Protein 2E9L (pdb70)

Sequence (466 aa):
MAFPAGFGWAAATAAYQVEGGWDADGKGPCVWDTFTHQQGGERVFKNQTGDVACGSYTLWEEEDLKCIKQLGLTHYRFSLSWSRLLPDGTTGFINQKGIDYYNKIIDDLLKNGVTPIVTLYHFDLPQTLEDQGGWLSEAIIESFDKYAQFCFSTFGDRVKQWITINEANVLSSVMSYDLGMMFPPGIPHFGTGGYQQAAHNLIKAHARSWHSYDSSLFRKKKQKGMVSLSLFAVWLEPADPNSVSDQEEAAKRAITFHLDLFAKPIFIIDGDYPEVVKSQIASMMSQQKQGYPSSRLPEFTEEEKKMMIKGTADFFAVQYYTTRLIKYQENKKGELGILQDAEIIEFFPDPSWKNVDDWIYVVPWGVCKLLKYIKDTYNNNPVIYITENGFPQSDPAPLDDTQRWEYFRRQTFQELFKAIQLDKKVNLQVYCCAWSLLDNFEWNQQGYSSRFGLFHVDFEDPARPRVPYTSAKEYAKKIIRNNGLE

Secondary structure (DSSP, 8-state):
-BPPTT-EEEEE--HHHH---TTGGGPPPBHHHHHHHH-SSSSGGG--SSSTT-TTT-HHHHHHHHHHHT-SEEEEE--HHHHSTTSSTTS--HHHHHHHHHHHHHHHHTT-EEEEEEESS--BHHHHHTTGGGSTHHHHHHHHHHHHHHHHHTTT--EEEEES-HHHHIIIIIIS--STT----TTTHHHHHHHHHHHHHHHHHHHIIIIIHHHH--EEE-EEEEEEEEESSTT-HHHHHHHHHHHIIIIIHHHIIIIIISS--HHHHHHHHHHHHHTT-SS-SSPPPPHHHHHHHTT--SSEEEEEEEEEEEEE---TT---SHHHHHTEEEE--TT--EETTEE--THHHHHHHHHHHHHTTS--EEEEEE---EESS--SS-HHHHHHHHHHHHHHHHHHHTT---EEEEEEE-SB----GGGGGGEE--SEEE-TTSTT--EEE-HHHHHHHHHHHHTB--

InterPro domains:
  IPR001360 Glycoside hydrolase family 1 [PF00232] (2-464)
  IPR001360 Glycoside hydrolase family 1 [PR00131] (300-314)
  IPR001360 Glycoside hydrolase family 1 [PR00131] (369-377)
  IPR001360 Glycoside hydrolase family 1 [PR00131] (386-397)
  IPR001360 Glycoside hydrolase family 1 [PR00131] (408-425)
  IPR001360 Glycoside hydrolase family 1 [PR00131] (432-444)
  IPR001360 Glycoside hydrolase family 1 [PTHR10353] (3-465)
  IPR017853 Glycoside hydrolase superfamily [SSF51445] (2-464)
  IPR033132 Glycosyl hydrolases family 1, N-terminal conserved site [PS00653] (7-21)

Radius of gyration: 21.08 Å; Cα contacts (8 Å, |Δi|>4): 1060; chains: 1; bounding box: 50×55×55 Å

Solvent-accessible surface area: 17891 Å² total; per-residue (Å²): 94,80,10,56,108,77,10,0,3,0,0,0,2,0,4,16,2,6,9,4,21,70,87,29,72,53,19,5,59,3,5,0,1,68,8,4,83,138,16,58,139,95,7,83,161,60,43,35,2,44,70,2,0,7,2,32,111,41,15,117,61,2,20,114,6,0,110,119,3,38,7,47,23,4,0,6,2,0,5,0,0,2,0,0,20,61,3,65,65,75,128,78,9,101,120,0,17,73,24,0,34,97,7,0,65,4,0,74,153,48,63,6,44,1,0,0,0,0,3,4,10,3,2,0,32,41,6,19,111,115,26,2,0,76,36,128,63,5,14,89,25,0,8,114,1,0,50,21,0,0,74,32,0,0,88,55,0,64,24,0,0,0,0,1,10,0,10,30,3,4,48,48,4,3,2,66,10,115,11,5,51,14,98,76,64,107,0,42,4,2,5,75,0,2,12,15,0,0,24,0,0,0,89,0,31,62,14,0,57,88,114,31,56,187,169,17,158,10,47,0,0,1,0,1,30,0,23,24,13,34,24,29,68,91,135,25,99,49,6,63,101,0,2,139,33,3,6,23,13,45,0,9,8,7,0,38,0,0,37,67,58,0,14,1,8,111,55,0,58,64,38,0,43,52,10,1,146,159,52,65,80,143,78,36,10,7,25,147,8,69,99,133,47,38,140,48,0,115,35,0,19,45,3,0,1,0,0,4,13,2,0,21,25,2,94,81,94,84,18,145,160,23,92,71,6,42,81,52,0,1,24,14,50,110,69,40,41,134,94,39,116,69,42,69,97,2,43,19,4,16,97,0,0,8,97,1,0,75,46,0,40,92,52,10,140,77,19,37,0,6,0,0,10,1,0,7,6,21,68,66,122,15,81,84,94,2,87,105,5,23,77,29,3,69,63,1,0,59,35,0,37,98,0,20,106,125,29,156,5,55,5,73,3,0,0,0,6,0,0,0,0,3,0,23,18,29,74,0,26,24,4,20,5,0,2,4,38,0,53,22,166,45,129,66,32,49,29,63,38,0,27,0,2,117,48,2,15,89,14,19,168,108,37,4,14,117

Nearest PDB structures (foldseek):
  2e9m-assembly1_A  TM=1.002E+00  e=4.234E-96  Homo sapiens
  2zox-assembly1_A  TM=1.001E+00  e=9.133E-95  Homo sapiens
  2jfe-assembly1_X  TM=9.981E-01  e=4.450E-87  Homo sapiens
  8in1-assembly2_B  TM=9.820E-01  e=5.095E-59  Aplysia kurodai
  5cg0-assembly3_F  TM=9.636E-01  e=2.548E-53  Spodoptera frugiperda

Organism: Homo sapiens (NCBI:txid9606)

GO terms:
  GO:0005829 cytosol (C, IDA)
  GO:0008422 beta-glucosidase activity (F, IDA)
  GO:0017042 glycosylceramidase activity (F, IDA)
  GO:0004336 galactosylceramidase activity (F, IDA)
  GO:0004348 glucosylceramidase activity (F, IDA)
  GO:0004565 beta-galactosidase activity (F, IDA)
  GO:1901805 beta-glucoside catabolic process (P, IDA)
  GO:0006680 glucosylceramide catabolic process (P, IDA)
  GO:0006683 galactosylceramide catabolic process (P, IDA)
  GO:0008422 beta-glucosidase activity (F, EXP)
  GO:0006680 glucosylceramide catabolic process (P, IMP)
  GO:0005829 cytosol (C, TAS)
  GO:0004348 glucosylceramidase activity (F, TAS)
  GO:0046479 glycosphingolipid catabolic process (P, TAS)
  GO:0009313 oligosaccharide catabolic process (P, IDA)
  GO:1902494 catalytic complex (C, IDA)
  GO:0050821 protein stabilization (P, IDA)
  GO:0005515 protein binding (F, IPI)
  GO:0016139 glycoside catabolic process (P, IDA)

B-factor: mean 17.45, std 6.86, range [7.64, 56.15]

Foldseek 3Di:
DFDDDQFFEEAEDECLWAAACQCPQNQAHWLQNVVLVVAPLLFPVSDGSNCWLNCLPPVVQLLVLCVLLVGQEYEYEQQQSRQPVLLAPPDGRVSSLVSVVCNLVSCVVSNYAYAYEHEELIHRVNVVVVVNLLDLVVLVSLLRSLLVCCVSCLLRHFHYAHYEALLCSLCCDFDCLSGPVRDHDFQFSSLSSSVSVLSSLLSNLVCCVPPPCVPRVHFYHHEHEAAQEAAPDNPDPQSRVLRVLVRLLRPVQRVCLQQPFNFHDPLLVVLQQVLCVVVPHPGGSRDGDDNVNSVSRYHRGQFYEYAYFYYWHKDAAALPVSDTHSCNSSRIDIDHDPPFDDDPPRTQDLLSVLVVLLCCCVPRVLGQYEHAEYFHWAFPPHDLQNVVRLVSVQSNQVSVVCSCPVVVRNYRHYYYPHCWQTQPRSHGSRIGGHQWYFDPVDPNRDTHGRVSSVVSSVCVVSSHDD

Structure (mmCIF, N/CA/C/O backbone):
data_2E9L
#
_entry.id   2E9L
#
_cell.length_a   66.035
_cell.length_b   83.976
_cell.length_c   94.882
_cell.angle_alpha   90.00
_cell.angle_beta   90.00
_cell.angle_gamma   90.00
#
_symmetry.space_group_name_H-M   'P 21 21 21'
#
loop_
_entity.id
_entity.type
_entity.pdbx_description
1 polymer 'Cytosolic beta-glucosidase'
2 non-polymer beta-D-glucopyranose
3 non-polymer 'PALMITIC ACID'
4 non-polymer 'OLEIC ACID'
5 non-polymer GLYCEROL
6 water water
#
loop_
_atom_site.group_PDB
_atom_site.id
_atom_site.type_symbol
_atom_site.label_atom_id
_atom_site.label_alt_id
_atom_site.label_comp_id
_atom_site.label_asym_id
_atom_site.label_entity_id
_atom_site.label_seq_id
_atom_site.pdbx_PDB_ins_code
_atom_site.Cartn_x
_atom_site.Cartn_y
_atom_site.Cartn_z
_atom_site.occupancy
_atom_site.B_iso_or_equiv
_atom_site.auth_seq_id
_atom_site.auth_comp_id
_atom_site.auth_asym_id
_atom_site.auth_atom_id
_atom_site.pdbx_PDB_model_num
ATOM 1 N N . MET A 1 1 ? -23.248 48.002 -13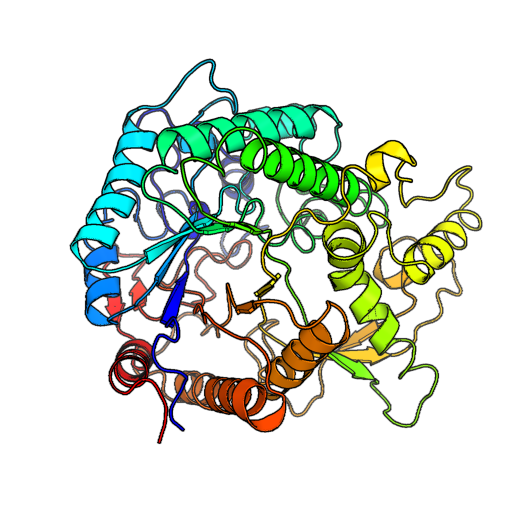.350 1.00 22.34 1 MET A N 1
ATOM 2 C CA . MET A 1 1 ? -22.620 48.094 -11.999 1.00 22.01 1 MET A CA 1
ATOM 3 C C . MET A 1 1 ? -21.910 49.445 -11.854 1.00 20.96 1 MET A C 1
ATOM 4 O O . MET A 1 1 ? -20.776 49.605 -12.299 1.00 21.03 1 MET A O 1
ATOM 9 N N . ALA A 1 2 ? -22.596 50.414 -11.251 1.00 19.69 2 ALA A N 1
ATOM 10 C CA . ALA A 1 2 ? -22.034 51.748 -11.046 1.00 18.11 2 ALA A CA 1
ATOM 11 C C . ALA A 1 2 ? -21.308 51.843 -9.704 1.00 16.97 2 ALA A C 1
ATOM 12 O O . ALA A 1 2 ? -21.901 51.623 -8.640 1.00 16.70 2 ALA A O 1
ATOM 14 N N . PHE A 1 3 ? -20.015 52.158 -9.767 1.00 15.47 3 PHE A N 1
ATOM 15 C CA . PHE A 1 3 ? -19.204 52.349 -8.571 1.00 14.35 3 PHE A CA 1
ATOM 16 C C . PHE A 1 3 ? -19.531 53.689 -7.897 1.00 13.72 3 PHE A C 1
ATOM 17 O O . PHE A 1 3 ? -20.182 54.540 -8.508 1.00 13.76 3 PHE A O 1
ATOM 25 N N . PRO A 1 4 ? -19.123 53.864 -6.626 1.00 13.03 4 PRO A N 1
ATOM 26 C CA . PRO A 1 4 ? -19.337 55.155 -5.960 1.00 12.48 4 PRO A CA 1
ATOM 27 C C . PRO A 1 4 ? -18.776 56.332 -6.758 1.00 12.27 4 PRO A C 1
ATOM 28 O O . PRO A 1 4 ? -17.699 56.221 -7.346 1.00 12.10 4 PRO A O 1
ATOM 32 N N . ALA A 1 5 ? -19.508 57.446 -6.787 1.00 11.61 5 ALA A N 1
ATOM 33 C CA . ALA A 1 5 ? -19.000 58.667 -7.396 1.00 11.74 5 ALA A CA 1
ATOM 34 C C . ALA A 1 5 ? -17.763 59.094 -6.618 1.00 11.86 5 ALA A C 1
ATOM 35 O O . ALA A 1 5 ? -17.813 59.247 -5.394 1.00 12.04 5 ALA A O 1
ATOM 37 N N . GLY A 1 6 ? -16.653 59.244 -7.333 1.00 12.18 6 GLY A N 1
ATOM 38 C CA . GLY A 1 6 ? -15.377 59.554 -6.706 1.00 12.00 6 GLY A CA 1
ATOM 39 C C . GLY A 1 6 ? -14.495 58.342 -6.458 1.00 12.07 6 GLY A C 1
ATOM 40 O O . GLY A 1 6 ? -13.399 58.482 -5.918 1.00 12.61 6 GLY A O 1
ATOM 41 N N . PHE A 1 7 ? -14.954 57.155 -6.854 1.00 11.60 7 PHE A N 1
ATOM 42 C CA . PHE A 1 7 ? -14.149 55.936 -6.695 1.00 11.37 7 PHE A CA 1
ATOM 43 C C . PHE A 1 7 ? -12.803 56.118 -7.389 1.00 11.62 7 PHE A C 1
ATOM 44 O O . PHE A 1 7 ? -12.722 56.742 -8.448 1.00 11.93 7 PHE A O 1
ATOM 52 N N . GLY A 1 8 ? -11.746 55.597 -6.772 1.00 11.48 8 GLY A N 1
ATOM 53 C CA . GLY A 1 8 ? -10.401 55.778 -7.300 1.00 11.11 8 GLY A CA 1
ATOM 54 C C . GLY A 1 8 ? -9.967 54.608 -8.157 1.00 11.18 8 GLY A C 1
ATOM 55 O O . GLY A 1 8 ? -9.961 53.469 -7.693 1.00 11.36 8 GLY A O 1
ATOM 56 N N . TRP A 1 9 ? -9.605 54.905 -9.401 1.00 10.91 9 TRP A N 1
ATOM 57 C CA . TRP A 1 9 ? -9.113 53.903 -10.347 1.00 11.21 9 TRP A CA 1
ATOM 58 C C . TRP A 1 9 ? -7.666 54.204 -10.663 1.00 11.02 9 TRP A C 1
ATOM 59 O O . TRP A 1 9 ? -7.335 55.258 -11.225 1.00 11.33 9 TRP A O 1
ATOM 70 N N . ALA A 1 10 ? -6.806 53.262 -10.306 1.00 10.75 10 ALA A N 1
ATOM 71 C CA . ALA A 1 10 ? -5.376 53.494 -10.337 1.00 10.73 10 ALA A CA 1
ATOM 72 C C . ALA A 1 10 ? -4.614 52.351 -11.000 1.00 10.64 10 ALA A C 1
ATOM 73 O O . ALA A 1 10 ? -5.187 51.320 -11.360 1.00 10.61 10 ALA A O 1
ATOM 75 N N . ALA A 1 11 ? -3.322 52.578 -11.199 1.00 10.45 11 ALA A N 1
ATOM 76 C CA . ALA A 1 11 ? -2.374 51.525 -11.534 1.00 10.56 11 ALA A CA 1
ATOM 77 C C . ALA A 1 11 ? -1.122 51.775 -10.705 1.00 10.50 11 ALA A C 1
ATOM 78 O O . ALA A 1 11 ? -0.934 52.885 -10.185 1.00 10.39 11 ALA A O 1
ATOM 80 N N . ALA A 1 12 ? -0.282 50.749 -10.571 1.00 10.41 12 ALA A N 1
ATOM 81 C CA . ALA A 1 12 ? 0.894 50.817 -9.691 1.00 10.50 12 ALA A CA 1
ATOM 82 C C . ALA A 1 12 ? 2.177 50.386 -10.373 1.00 10.33 12 ALA A C 1
ATOM 83 O O . ALA A 1 12 ? 2.162 49.551 -11.279 1.00 10.53 12 ALA A O 1
ATOM 85 N N . THR A 1 13 ? 3.289 50.956 -9.908 1.00 9.73 13 THR A N 1
ATOM 86 C CA . THR A 1 13 ? 4.637 50.489 -10.265 1.00 9.29 13 THR A CA 1
ATOM 87 C C . THR A 1 13 ? 5.494 50.549 -9.005 1.00 9.62 13 THR A C 1
ATOM 88 O O . THR A 1 13 ? 5.052 51.062 -7.975 1.00 8.98 13 THR A O 1
ATOM 92 N N . ALA A 1 14 ? 6.713 50.016 -9.095 1.00 9.52 14 ALA A N 1
ATOM 93 C CA . ALA A 1 14 ? 7.711 50.118 -8.026 1.00 9.31 14 ALA A CA 1
ATOM 94 C C . ALA A 1 14 ? 9.033 50.506 -8.670 1.00 9.32 14 ALA A C 1
ATOM 95 O O . ALA A 1 14 ? 9.340 50.060 -9.778 1.00 9.44 14 ALA A O 1
ATOM 97 N N . ALA A 1 15 ? 9.822 51.310 -7.955 1.00 9.49 15 ALA A N 1
ATOM 98 C CA . ALA A 1 15 ? 11.029 51.912 -8.508 1.00 9.58 15 ALA A CA 1
ATOM 99 C C . ALA A 1 15 ? 11.987 50.899 -9.142 1.00 9.61 15 ALA A C 1
ATOM 100 O O . ALA A 1 15 ? 12.382 51.069 -10.300 1.00 9.63 15 ALA A O 1
ATOM 102 N N . TYR A 1 16 ? 12.374 49.861 -8.404 1.00 9.32 16 TYR A N 1
ATOM 103 C CA . TYR A 1 16 ? 13.359 48.931 -8.963 1.00 9.80 16 TYR A CA 1
ATOM 104 C C . TYR A 1 16 ? 12.767 48.191 -10.153 1.00 10.07 16 TYR A C 1
ATOM 105 O O . TYR A 1 16 ? 13.469 47.853 -11.105 1.00 10.46 16 TYR A O 1
ATOM 114 N N . GLN A 1 17 ? 11.467 47.945 -10.105 1.00 9.95 17 GLN A N 1
ATOM 115 C CA . GLN A 1 17 ? 10.848 47.162 -11.164 1.00 10.00 17 GLN A CA 1
ATOM 116 C C . GLN A 1 17 ? 10.731 47.905 -12.494 1.00 10.09 17 GLN A C 1
ATOM 117 O O . GLN A 1 17 ? 10.694 47.272 -13.552 1.00 9.94 17 GLN A O 1
ATOM 123 N N . VAL A 1 18 ? 10.697 49.240 -12.455 1.00 9.72 18 VAL A N 1
ATOM 124 C CA . VAL A 1 18 ? 10.502 50.027 -13.681 1.00 9.59 18 VAL A CA 1
ATOM 125 C C . VAL A 1 18 ? 11.598 51.030 -14.058 1.00 10.14 18 VAL A C 1
ATOM 126 O O . VAL A 1 18 ? 11.764 51.350 -15.240 1.00 10.10 18 VAL A O 1
ATOM 130 N N . GLU A 1 19 ? 12.323 51.552 -13.074 1.00 10.40 19 GLU A N 1
ATOM 131 C CA . GLU A 1 19 ? 13.124 52.751 -13.321 1.00 10.51 19 GLU A CA 1
ATOM 132 C C . GLU A 1 19 ? 14.347 52.578 -14.214 1.00 10.38 19 GLU A C 1
ATOM 133 O O . GLU A 1 19 ? 14.636 53.452 -15.031 1.00 9.81 19 GLU A O 1
ATOM 139 N N . GLY A 1 20 ? 15.089 51.487 -14.033 1.00 10.98 20 GLY A N 1
ATOM 140 C CA . GLY A 1 20 ? 16.456 51.439 -14.568 1.00 11.69 20 GLY A CA 1
ATOM 141 C C . GLY A 1 20 ? 17.287 52.569 -13.974 1.00 11.96 20 GLY A C 1
ATOM 142 O O . GLY A 1 20 ? 17.019 53.016 -12.854 1.00 12.47 20 GLY A O 1
ATOM 143 N N . GLY A 1 21 ? 18.273 53.064 -14.721 1.00 12.18 21 GLY A N 1
ATOM 144 C CA . GLY A 1 21 ? 19.153 54.126 -14.215 1.00 12.14 21 GLY A CA 1
ATOM 145 C C . GLY A 1 21 ? 19.738 53.769 -12.860 1.00 12.07 21 GLY A C 1
ATOM 146 O O . GLY A 1 21 ? 19.847 54.617 -11.966 1.00 11.70 21 GLY A O 1
ATOM 147 N N . TRP A 1 22 ? 20.114 52.501 -12.707 1.00 12.10 22 TRP A N 1
ATOM 148 C CA . TRP A 1 22 ? 20.494 51.946 -11.405 1.00 11.87 22 TRP A CA 1
ATOM 149 C C . TRP A 1 22 ? 21.697 52.638 -10.752 1.00 11.96 22 TRP A C 1
ATOM 150 O O . TRP A 1 22 ? 21.839 52.591 -9.535 1.00 11.75 22 TRP A O 1
ATOM 161 N N . ASP A 1 23 ? 22.557 53.257 -11.566 1.00 11.94 23 ASP A N 1
ATOM 162 C CA . ASP A 1 23 ? 23.721 54.003 -11.070 1.00 12.95 23 ASP A CA 1
ATOM 163 C C . ASP A 1 23 ? 23.792 55.408 -11.687 1.00 13.35 23 ASP A C 1
ATOM 164 O O . ASP A 1 23 ? 24.840 56.073 -11.652 1.00 13.79 23 ASP A O 1
ATOM 169 N N . ALA A 1 24 ? 22.671 55.851 -12.250 1.00 13.62 24 ALA A N 1
ATOM 170 C CA . ALA A 1 24 ? 22.592 57.147 -12.918 1.00 13.83 24 ALA A CA 1
ATOM 171 C C . ALA A 1 24 ? 22.607 58.294 -11.912 1.00 14.21 24 ALA A C 1
ATOM 172 O O . ALA A 1 24 ? 21.975 58.211 -10.859 1.00 14.48 24 ALA A O 1
ATOM 174 N N . ASP A 1 25 ? 23.337 59.358 -12.248 1.00 14.68 25 ASP A N 1
ATOM 175 C CA . ASP A 1 25 ? 23.322 60.604 -11.468 1.00 15.13 25 ASP A CA 1
ATOM 176 C C . ASP A 1 25 ? 23.683 60.426 -9.978 1.00 14.90 25 ASP A C 1
ATOM 177 O O . ASP A 1 25 ? 23.124 61.092 -9.096 1.00 15.60 25 ASP A O 1
ATOM 182 N N . GLY A 1 26 ? 24.623 59.529 -9.702 1.00 14.33 26 GLY A N 1
ATOM 183 C CA . GLY A 1 26 ? 25.122 59.332 -8.345 1.00 13.67 26 GLY A CA 1
ATOM 184 C C . GLY A 1 26 ? 24.278 58.439 -7.450 1.00 13.05 26 GLY A C 1
ATOM 185 O O . GLY A 1 26 ? 24.580 58.280 -6.265 1.00 13.85 26 GLY A O 1
ATOM 186 N N . LYS A 1 27 ? 23.217 57.858 -8.005 1.00 12.36 27 LYS A N 1
ATOM 187 C CA . LYS A 1 27 ? 22.407 56.905 -7.253 1.00 11.22 27 LYS A CA 1
ATOM 188 C C . LYS A 1 27 ? 23.280 55.821 -6.620 1.00 11.44 27 LYS A C 1
ATOM 189 O O . LYS A 1 27 ? 24.148 55.242 -7.281 1.00 11.25 27 LYS A O 1
ATOM 195 N N . GLY A 1 28 ? 23.045 55.564 -5.337 1.00 11.03 28 GLY A N 1
ATOM 196 C CA . GLY A 1 28 ? 23.721 54.487 -4.614 1.00 11.27 28 GLY A CA 1
ATOM 197 C C . GLY A 1 28 ? 23.134 53.124 -4.945 1.00 11.40 28 GLY A C 1
ATOM 198 O O . GLY A 1 28 ? 21.986 53.038 -5.384 1.00 11.21 28 GLY A O 1
ATOM 199 N N . PRO A 1 29 ? 23.911 52.044 -4.735 1.00 11.33 29 PRO A N 1
ATOM 200 C CA . PRO A 1 29 ? 23.357 50.709 -5.022 1.00 11.31 29 PRO A CA 1
ATOM 201 C C . PRO A 1 29 ? 22.267 50.301 -4.026 1.00 11.02 29 PRO A C 1
ATOM 202 O O . PRO A 1 29 ? 22.357 50.625 -2.841 1.00 11.18 29 PRO A O 1
ATOM 206 N N . CYS A 1 30 ? 21.233 49.624 -4.518 1.00 10.57 30 CYS A N 1
ATOM 207 C CA . CYS A 1 30 ? 20.279 48.973 -3.634 1.00 10.71 30 CYS A CA 1
ATOM 208 C C . CYS A 1 30 ? 20.536 47.472 -3.645 1.00 10.78 30 CYS A C 1
ATOM 209 O O . CYS A 1 30 ? 21.325 46.970 -4.458 1.00 10.85 30 CYS A O 1
ATOM 212 N N . VAL A 1 31 ? 19.870 46.755 -2.750 1.00 10.92 31 VAL A N 1
ATOM 213 C CA . VAL A 1 31 ? 20.125 45.329 -2.582 1.00 11.26 31 VAL A CA 1
ATOM 214 C C . VAL A 1 31 ? 19.847 44.517 -3.847 1.00 11.45 31 VAL A C 1
ATOM 215 O O . VAL A 1 31 ? 20.496 43.498 -4.069 1.00 12.45 31 VAL A O 1
ATOM 219 N N . TRP A 1 32 ? 18.898 44.971 -4.670 1.00 11.58 32 TRP A N 1
ATOM 220 C CA . TRP A 1 32 ? 18.626 44.305 -5.949 1.00 11.74 32 TRP A CA 1
ATOM 221 C C . TRP A 1 32 ? 19.718 44.519 -7.001 1.00 12.21 32 TRP A C 1
ATOM 222 O O . TRP A 1 32 ? 19.934 43.655 -7.856 1.00 12.43 32 TRP A O 1
ATOM 233 N N . ASP A 1 33 ? 20.416 45.654 -6.938 1.00 12.16 33 ASP A N 1
ATOM 234 C CA . ASP A 1 33 ? 21.570 45.864 -7.819 1.00 12.55 33 ASP A CA 1
ATOM 235 C C . ASP A 1 33 ? 22.609 44.799 -7.508 1.00 12.93 33 ASP A C 1
ATOM 236 O O . ASP A 1 33 ? 23.053 44.075 -8.395 1.00 12.73 33 ASP A O 1
ATOM 241 N N . THR A 1 34 ? 22.958 44.685 -6.232 1.00 13.25 34 THR A N 1
ATOM 242 C CA . THR A 1 34 ? 23.937 43.706 -5.785 1.00 14.24 34 THR A CA 1
ATOM 243 C C . THR A 1 34 ? 23.483 42.296 -6.154 1.00 14.31 34 THR A C 1
ATOM 244 O O . THR A 1 34 ? 24.240 41.516 -6.745 1.00 14.78 34 THR A O 1
ATOM 248 N N . PHE A 1 35 ? 22.233 41.995 -5.825 1.00 14.16 35 PHE A N 1
ATOM 249 C CA . PHE A 1 35 ? 21.675 40.656 -5.980 1.00 13.93 35 PHE A CA 1
ATOM 250 C C . PHE A 1 35 ? 21.665 40.206 -7.437 1.00 14.05 35 PHE A C 1
ATOM 251 O O . PHE A 1 35 ? 22.136 39.109 -7.753 1.00 14.50 35 PHE A O 1
ATOM 259 N N . THR A 1 36 ? 21.147 41.048 -8.326 1.00 13.85 36 THR A N 1
ATOM 260 C CA . THR A 1 36 ? 21.029 40.652 -9.733 1.00 13.87 36 THR A CA 1
ATOM 261 C C . THR A 1 36 ? 22.388 40.595 -10.434 1.00 14.39 36 THR A C 1
ATOM 262 O O . THR A 1 36 ? 22.586 39.796 -11.348 1.00 14.74 36 THR A O 1
ATOM 266 N N . HIS A 1 37 ? 23.323 41.424 -9.987 1.00 14.63 37 HIS A N 1
ATOM 267 C CA . HIS A 1 37 ? 24.651 41.449 -10.590 1.00 15.54 37 HIS A CA 1
ATOM 268 C C . HIS A 1 37 ? 25.474 40.224 -10.227 1.00 16.71 37 HIS A C 1
ATOM 269 O O . HIS A 1 37 ? 26.399 39.870 -10.954 1.00 16.85 37 HIS A O 1
ATOM 276 N N . GLN A 1 38 ? 25.122 39.575 -9.120 1.00 17.91 38 GLN A N 1
ATOM 277 C CA A GLN A 1 38 ? 25.845 38.385 -8.677 0.50 18.84 38 GLN A CA 1
ATOM 278 C CA B GLN A 1 38 ? 25.819 38.377 -8.656 0.50 18.78 38 GLN A CA 1
ATOM 279 C C . GLN A 1 38 ? 25.514 37.177 -9.554 1.00 19.25 38 GLN A C 1
ATOM 280 O O . GLN A 1 38 ? 26.312 36.239 -9.653 1.00 19.49 38 GLN A O 1
ATOM 291 N N . GLY A 1 39 ? 24.356 37.220 -10.214 1.00 19.67 39 GLY A N 1
ATOM 292 C CA . GLY A 1 39 ? 23.917 36.134 -11.090 1.00 20.52 39 GLY A CA 1
ATOM 293 C C . GLY A 1 39 ? 23.704 34.849 -10.314 1.00 20.95 39 GLY A C 1
ATOM 294 O O . GLY A 1 39 ? 23.158 34.860 -9.207 1.00 20.86 39 GLY A O 1
ATOM 295 N N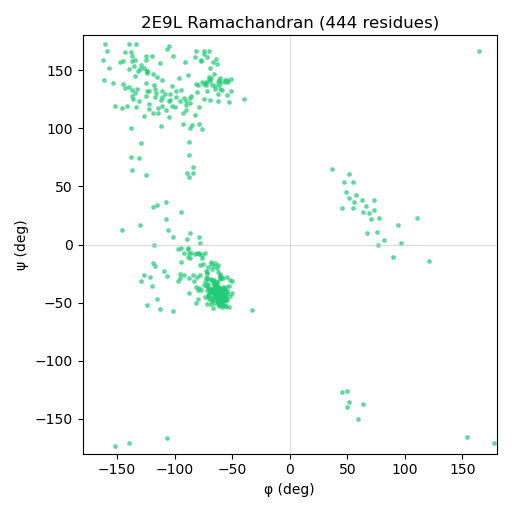 . GLY A 1 40 ? 24.157 33.738 -10.888 1.00 21.47 40 GLY A N 1
ATOM 296 C CA . GLY A 1 40 ? 24.003 32.435 -10.254 1.00 21.95 40 GLY A CA 1
ATOM 297 C C . GLY A 1 40 ? 22.598 31.879 -10.387 1.00 22.31 40 GLY A C 1
ATOM 298 O O . GLY A 1 40 ? 22.181 31.043 -9.587 1.00 22.62 40 GLY A O 1
ATOM 299 N N . GLU A 1 41 ? 21.867 32.362 -11.393 1.00 22.52 41 GLU A N 1
ATOM 300 C CA . GLU A 1 41 ? 20.556 31.820 -11.769 1.00 22.81 41 GLU A CA 1
ATOM 301 C C . GLU A 1 41 ? 19.475 31.968 -10.677 1.00 22.25 41 GLU A C 1
ATOM 302 O O . GLU A 1 41 ? 18.536 31.170 -10.602 1.00 22.68 41 GLU A O 1
ATOM 308 N N . ARG A 1 42 ? 19.609 32.991 -9.835 1.00 21.37 42 ARG A N 1
ATOM 309 C CA . ARG A 1 42 ? 18.584 33.287 -8.829 1.00 20.60 42 ARG A CA 1
ATOM 310 C C . ARG A 1 42 ? 17.427 34.057 -9.452 1.00 19.80 42 ARG A C 1
ATOM 311 O O . ARG A 1 42 ? 16.290 33.982 -8.983 1.00 20.18 42 ARG A O 1
ATOM 319 N N . VAL A 1 43 ? 17.739 34.797 -10.510 1.00 18.73 43 VAL A N 1
ATOM 320 C CA . VAL A 1 43 ? 16.741 35.464 -11.327 1.00 17.89 43 VAL A CA 1
ATOM 321 C C . VAL A 1 43 ? 16.709 34.768 -12.685 1.00 17.75 43 VAL A C 1
ATOM 322 O O . VAL A 1 43 ? 17.757 34.355 -13.205 1.00 17.62 43 VAL A O 1
ATOM 326 N N . PHE A 1 44 ? 15.506 34.631 -13.242 1.00 17.59 44 PHE A N 1
ATOM 327 C CA . PHE A 1 44 ? 15.306 34.142 -14.605 1.00 17.38 44 PHE A CA 1
ATOM 328 C C . PHE A 1 44 ? 16.356 34.708 -15.557 1.00 17.31 44 PHE A C 1
ATOM 329 O O . PHE A 1 44 ? 16.536 35.927 -15.646 1.00 16.99 44 PHE A O 1
ATOM 337 N N . LYS A 1 45 ? 17.053 33.809 -16.254 1.00 17.34 45 LYS A N 1
ATOM 338 C CA . LYS A 1 45 ? 18.122 34.155 -17.211 1.00 17.55 45 LYS A CA 1
ATOM 339 C C . LYS A 1 45 ? 19.137 35.214 -16.743 1.00 17.35 45 LYS A C 1
ATOM 340 O O . LYS A 1 45 ? 19.668 35.970 -17.561 1.00 17.21 45 LYS A O 1
ATOM 346 N N . ASN A 1 46 ? 19.404 35.265 -15.437 1.00 16.98 46 ASN A N 1
ATOM 347 C CA . ASN A 1 46 ? 20.350 36.243 -14.874 1.00 16.85 46 ASN A CA 1
ATOM 348 C C . ASN A 1 46 ? 20.010 37.690 -15.230 1.00 16.40 46 ASN A C 1
ATOM 349 O O . ASN A 1 46 ? 20.899 38.542 -15.376 1.00 16.19 46 ASN A O 1
ATOM 354 N N . GLN A 1 47 ? 18.717 37.960 -15.378 1.00 15.87 47 GLN A N 1
ATOM 355 C CA . GLN A 1 47 ? 18.268 39.289 -15.763 1.00 15.07 47 GLN A CA 1
ATOM 356 C C . GLN A 1 47 ? 18.448 40.277 -14.621 1.00 14.55 47 GLN A C 1
ATOM 357 O O . GLN A 1 47 ? 18.628 39.883 -13.474 1.00 14.42 47 GLN A O 1
ATOM 363 N N . THR A 1 48 ? 18.442 41.561 -14.954 1.00 13.69 48 THR A N 1
ATOM 364 C CA . THR A 1 48 ? 18.612 42.602 -13.944 1.00 13.25 48 THR A CA 1
ATOM 365 C C . THR A 1 48 ? 17.644 43.730 -14.215 1.00 13.03 48 THR A C 1
ATOM 366 O O . THR A 1 48 ? 17.087 43.833 -15.312 1.00 12.96 48 THR A O 1
ATOM 370 N N . GLY A 1 49 ? 17.473 44.597 -13.221 1.00 12.87 49 GLY A N 1
ATOM 371 C CA . GLY A 1 49 ? 16.733 45.838 -13.417 1.00 12.38 49 GLY A CA 1
ATOM 372 C C . GLY A 1 49 ? 17.630 47.024 -13.756 1.00 12.53 49 GLY A C 1
ATOM 373 O O . GLY A 1 49 ? 17.276 48.178 -13.473 1.00 12.06 49 GLY A O 1
ATOM 374 N N . ASP A 1 50 ? 18.784 46.767 -14.375 1.00 11.92 50 ASP A N 1
ATOM 375 C CA . ASP A 1 50 ? 19.701 47.858 -14.745 1.00 11.96 50 ASP A CA 1
ATOM 376 C C . ASP A 1 50 ? 19.004 48.920 -15.592 1.00 11.83 50 ASP A C 1
ATOM 377 O O . ASP A 1 50 ? 19.254 50.120 -15.425 1.00 11.77 50 ASP A O 1
ATOM 382 N N . VAL A 1 51 ? 18.153 48.458 -16.511 1.00 11.66 51 VAL A N 1
ATOM 383 C CA . VAL A 1 51 ? 17.366 49.320 -17.382 1.00 12.03 51 VAL A CA 1
ATOM 384 C C . VAL A 1 51 ? 15.865 49.152 -17.095 1.00 11.89 51 VAL A C 1
ATOM 385 O O . VAL A 1 51 ? 15.144 50.143 -16.968 1.00 12.06 51 VAL A O 1
ATOM 389 N N . ALA A 1 52 ? 15.403 47.905 -16.988 1.00 11.87 52 ALA A N 1
ATOM 390 C CA . ALA A 1 52 ? 13.977 47.607 -16.822 1.00 11.94 52 ALA A CA 1
ATOM 391 C C . ALA A 1 52 ? 13.129 48.360 -17.862 1.00 12.21 52 ALA A C 1
ATOM 392 O O . ALA A 1 52 ? 13.408 48.264 -19.058 1.00 12.79 52 ALA A O 1
ATOM 394 N N . CYS A 1 53 ? 12.124 49.122 -17.424 1.00 12.14 53 CYS A N 1
ATOM 395 C CA . CYS A 1 53 ? 11.285 49.903 -18.351 1.00 12.02 53 CYS A CA 1
ATOM 396 C C . CYS A 1 53 ? 11.919 51.240 -18.744 1.00 11.84 53 CYS A C 1
ATOM 397 O O . CYS A 1 53 ? 11.400 51.965 -19.604 1.00 12.02 53 CYS A O 1
ATOM 400 N N . GLY A 1 54 ? 13.020 51.579 -18.080 1.00 11.44 54 GLY A N 1
ATOM 401 C CA . GLY A 1 54 ? 13.697 52.838 -18.327 1.00 11.51 54 GLY A CA 1
ATOM 402 C C . GLY A 1 54 ? 12.894 54.036 -17.863 1.00 11.31 54 GLY A C 1
ATOM 403 O O . GLY A 1 54 ? 13.051 55.126 -18.411 1.00 12.48 54 GLY A O 1
ATOM 404 N N . SER A 1 55 ? 12.039 53.847 -16.855 1.00 11.09 55 SER A N 1
ATOM 405 C CA . SER A 1 55 ? 11.157 54.921 -16.414 1.00 10.95 55 SER A CA 1
ATOM 406 C C . SER A 1 55 ? 11.895 56.110 -15.810 1.00 10.74 55 SER A C 1
ATOM 407 O O . SER A 1 55 ? 11.329 57.200 -15.734 1.00 10.44 55 SER A O 1
ATOM 410 N N . TYR A 1 56 ? 13.150 55.919 -15.402 1.00 11.15 56 TYR A N 1
ATOM 411 C CA . TYR A 1 56 ? 13.934 57.046 -14.899 1.00 11.68 56 TYR A CA 1
ATOM 412 C C . TYR A 1 56 ? 14.241 58.017 -16.044 1.00 12.50 56 TYR A C 1
ATOM 413 O O . TYR A 1 56 ? 14.370 59.225 -15.846 1.00 12.82 56 TYR A O 1
ATOM 422 N N . THR A 1 57 ? 14.352 57.455 -17.244 1.00 12.97 57 THR A N 1
ATOM 423 C CA . THR A 1 57 ? 14.656 58.194 -18.463 1.00 14.09 57 THR A CA 1
ATOM 424 C C . THR A 1 57 ? 13.385 58.578 -19.230 1.00 14.14 57 THR A C 1
ATOM 425 O O . THR A 1 57 ? 13.346 59.610 -19.921 1.00 14.96 57 THR A O 1
ATOM 429 N N . LEU A 1 58 ? 12.350 57.751 -19.081 1.00 14.51 58 LEU A N 1
ATOM 430 C CA . LEU A 1 58 ? 11.167 57.797 -19.930 1.00 14.28 58 LEU A CA 1
ATOM 431 C C . LEU A 1 58 ? 9.881 58.094 -19.154 1.00 14.06 58 LEU A C 1
ATOM 432 O O . LEU A 1 58 ? 8.798 57.630 -19.530 1.00 13.91 58 LEU A O 1
ATOM 437 N N . TRP A 1 59 ? 9.984 58.878 -18.083 1.00 13.57 59 TRP A N 1
ATOM 438 C CA . TRP A 1 59 ? 8.782 59.241 -17.333 1.00 13.64 59 TRP A CA 1
ATOM 439 C C . TRP A 1 59 ? 7.670 59.785 -18.249 1.00 13.89 59 TRP A C 1
ATOM 440 O O . TRP A 1 59 ? 6.506 59.432 -18.083 1.00 13.64 59 TRP A O 1
ATOM 451 N N . GLU A 1 60 ? 8.032 60.624 -19.218 1.00 14.22 60 GLU A N 1
ATOM 452 C CA A GLU A 1 60 ? 7.036 61.197 -20.126 0.50 14.80 60 GLU A CA 1
ATOM 453 C CA B GLU A 1 60 ? 7.054 61.204 -20.132 0.50 14.87 60 GLU A CA 1
ATOM 454 C C . GLU A 1 60 ? 6.222 60.113 -20.817 1.00 14.69 60 GLU A C 1
ATOM 455 O O . GLU A 1 60 ? 5.029 60.294 -21.067 1.00 14.99 60 GLU A O 1
ATOM 466 N N . GLU A 1 61 ? 6.859 58.980 -21.102 1.00 14.60 61 GLU A N 1
ATOM 467 C CA . GLU A 1 61 ? 6.153 57.857 -21.718 1.00 14.73 61 GLU A CA 1
ATOM 468 C C . GLU A 1 61 ? 5.149 57.223 -20.757 1.00 14.54 61 GLU A C 1
ATOM 469 O O . GLU A 1 61 ? 4.037 56.870 -21.156 1.00 15.10 61 GLU A O 1
ATOM 475 N N . ASP A 1 62 ? 5.546 57.089 -19.492 1.00 14.03 62 ASP A N 1
ATOM 476 C CA . ASP A 1 62 ? 4.645 56.596 -18.450 1.00 13.63 62 ASP A CA 1
ATOM 477 C C . ASP A 1 62 ? 3.439 57.517 -18.265 1.00 13.51 62 ASP A C 1
ATOM 478 O O . ASP A 1 62 ? 2.302 57.042 -18.115 1.00 13.23 62 ASP A O 1
ATOM 483 N N . LEU A 1 63 ? 3.694 58.827 -18.277 1.00 13.25 63 LEU A N 1
ATOM 484 C CA . LEU A 1 63 ? 2.630 59.820 -18.160 1.00 13.33 63 LEU A CA 1
ATOM 485 C C . LEU A 1 63 ? 1.626 59.678 -19.308 1.00 13.41 63 LEU A C 1
ATOM 486 O O . LEU A 1 63 ? 0.423 59.726 -19.077 1.00 13.16 63 LEU A O 1
ATOM 491 N N . LYS A 1 64 ? 2.115 59.473 -20.531 1.00 13.80 64 LYS A N 1
ATOM 492 C CA . LYS A 1 64 ? 1.220 59.204 -21.671 1.00 14.66 64 LYS A CA 1
ATOM 493 C C . LYS A 1 64 ? 0.291 58.020 -21.400 1.00 14.59 64 LYS A C 1
ATOM 494 O O . LYS A 1 64 ? -0.920 58.104 -21.633 1.00 14.93 64 LYS A O 1
ATOM 500 N N . CYS A 1 65 ? 0.857 56.927 -20.897 1.00 14.20 65 CYS A N 1
ATOM 501 C CA . CYS A 1 65 ? 0.071 55.743 -20.529 1.00 14.13 65 CYS A CA 1
ATOM 502 C C . CYS A 1 65 ? -0.987 56.045 -19.471 1.00 13.79 65 CYS A C 1
ATOM 503 O O . CYS A 1 65 ? -2.143 55.627 -19.595 1.00 13.33 65 CYS A O 1
ATOM 506 N N . ILE A 1 66 ? -0.578 56.763 -18.426 1.00 13.44 66 ILE A N 1
ATOM 507 C CA . ILE A 1 66 ? -1.472 57.139 -17.329 1.00 13.84 66 ILE A CA 1
ATOM 508 C C . ILE A 1 66 ? -2.646 57.975 -17.830 1.00 14.12 66 ILE A C 1
ATOM 509 O O . ILE A 1 66 ? -3.798 57.722 -17.459 1.00 14.47 66 ILE A O 1
ATOM 514 N N . LYS A 1 67 ? -2.344 58.958 -18.678 1.00 14.87 67 LYS A N 1
ATOM 515 C CA . LYS A 1 67 ? -3.372 59.799 -19.298 1.00 15.58 67 LYS A CA 1
ATOM 516 C C . LYS A 1 67 ? -4.324 59.015 -20.209 1.00 16.02 67 LYS A C 1
ATOM 517 O O . LYS A 1 67 ? -5.537 59.241 -20.179 1.00 16.40 67 LYS A O 1
ATOM 523 N N . GLN A 1 68 ? -3.776 58.094 -21.001 1.00 16.07 68 GLN A N 1
ATOM 524 C CA . GLN A 1 68 ? -4.591 57.235 -21.863 1.00 16.32 68 GLN A CA 1
ATOM 525 C C . GLN A 1 68 ? -5.579 56.407 -21.054 1.00 15.61 68 GLN A C 1
ATOM 526 O O . GLN A 1 68 ? -6.743 56.268 -21.433 1.00 15.60 68 GLN A O 1
ATOM 532 N N . LEU A 1 69 ? -5.121 55.874 -19.925 1.00 14.90 69 LEU A N 1
ATOM 533 C CA . LEU A 1 69 ? -6.002 55.109 -19.058 1.00 14.51 69 LEU A CA 1
ATOM 534 C C . LEU A 1 69 ? -7.065 55.970 -18.393 1.00 14.10 69 LEU A C 1
ATOM 535 O O . LEU A 1 69 ? -8.153 55.479 -18.078 1.00 14.33 69 LEU A O 1
ATOM 540 N N . GLY A 1 70 ? -6.739 57.242 -18.164 1.00 14.00 70 GLY A N 1
ATOM 541 C CA . GLY A 1 70 ? -7.615 58.139 -17.415 1.00 13.88 70 GLY A CA 1
ATOM 542 C C . GLY A 1 70 ? -7.635 57.833 -15.924 1.00 13.66 70 GLY A C 1
ATOM 543 O O . GLY A 1 70 ? -8.638 58.068 -15.250 1.00 13.87 70 GLY A O 1
ATOM 544 N N . LEU A 1 71 ? -6.526 57.305 -15.406 1.00 13.30 71 LEU A N 1
ATOM 545 C CA . LEU A 1 71 ? -6.410 57.045 -13.968 1.00 12.61 71 LEU A CA 1
ATOM 546 C C . LEU A 1 71 ? -6.772 58.267 -13.148 1.00 12.21 71 LEU A C 1
ATOM 547 O O . LEU A 1 71 ? -6.449 59.394 -13.530 1.00 13.18 71 LEU A O 1
ATOM 552 N N . THR A 1 72 ? -7.433 58.034 -12.019 1.00 11.50 72 THR A N 1
ATOM 553 C CA . THR A 1 72 ? -7.658 59.084 -11.024 1.00 11.01 72 THR A CA 1
ATOM 554 C C . THR A 1 72 ? -6.490 59.183 -10.043 1.00 10.68 72 THR A C 1
ATOM 555 O O . THR A 1 72 ? -6.224 60.253 -9.484 1.00 11.34 72 THR A O 1
ATOM 559 N N . HIS A 1 73 ? -5.821 58.050 -9.825 1.00 9.91 73 HIS A N 1
ATOM 560 C CA . HIS A 1 73 ? -4.679 57.947 -8.917 1.00 10.18 73 HIS A CA 1
ATOM 561 C C . HIS A 1 73 ? -3.576 57.132 -9.585 1.00 9.86 73 HIS A C 1
ATOM 562 O O . HIS A 1 73 ? -3.842 56.287 -10.451 1.00 10.50 73 HIS A O 1
ATOM 569 N N . TYR A 1 74 ? -2.336 57.388 -9.186 1.00 9.98 74 TYR A N 1
ATOM 570 C CA . TYR A 1 74 ? -1.215 56.601 -9.666 1.00 9.55 74 TYR A CA 1
ATOM 571 C C . TYR A 1 74 ? -0.300 56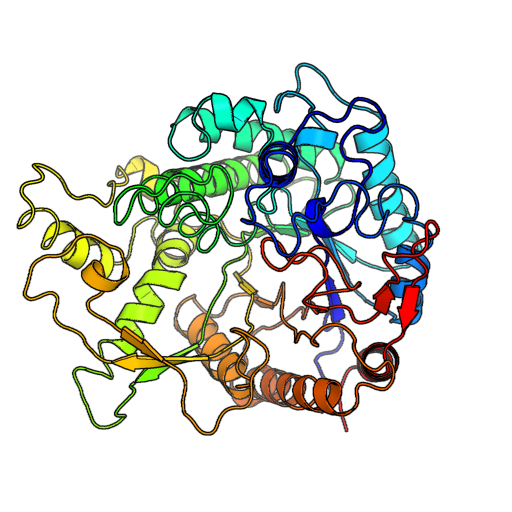.277 -8.503 1.00 9.48 74 TYR A C 1
ATOM 572 O O . TYR A 1 74 ? 0.147 57.176 -7.785 1.00 9.52 74 TYR A O 1
ATOM 581 N N . ARG A 1 75 ? -0.037 54.986 -8.316 1.00 9.44 75 ARG A N 1
ATOM 582 C CA . ARG A 1 75 ? 0.860 54.528 -7.265 1.00 9.31 75 ARG A CA 1
ATOM 583 C C . ARG A 1 75 ? 2.252 54.237 -7.803 1.00 9.48 75 ARG A C 1
ATOM 584 O O . ARG A 1 75 ? 2.415 53.470 -8.748 1.00 9.50 75 ARG A O 1
ATOM 592 N N . PHE A 1 76 ? 3.259 54.840 -7.172 1.00 9.28 76 PHE A N 1
ATOM 593 C CA . PHE A 1 76 ? 4.656 54.588 -7.521 1.00 8.99 76 PHE A CA 1
ATOM 594 C C . PHE A 1 76 ? 5.501 54.606 -6.251 1.00 9.04 76 PHE A C 1
ATOM 595 O O . PHE A 1 76 ? 5.027 55.044 -5.192 1.00 9.27 76 PHE A O 1
ATOM 603 N N . SER A 1 77 ? 6.732 54.112 -6.339 1.00 9.09 77 SER A N 1
ATOM 604 C CA . SER A 1 77 ? 7.615 54.164 -5.171 1.00 9.12 77 SER A CA 1
ATOM 605 C C . SER A 1 77 ? 8.802 55.088 -5.367 1.00 9.63 77 SER A C 1
ATOM 606 O O . SER A 1 77 ? 9.213 55.380 -6.493 1.00 9.07 77 SER A O 1
ATOM 609 N N . LEU A 1 78 ? 9.333 55.560 -4.242 1.00 9.31 78 LEU A N 1
ATOM 610 C CA . LEU A 1 78 ? 10.546 56.362 -4.221 1.00 9.39 78 LEU A CA 1
ATOM 611 C C . LEU A 1 78 ? 11.729 55.443 -3.984 1.00 9.40 78 LEU A C 1
ATOM 612 O O . LEU A 1 78 ? 11.682 54.605 -3.082 1.00 9.66 78 LEU A O 1
ATOM 617 N N . SER A 1 79 ? 12.791 55.600 -4.776 1.00 9.15 79 SER A N 1
ATOM 618 C CA . SER A 1 79 ? 14.004 54.816 -4.553 1.00 9.50 79 SER A CA 1
ATOM 619 C C . SER A 1 79 ? 14.843 55.465 -3.467 1.00 9.32 79 SER A C 1
ATOM 620 O O . SER A 1 79 ? 15.412 56.536 -3.687 1.00 9.87 79 SER A O 1
ATOM 623 N N . TRP A 1 80 ? 14.937 54.798 -2.320 1.00 9.67 80 TRP A N 1
ATOM 624 C CA . TRP A 1 80 ? 15.711 55.280 -1.168 1.00 9.22 80 TRP A CA 1
ATOM 625 C C . TRP A 1 80 ? 17.169 55.537 -1.564 1.00 9.79 80 TRP A C 1
ATOM 626 O O . TRP A 1 80 ? 17.742 56.590 -1.247 1.00 10.09 80 TRP A O 1
ATOM 637 N N . SER A 1 81 ? 17.760 54.574 -2.271 1.00 9.78 81 SER A N 1
ATOM 638 C CA . SER A 1 81 ? 19.156 54.682 -2.677 1.00 9.94 81 SER A CA 1
ATOM 639 C C . SER A 1 81 ? 19.358 55.721 -3.780 1.00 9.84 81 SER A C 1
ATOM 640 O O . SER A 1 81 ? 20.449 56.239 -3.926 1.00 10.72 81 SER A O 1
ATOM 643 N N . ARG A 1 82 ? 18.313 56.024 -4.553 1.00 9.77 82 ARG A N 1
ATOM 644 C CA . ARG A 1 82 ? 18.398 57.119 -5.521 1.00 10.09 82 ARG A CA 1
ATOM 645 C C . ARG A 1 82 ? 18.432 58.470 -4.817 1.00 10.19 82 ARG A C 1
ATOM 646 O O . ARG A 1 82 ? 19.205 59.355 -5.188 1.00 11.10 82 ARG A O 1
ATOM 654 N N . LEU A 1 83 ? 17.572 58.627 -3.820 1.00 10.22 83 LEU A N 1
ATOM 655 C CA . LEU A 1 83 ? 17.462 59.890 -3.100 1.00 10.04 83 LEU A CA 1
ATOM 656 C C . LEU A 1 83 ? 18.640 60.122 -2.162 1.00 10.47 83 LEU A C 1
ATOM 657 O O . LEU A 1 83 ? 19.197 61.226 -2.118 1.00 10.57 83 LEU A O 1
ATOM 662 N N . LEU A 1 84 ? 18.999 59.075 -1.422 1.00 10.70 84 LEU A N 1
ATOM 663 C CA . LEU A 1 84 ? 20.030 59.131 -0.382 1.00 10.96 84 LEU A CA 1
ATOM 664 C C . LEU A 1 84 ? 20.982 57.978 -0.669 1.00 11.47 84 LEU A C 1
ATOM 665 O O . LEU A 1 84 ? 20.780 56.866 -0.174 1.00 11.60 84 LEU A O 1
ATOM 670 N N . PRO A 1 85 ? 21.993 58.225 -1.526 1.00 11.74 85 PRO A N 1
ATOM 671 C CA . PRO A 1 85 ? 22.891 57.153 -1.979 1.00 11.95 85 PRO A CA 1
ATOM 672 C C . PRO A 1 85 ? 23.491 56.282 -0.878 1.00 12.33 85 PRO A C 1
ATOM 673 O O . PRO A 1 85 ? 23.741 55.093 -1.116 1.00 12.69 85 PRO A O 1
ATOM 677 N N . ASP A 1 86 ? 23.723 56.852 0.304 1.00 11.93 86 ASP A N 1
ATOM 678 C CA . ASP A 1 86 ? 24.189 56.045 1.439 1.00 12.52 86 ASP A CA 1
ATOM 679 C C . ASP A 1 86 ? 23.105 55.689 2.466 1.00 12.19 86 ASP A C 1
ATOM 680 O O . ASP A 1 86 ? 23.402 55.108 3.509 1.00 12.35 86 ASP A O 1
ATOM 685 N N . GLY A 1 87 ? 21.853 56.025 2.148 1.00 11.92 87 GLY A N 1
ATOM 686 C CA . GLY A 1 87 ? 20.723 55.745 3.022 1.00 11.62 87 GLY A CA 1
ATOM 687 C C . GLY A 1 87 ? 20.417 56.844 4.025 1.00 11.45 87 GLY A C 1
ATOM 688 O O . GLY A 1 87 ? 19.379 56.799 4.684 1.00 11.45 87 GLY A O 1
ATOM 689 N N . THR A 1 88 ? 21.322 57.820 4.147 1.00 11.40 88 THR A N 1
ATOM 690 C CA . THR A 1 88 ? 21.159 58.924 5.103 1.00 11.12 88 THR A CA 1
ATOM 691 C C . THR A 1 88 ? 21.109 60.280 4.408 1.00 10.76 88 THR A C 1
ATOM 692 O O . THR A 1 88 ? 21.544 60.427 3.268 1.00 10.50 88 THR A O 1
ATOM 696 N N . THR A 1 89 ? 20.610 61.282 5.127 1.00 10.86 89 THR A N 1
ATOM 697 C CA . THR A 1 89 ? 20.522 62.647 4.609 1.00 10.90 89 THR A CA 1
ATOM 698 C C . THR A 1 89 ? 21.845 63.430 4.646 1.00 11.52 89 THR A C 1
ATOM 699 O O . THR A 1 89 ? 21.866 64.619 4.326 1.00 11.96 89 THR A O 1
ATOM 703 N N . GLY A 1 90 ? 22.942 62.771 5.012 1.00 11.62 90 GLY A N 1
ATOM 704 C CA . GLY A 1 90 ? 24.264 63.413 4.943 1.00 12.11 90 GLY A CA 1
ATOM 705 C C . GLY A 1 90 ? 24.640 63.836 3.529 1.00 12.19 90 GLY A C 1
ATOM 706 O O . GLY A 1 90 ? 25.420 64.775 3.336 1.00 12.18 90 GLY A O 1
ATOM 707 N N . PHE A 1 91 ? 24.078 63.133 2.543 1.00 12.06 91 PHE A N 1
ATOM 708 C CA . PHE A 1 91 ? 24.301 63.409 1.130 1.00 11.73 91 PHE A CA 1
ATOM 709 C C . PHE A 1 91 ? 22.981 63.211 0.390 1.00 11.85 91 PHE A C 1
ATOM 710 O O . PHE A 1 91 ? 22.416 62.115 0.399 1.00 11.54 91 PHE A O 1
ATOM 718 N N . ILE A 1 92 ? 22.497 64.276 -0.242 1.00 11.26 92 ILE A N 1
ATOM 719 C CA . ILE A 1 92 ? 21.235 64.221 -0.989 1.00 11.58 92 ILE A CA 1
ATOM 720 C C . ILE A 1 92 ? 21.504 64.281 -2.495 1.00 11.80 92 ILE A C 1
ATOM 721 O O . ILE A 1 92 ? 22.252 65.146 -2.965 1.00 11.71 92 ILE A O 1
ATOM 726 N N . ASN A 1 93 ? 20.913 63.345 -3.242 1.00 11.57 93 ASN A N 1
ATOM 727 C CA . ASN A 1 93 ? 20.972 63.363 -4.699 1.00 11.92 93 ASN A CA 1
ATOM 728 C C . ASN A 1 93 ? 19.850 64.226 -5.262 1.00 11.74 93 ASN A C 1
ATOM 729 O O . ASN A 1 93 ? 18.702 63.785 -5.364 1.00 11.97 93 ASN A O 1
ATOM 734 N N . GLN A 1 94 ? 20.188 65.458 -5.632 1.00 12.04 94 GLN A N 1
ATOM 735 C CA . GLN A 1 94 ? 19.181 66.413 -6.087 1.00 11.87 94 GLN A CA 1
ATOM 736 C C . GLN A 1 94 ? 18.475 65.977 -7.365 1.00 11.89 94 GLN A C 1
ATOM 737 O O . GLN A 1 94 ? 17.298 66.279 -7.555 1.00 11.95 94 GLN A O 1
ATOM 743 N N . LYS A 1 95 ? 19.184 65.264 -8.234 1.00 12.14 95 LYS A N 1
ATOM 744 C CA . LYS A 1 95 ? 18.556 64.756 -9.452 1.00 12.51 95 LYS A CA 1
ATOM 745 C C . LYS A 1 95 ? 17.488 63.713 -9.126 1.00 12.31 95 LYS A C 1
ATOM 746 O O . LYS A 1 95 ? 16.507 63.579 -9.855 1.00 12.48 95 LYS A O 1
ATOM 752 N N . GLY A 1 96 ? 17.685 62.985 -8.029 1.00 11.82 96 GLY A N 1
ATOM 753 C CA . GLY A 1 96 ? 16.657 62.093 -7.484 1.00 11.36 96 GLY A CA 1
ATOM 754 C C . GLY A 1 96 ? 15.411 62.862 -7.072 1.00 11.50 96 GLY A C 1
ATOM 755 O O . GLY A 1 96 ? 14.294 62.508 -7.466 1.00 11.61 96 GLY A O 1
ATOM 756 N N . ILE A 1 97 ? 15.601 63.925 -6.287 1.00 10.95 97 ILE A N 1
ATOM 757 C CA . ILE A 1 97 ? 14.485 64.791 -5.893 1.00 11.01 97 ILE A CA 1
ATOM 758 C C . ILE A 1 97 ? 13.772 65.374 -7.116 1.00 11.12 97 ILE A C 1
ATOM 759 O O . ILE A 1 97 ? 12.545 65.326 -7.195 1.00 11.49 97 ILE A O 1
ATOM 764 N N . ASP A 1 98 ? 14.538 65.928 -8.057 1.00 11.47 98 ASP A N 1
ATOM 765 C CA . ASP A 1 98 ? 13.962 66.520 -9.263 1.00 11.56 98 ASP A CA 1
ATOM 766 C C . ASP A 1 98 ? 13.098 65.520 -10.028 1.00 11.62 98 ASP A C 1
ATOM 767 O O . ASP A 1 98 ? 11.998 65.850 -10.462 1.00 12.09 98 ASP A O 1
ATOM 772 N N . TYR A 1 99 ? 13.602 64.295 -10.169 1.00 11.36 99 TYR A N 1
ATOM 773 C CA . TYR A 1 99 ? 12.873 63.224 -10.848 1.00 11.15 99 TYR A CA 1
ATOM 774 C C . TYR A 1 99 ? 11.480 62.977 -10.243 1.00 11.00 99 TYR A C 1
ATOM 775 O O . TYR A 1 99 ? 10.470 62.980 -10.956 1.00 11.42 99 TYR A O 1
ATOM 784 N N . TYR A 1 100 ? 11.427 62.772 -8.930 1.00 10.99 100 TYR A N 1
ATOM 785 C CA . TYR A 1 100 ? 10.155 62.488 -8.272 1.00 10.60 100 TYR A CA 1
ATOM 786 C C . TYR A 1 100 ? 9.235 63.695 -8.205 1.00 10.87 100 TYR A C 1
ATOM 787 O O . TYR A 1 100 ? 8.012 63.554 -8.294 1.00 11.10 100 TYR A O 1
ATOM 796 N N . ASN A 1 101 ? 9.821 64.881 -8.059 1.00 10.87 101 ASN A N 1
ATOM 797 C CA . ASN A 1 101 ? 9.030 66.100 -8.112 1.00 10.98 101 ASN A CA 1
ATOM 798 C C . ASN A 1 101 ? 8.383 66.293 -9.481 1.00 11.26 101 ASN A C 1
ATOM 799 O O . ASN A 1 101 ? 7.265 66.781 -9.569 1.00 11.38 101 ASN A O 1
ATOM 804 N N . LYS A 1 102 ? 9.080 65.891 -10.542 1.00 11.44 102 LYS A N 1
ATOM 805 C CA . LYS A 1 102 ? 8.516 65.966 -11.884 1.00 11.88 102 LYS A CA 1
ATOM 806 C C . LYS A 1 102 ? 7.338 64.997 -12.040 1.00 11.62 102 LYS A C 1
ATOM 807 O O . LYS A 1 102 ? 6.310 65.363 -12.616 1.00 11.88 102 LYS A O 1
ATOM 813 N N . ILE A 1 103 ? 7.463 63.785 -11.495 1.00 10.87 103 ILE A N 1
ATOM 814 C CA . ILE A 1 103 ? 6.340 62.832 -11.488 1.00 10.84 103 ILE A CA 1
ATOM 815 C C . ILE A 1 103 ? 5.130 63.424 -10.775 1.00 11.11 103 ILE A C 1
ATOM 816 O O . ILE A 1 103 ? 4.019 63.441 -11.312 1.00 11.70 103 ILE A O 1
ATOM 821 N N . ILE A 1 104 ? 5.358 63.918 -9.565 1.00 10.80 104 ILE A N 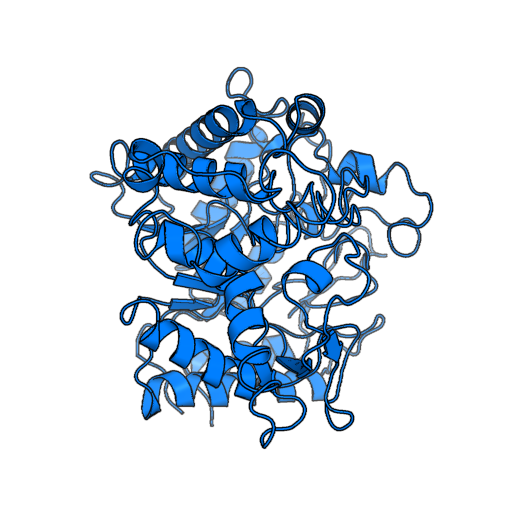1
ATOM 822 C CA . ILE A 1 104 ? 4.285 64.447 -8.744 1.00 10.70 104 ILE A CA 1
ATOM 823 C C . ILE A 1 104 ? 3.629 65.649 -9.411 1.00 10.83 104 ILE A C 1
ATOM 824 O O . ILE A 1 104 ? 2.409 65.720 -9.491 1.00 10.84 104 ILE A O 1
ATOM 829 N N . ASP A 1 105 ? 4.445 66.582 -9.892 1.00 11.02 105 ASP A N 1
ATOM 830 C CA . ASP A 1 105 ? 3.910 67.802 -10.499 1.00 11.63 105 ASP A CA 1
ATOM 831 C C . ASP A 1 105 ? 3.149 67.507 -11.785 1.00 12.28 105 ASP A C 1
ATOM 832 O O . ASP A 1 105 ? 2.122 68.140 -12.062 1.00 12.59 105 ASP A O 1
ATOM 837 N N . ASP A 1 106 ? 3.652 66.550 -12.562 1.00 12.49 106 ASP A N 1
ATOM 838 C CA . ASP A 1 106 ? 2.997 66.159 -13.809 1.00 13.21 106 ASP A CA 1
ATOM 839 C C . ASP A 1 106 ? 1.670 65.465 -13.521 1.00 12.86 106 ASP A C 1
ATOM 840 O O . ASP A 1 106 ? 0.687 65.698 -14.214 1.00 13.44 106 ASP A O 1
ATOM 845 N N . LEU A 1 107 ? 1.639 64.621 -12.493 1.00 12.79 107 LEU A N 1
ATOM 846 C CA . LEU A 1 107 ? 0.397 63.960 -12.113 1.00 12.37 107 LEU A CA 1
ATOM 847 C C . LEU A 1 107 ? -0.653 64.986 -11.726 1.00 12.90 107 LEU A C 1
ATOM 848 O O . LEU A 1 107 ? -1.771 64.965 -12.242 1.00 13.09 107 LEU A O 1
ATOM 853 N N . LEU A 1 108 ? -0.283 65.901 -10.836 1.00 13.56 108 LEU A N 1
ATOM 854 C CA . LEU A 1 108 ? -1.237 66.887 -10.335 1.00 14.40 108 LEU A CA 1
ATOM 855 C C . LEU A 1 108 ? -1.768 67.828 -11.416 1.00 15.05 108 LEU A C 1
ATOM 856 O O . LEU A 1 108 ? -2.955 68.154 -11.414 1.00 15.16 108 LEU A O 1
ATOM 861 N N . LYS A 1 109 ? -0.911 68.242 -12.348 1.00 16.06 109 LYS A N 1
ATOM 862 C CA . LYS A 1 109 ? -1.365 69.147 -13.403 1.00 16.98 109 LYS A CA 1
ATOM 863 C C . LYS A 1 109 ? -2.341 68.448 -14.357 1.00 16.99 109 LYS A C 1
ATOM 864 O O . LYS A 1 109 ? -3.086 69.104 -15.090 1.00 17.30 109 LYS A O 1
ATOM 870 N N . ASN A 1 110 ? -2.341 67.116 -14.305 1.00 16.46 110 ASN A N 1
ATOM 871 C CA . ASN A 1 110 ? -3.236 66.273 -15.095 1.00 16.05 110 ASN A CA 1
ATOM 872 C C . ASN A 1 110 ? -4.374 65.658 -14.262 1.00 15.79 110 ASN A C 1
ATOM 873 O O . ASN A 1 110 ? -5.078 64.751 -14.722 1.00 16.24 110 ASN A O 1
ATOM 878 N N . GLY A 1 111 ? -4.544 66.155 -13.036 1.00 15.49 111 GLY A N 1
ATOM 879 C CA . GLY A 1 111 ? -5.646 65.752 -12.160 1.00 14.77 111 GLY A CA 1
ATOM 880 C C . GLY A 1 111 ? -5.546 64.335 -11.621 1.00 14.07 111 GLY A C 1
ATOM 881 O O . GLY A 1 111 ? -6.553 63.740 -11.218 1.00 14.67 111 GLY A O 1
ATOM 882 N N . VAL A 1 112 ? -4.328 63.801 -11.603 1.00 13.20 112 VAL A N 1
ATOM 883 C CA . VAL A 1 112 ? -4.081 62.461 -11.073 1.00 12.58 112 VAL A CA 1
ATOM 884 C C . VAL A 1 112 ? -3.429 62.578 -9.693 1.00 12.40 112 VAL A C 1
ATOM 885 O O . VAL A 1 112 ? -2.450 63.307 -9.519 1.00 12.19 112 VAL A O 1
ATOM 889 N N . THR A 1 113 ? -3.998 61.867 -8.723 1.00 11.77 113 THR A N 1
ATOM 890 C CA . THR A 1 113 ? -3.535 61.886 -7.336 1.00 11.34 113 THR A CA 1
ATOM 891 C C . THR A 1 113 ? -2.414 60.864 -7.104 1.00 11.00 113 THR A C 1
ATOM 892 O O . THR A 1 113 ? -2.611 59.667 -7.345 1.00 11.24 113 THR A O 1
ATOM 896 N N . PRO A 1 114 ? -1.236 61.332 -6.648 1.00 10.68 114 PRO A N 1
ATOM 897 C CA . PRO A 1 114 ? -0.170 60.370 -6.330 1.00 10.40 114 PRO A CA 1
ATOM 898 C C . PRO A 1 114 ? -0.422 59.575 -5.045 1.00 10.48 114 PRO A C 1
ATOM 899 O O . PRO A 1 114 ? -0.877 60.129 -4.036 1.00 10.83 114 PRO A O 1
ATOM 903 N N . ILE A 1 115 ? -0.141 58.276 -5.102 1.00 9.91 115 ILE A N 1
ATOM 904 C CA . ILE A 1 115 ? -0.104 57.425 -3.912 1.00 9.74 115 ILE A CA 1
ATOM 905 C C . ILE A 1 115 ? 1.333 56.913 -3.860 1.00 10.04 115 ILE A C 1
ATOM 906 O O . ILE A 1 115 ? 1.768 56.182 -4.754 1.00 10.24 115 ILE A O 1
ATOM 911 N N . VAL A 1 116 ? 2.082 57.325 -2.842 1.00 9.06 116 VAL A N 1
ATOM 912 C CA . VAL A 1 116 ? 3.535 57.155 -2.880 1.00 9.19 116 VAL A CA 1
ATOM 913 C C . VAL A 1 116 ? 4.032 56.145 -1.852 1.00 9.06 116 VAL A C 1
ATOM 914 O O . VAL A 1 116 ? 3.772 56.274 -0.651 1.00 9.27 116 VAL A O 1
ATOM 918 N N . THR A 1 117 ? 4.746 55.138 -2.347 1.00 8.98 117 THR A N 1
ATOM 919 C CA . THR A 1 117 ? 5.365 54.135 -1.495 1.00 8.86 117 THR A CA 1
ATOM 920 C C . THR A 1 117 ? 6.785 54.594 -1.165 1.00 9.05 117 THR A C 1
ATOM 921 O O . THR A 1 117 ? 7.560 54.868 -2.075 1.00 8.57 117 THR A O 1
ATOM 925 N N . LEU A 1 118 ? 7.135 54.660 0.119 1.00 9.04 118 LEU A N 1
ATOM 926 C CA . LEU A 1 118 ? 8.498 55.068 0.489 1.00 9.26 118 LEU A CA 1
ATOM 927 C C . LEU A 1 118 ? 9.537 54.000 0.179 1.00 9.44 118 LEU A C 1
ATOM 928 O O . LEU A 1 118 ? 10.656 54.297 -0.256 1.00 9.63 118 LEU A O 1
ATOM 933 N N . TYR A 1 119 ? 9.158 52.754 0.423 1.00 9.61 119 TYR A N 1
ATOM 934 C CA . TYR A 1 119 ? 10.109 51.657 0.435 1.00 9.71 119 TYR A CA 1
ATOM 935 C C . TYR A 1 119 ? 9.439 50.394 -0.103 1.00 9.56 119 TYR A C 1
ATOM 936 O O . TYR A 1 119 ? 8.497 49.878 0.502 1.00 10.04 119 TYR A O 1
ATOM 945 N N . HIS A 1 120 ? 9.955 49.883 -1.215 1.00 9.95 120 HIS A N 1
ATOM 946 C CA . HIS A 1 120 ? 9.339 48.785 -1.949 1.00 10.06 120 HIS A CA 1
ATOM 947 C C . HIS A 1 120 ? 10.391 47.703 -2.264 1.00 10.17 120 HIS A C 1
ATOM 948 O O . HIS A 1 120 ? 10.851 47.580 -3.341 1.00 10.45 120 HIS A O 1
ATOM 955 N N . PHE A 1 121 ? 10.752 46.958 -1.233 1.00 10.10 121 PHE A N 1
ATOM 956 C CA . PHE A 1 121 ? 11.682 45.810 -1.338 1.00 10.27 121 PHE A CA 1
ATOM 957 C C . PHE A 1 121 ? 13.129 46.173 -1.692 1.00 10.56 121 PHE A C 1
ATOM 958 O O . PHE A 1 121 ? 13.929 45.275 -1.966 1.00 10.98 121 PHE A O 1
ATOM 966 N N . ASP A 1 122 ? 13.475 47.464 -1.668 1.00 10.34 122 ASP A N 1
ATOM 967 C CA . ASP A 1 122 ? 14.727 47.948 -2.277 1.00 10.49 122 ASP A CA 1
ATOM 968 C C . ASP A 1 122 ? 15.660 48.737 -1.342 1.00 10.79 122 ASP A C 1
ATOM 969 O O . ASP A 1 122 ? 16.000 49.886 -1.615 1.00 10.92 122 ASP A O 1
ATOM 974 N N . LEU A 1 123 ? 16.100 48.109 -0.259 1.00 11.00 123 LEU A N 1
ATOM 975 C CA . LEU A 1 123 ? 16.959 48.788 0.714 1.00 11.47 123 LEU A CA 1
ATOM 976 C C . LEU A 1 123 ? 18.265 49.235 0.068 1.00 11.02 123 LEU A C 1
ATOM 977 O O . LEU A 1 123 ? 18.814 48.515 -0.767 1.00 11.04 123 LEU A O 1
ATOM 982 N N . PRO A 1 124 ? 18.774 50.426 0.440 1.00 10.90 124 PRO A N 1
ATOM 983 C CA . PRO A 1 124 ? 20.142 50.771 0.046 1.00 10.81 124 PRO A CA 1
ATOM 984 C C . PRO A 1 124 ? 21.115 49.696 0.533 1.00 11.07 124 PRO A C 1
ATOM 985 O O . PRO A 1 124 ? 20.954 49.169 1.643 1.00 10.94 124 PRO A O 1
ATOM 989 N N . GLN A 1 125 ? 2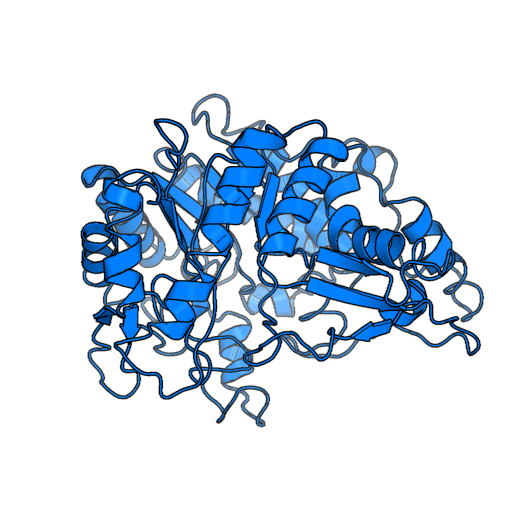2.097 49.354 -0.296 1.00 11.35 125 GLN A N 1
ATOM 990 C CA . GLN A 1 125 ? 23.030 48.297 0.069 1.00 12.02 125 GLN A CA 1
ATOM 991 C C . GLN A 1 125 ? 23.779 48.650 1.350 1.00 12.34 125 GLN A C 1
ATOM 992 O O . GLN A 1 125 ? 23.990 47.780 2.193 1.00 12.62 125 GLN A O 1
ATOM 998 N N . THR A 1 126 ? 24.134 49.928 1.505 1.00 13.07 126 THR A N 1
ATOM 999 C CA . THR A 1 126 ? 24.819 50.396 2.714 1.00 13.86 126 THR A CA 1
ATOM 1000 C C . THR A 1 126 ? 24.062 49.972 3.978 1.00 13.54 126 THR A C 1
ATOM 1001 O O . THR A 1 126 ? 24.665 49.482 4.935 1.00 14.47 126 THR A O 1
ATOM 1005 N N . LEU A 1 127 ? 22.739 50.129 3.961 1.00 13.11 127 LEU A N 1
ATOM 1006 C CA . LEU A 1 127 ? 21.926 49.800 5.125 1.00 12.87 127 LEU A CA 1
ATOM 1007 C C . LEU A 1 127 ? 21.763 48.301 5.347 1.00 13.32 127 LEU A C 1
ATOM 1008 O O . LEU A 1 127 ? 21.669 47.846 6.484 1.00 13.05 127 LEU A O 1
ATOM 1013 N N . GLU A 1 128 ? 21.745 47.526 4.267 1.00 13.70 128 GLU A N 1
ATOM 1014 C CA . GLU A 1 128 ? 21.746 46.077 4.402 1.00 14.83 128 GLU A CA 1
ATOM 1015 C C . GLU A 1 128 ? 23.055 45.603 5.023 1.00 15.49 128 GLU A C 1
ATOM 1016 O O . GLU A 1 128 ? 23.045 44.724 5.882 1.00 16.02 128 GLU A O 1
ATOM 1022 N N . ASP A 1 129 ? 24.169 46.193 4.586 1.00 16.34 129 ASP A N 1
ATOM 1023 C CA . ASP A 1 129 ? 25.481 45.874 5.155 1.00 17.87 129 ASP A CA 1
ATOM 1024 C C . ASP A 1 129 ? 25.527 46.181 6.651 1.00 18.54 129 ASP A C 1
ATOM 1025 O O . ASP A 1 129 ? 26.264 45.536 7.405 1.00 19.52 129 ASP A O 1
ATOM 1030 N N . GLN A 1 130 ? 24.731 47.161 7.072 1.00 18.81 130 GLN A N 1
ATOM 1031 C CA . GLN A 1 130 ? 24.633 47.545 8.476 1.00 19.35 130 GLN A CA 1
ATOM 1032 C C . GLN A 1 130 ? 23.595 46.718 9.263 1.00 19.15 130 GLN A C 1
ATOM 1033 O O . GLN A 1 130 ? 23.291 47.034 10.414 1.00 20.21 130 GLN A O 1
ATOM 1039 N N . GLY A 1 131 ? 23.073 45.653 8.648 1.00 18.65 131 GLY A N 1
ATOM 1040 C CA . GLY A 1 131 ? 22.181 44.710 9.334 1.00 17.84 131 GLY A CA 1
ATOM 1041 C C . GLY A 1 131 ? 20.805 44.564 8.706 1.00 17.43 131 GLY A C 1
ATOM 1042 O O . GLY A 1 131 ? 20.058 43.629 9.020 1.00 17.57 131 GLY A O 1
ATOM 1043 N N . GLY A 1 132 ? 20.471 45.493 7.815 1.00 16.74 132 GLY A N 1
ATOM 1044 C CA . GLY A 1 132 ? 19.138 45.549 7.228 1.00 15.89 132 GLY A CA 1
ATOM 1045 C C . GLY A 1 132 ? 18.065 45.494 8.295 1.00 15.46 132 GLY A C 1
ATOM 1046 O O . GLY A 1 132 ? 18.206 46.087 9.375 1.00 14.97 132 GLY A O 1
ATOM 1047 N N . TRP A 1 133 ? 17.001 44.747 8.013 1.00 15.24 133 TRP A N 1
ATOM 1048 C CA . TRP A 1 133 ? 15.872 44.647 8.938 1.00 15.16 133 TRP A CA 1
ATOM 1049 C C . TRP A 1 133 ? 16.123 43.716 10.121 1.00 15.56 133 TRP A C 1
ATOM 1050 O O . TRP A 1 133 ? 15.255 43.530 10.974 1.00 15.40 133 TRP A O 1
ATOM 1061 N N . LEU A 1 134 ? 17.324 43.148 10.173 1.00 16.57 134 LEU A N 1
ATOM 1062 C CA . LEU A 1 134 ? 17.699 42.256 11.264 1.00 17.78 134 LEU A CA 1
ATOM 1063 C C . LEU A 1 134 ? 18.314 42.986 12.465 1.00 18.63 134 LEU A C 1
ATOM 1064 O O . LEU A 1 134 ? 18.484 42.392 13.530 1.00 19.53 134 LEU A O 1
ATOM 1069 N N . SER A 1 135 ? 18.628 44.267 12.285 1.00 19.37 135 SER A N 1
ATOM 1070 C CA . SER A 1 135 ? 19.267 45.086 13.322 1.00 19.89 135 SER A CA 1
ATOM 1071 C C . SER A 1 135 ? 18.389 46.280 13.717 1.00 19.62 135 SER A C 1
ATOM 1072 O O . SER A 1 135 ? 17.668 46.825 12.884 1.00 19.31 135 SER A O 1
ATOM 1075 N N . GLU A 1 136 ? 18.456 46.678 14.986 1.00 19.39 136 GLU A N 1
ATOM 1076 C CA . GLU A 1 136 ? 17.653 47.790 15.514 1.00 19.63 136 GLU A CA 1
ATOM 1077 C C . GLU A 1 136 ? 17.921 49.139 14.825 1.00 18.56 136 GLU A C 1
ATOM 1078 O O . GLU A 1 136 ? 17.032 50.003 14.757 1.00 18.40 136 GLU A O 1
ATOM 1084 N N . ALA A 1 137 ? 19.139 49.311 14.317 1.00 17.40 137 ALA A N 1
ATOM 1085 C CA . ALA A 1 137 ? 19.563 50.571 13.703 1.00 16.12 137 ALA A CA 1
ATOM 1086 C C . ALA A 1 137 ? 18.662 50.989 12.536 1.00 15.26 137 ALA A C 1
ATOM 1087 O O . ALA A 1 137 ? 18.506 52.182 12.252 1.00 15.17 137 ALA A O 1
ATOM 1089 N N . ILE A 1 138 ? 18.075 50.002 11.865 1.00 14.17 138 ILE A N 1
ATOM 1090 C CA . ILE A 1 138 ? 17.214 50.270 10.711 1.00 13.68 138 ILE A CA 1
ATOM 1091 C C . ILE A 1 138 ? 16.013 51.151 11.061 1.00 13.41 138 ILE A C 1
ATOM 1092 O O . ILE A 1 138 ? 15.507 51.876 10.210 1.00 13.10 138 ILE A O 1
ATOM 1097 N N . ILE A 1 139 ? 15.564 51.089 12.312 1.00 13.11 139 ILE A N 1
ATOM 1098 C CA . ILE A 1 139 ? 14.339 51.785 12.713 1.00 13.19 139 ILE A CA 1
ATOM 1099 C C . ILE A 1 139 ? 14.517 53.304 12.593 1.00 13.49 139 ILE A C 1
ATOM 1100 O O . ILE A 1 139 ? 13.704 53.989 11.962 1.00 13.35 139 ILE A O 1
ATOM 1105 N N . GLU A 1 140 ? 15.602 53.815 13.167 1.00 13.61 140 GLU A N 1
ATOM 1106 C CA . GLU A 1 140 ? 15.917 55.238 13.060 1.00 14.15 140 GLU A CA 1
ATOM 1107 C C . GLU A 1 140 ? 16.268 55.627 11.625 1.00 13.01 140 GLU A C 1
ATOM 1108 O O . GLU A 1 140 ? 15.901 56.708 11.176 1.00 13.49 140 GLU A O 1
ATOM 1114 N N . SER A 1 141 ? 16.977 54.750 10.912 1.00 12.68 141 SER A N 1
ATOM 1115 C CA . SER A 1 141 ? 17.329 55.005 9.516 1.00 12.29 141 SER A CA 1
ATOM 1116 C C . SER A 1 141 ? 16.068 55.210 8.696 1.00 11.85 141 SER A C 1
ATOM 1117 O O . SER A 1 141 ? 15.965 56.169 7.926 1.00 11.70 141 SER A O 1
ATOM 1120 N N . PHE A 1 142 ? 15.105 54.308 8.883 1.00 11.61 142 PHE A N 1
ATOM 1121 C CA . PHE A 1 142 ? 13.844 54.396 8.159 1.00 11.15 142 PHE A CA 1
ATOM 1122 C C . PHE A 1 142 ? 13.036 55.627 8.556 1.00 11.20 142 PHE A C 1
ATOM 1123 O O . PHE A 1 142 ? 12.495 56.313 7.694 1.00 10.49 142 PHE A O 1
ATOM 1131 N N . ASP A 1 143 ? 12.950 55.901 9.855 1.00 11.24 143 ASP A N 1
ATOM 1132 C CA . ASP A 1 143 ? 12.188 57.057 10.328 1.00 11.65 143 ASP A CA 1
ATOM 1133 C C . ASP A 1 143 ? 12.753 58.348 9.730 1.00 11.41 143 ASP A C 1
ATOM 1134 O O . ASP A 1 143 ? 12.003 59.212 9.259 1.00 11.73 143 ASP A O 1
ATOM 1139 N N . LYS A 1 144 ? 14.078 58.468 9.732 1.00 11.15 144 LYS A N 1
ATOM 1140 C CA . LYS A 1 144 ? 14.728 59.645 9.156 1.00 11.36 144 LYS A CA 1
ATOM 1141 C C . LYS A 1 144 ? 14.499 59.779 7.642 1.00 10.74 144 LYS A C 1
ATOM 1142 O O . LYS A 1 144 ? 14.289 60.882 7.128 1.00 11.16 144 LYS A O 1
ATOM 1148 N N . TYR A 1 145 ? 14.536 58.656 6.932 1.00 10.44 145 TYR A N 1
ATOM 1149 C CA . TYR A 1 145 ? 14.195 58.652 5.509 1.00 9.76 145 TYR A CA 1
ATOM 1150 C C . TYR A 1 145 ? 12.738 59.096 5.276 1.00 9.73 145 TYR A C 1
ATOM 1151 O O . TYR A 1 145 ? 12.466 59.939 4.405 1.00 10.00 145 TYR A O 1
ATOM 1160 N N . ALA A 1 146 ? 11.819 58.541 6.067 1.00 9.45 146 ALA A N 1
ATOM 1161 C CA . ALA A 1 146 ? 10.400 58.887 5.982 1.00 9.20 146 ALA A CA 1
ATOM 1162 C C . ALA A 1 146 ? 10.192 60.391 6.171 1.00 9.36 146 ALA A C 1
ATOM 1163 O O . ALA A 1 146 ? 9.510 61.034 5.370 1.00 9.20 146 ALA A O 1
ATOM 1165 N N . GLN A 1 147 ? 10.817 60.953 7.205 1.00 9.81 147 GLN A N 1
ATOM 1166 C CA . GLN A 1 147 ? 10.701 62.386 7.478 1.00 10.07 147 GLN A CA 1
ATOM 1167 C C . GLN A 1 147 ? 11.231 63.221 6.317 1.00 9.80 147 GLN A C 1
ATOM 1168 O O . GLN A 1 147 ? 10.623 64.217 5.920 1.00 10.09 147 GLN A O 1
ATOM 1174 N N . PHE A 1 148 ? 12.372 62.815 5.771 1.00 9.50 148 PHE A N 1
ATOM 1175 C CA . PHE A 1 148 ? 12.912 63.460 4.586 1.00 9.55 148 PHE A CA 1
ATOM 1176 C C . PHE A 1 148 ? 11.902 63.439 3.427 1.00 9.55 148 PHE A C 1
ATOM 1177 O O . PHE A 1 148 ? 11.700 64.451 2.748 1.00 9.49 148 PHE A O 1
ATOM 1185 N N . CYS A 1 149 ? 11.256 62.293 3.212 1.00 9.19 149 CYS A N 1
ATOM 1186 C CA . CYS A 1 149 ? 10.264 62.177 2.148 1.00 9.46 149 CYS A CA 1
ATOM 1187 C C . CYS A 1 149 ? 9.035 63.046 2.416 1.00 9.17 149 CYS A C 1
ATOM 1188 O O . CYS A 1 149 ? 8.574 63.751 1.520 1.00 9.59 149 CYS A O 1
ATOM 1191 N N . PHE A 1 150 ? 8.503 62.980 3.638 1.00 9.25 150 PHE A N 1
ATOM 1192 C CA . PHE A 1 150 ? 7.370 63.822 4.028 1.00 9.31 150 PHE A CA 1
ATOM 1193 C C . PHE A 1 150 ? 7.694 65.308 3.834 1.00 9.82 150 PHE A C 1
ATOM 1194 O O . PHE A 1 150 ? 6.896 66.063 3.274 1.00 10.37 150 PHE A O 1
ATOM 1202 N N . SER A 1 151 ? 8.878 65.714 4.287 1.00 10.13 151 SER A N 1
ATOM 1203 C CA . SER A 1 151 ? 9.318 67.101 4.167 1.00 10.53 151 SER A CA 1
ATOM 1204 C C . SER A 1 151 ? 9.448 67.547 2.707 1.00 10.58 151 SER A C 1
ATOM 1205 O O . SER A 1 151 ? 9.029 68.653 2.347 1.00 11.17 151 SER A O 1
ATOM 1208 N N . THR A 1 152 ? 10.009 66.682 1.862 1.00 10.20 152 THR A N 1
ATOM 1209 C CA . THR A 1 152 ? 10.326 67.053 0.480 1.00 10.31 152 THR A CA 1
ATOM 1210 C C . THR A 1 152 ? 9.112 67.045 -0.458 1.00 10.34 152 THR A C 1
ATOM 1211 O O . THR A 1 152 ? 8.984 67.900 -1.348 1.00 10.73 152 THR A O 1
ATOM 1215 N N . PHE A 1 153 ? 8.223 66.083 -0.250 1.00 10.13 153 PHE A N 1
ATOM 1216 C CA . PHE A 1 153 ? 7.153 65.836 -1.205 1.00 10.39 153 PHE A CA 1
ATOM 1217 C C . PHE A 1 153 ? 5.746 66.023 -0.649 1.00 10.78 153 PHE A C 1
ATOM 1218 O O . PHE A 1 153 ? 4.795 66.110 -1.426 1.00 10.91 153 PHE A O 1
ATOM 1226 N N . GLY A 1 154 ? 5.627 66.070 0.679 1.00 10.96 154 GLY A N 1
ATOM 1227 C CA . GLY A 1 154 ? 4.331 66.011 1.367 1.00 11.76 154 GLY A CA 1
ATOM 1228 C C . GLY A 1 154 ? 3.484 67.271 1.285 1.00 12.20 154 GLY A C 1
ATOM 1229 O O . GLY A 1 154 ? 2.324 67.272 1.716 1.00 12.69 154 GLY A O 1
ATOM 1230 N N . ASP A 1 155 ? 4.054 68.342 0.736 1.00 12.72 155 ASP A N 1
ATOM 1231 C CA . ASP A 1 155 ? 3.257 69.521 0.397 1.00 12.92 155 ASP A CA 1
ATOM 1232 C C . ASP A 1 155 ? 2.288 69.216 -0.755 1.00 12.89 155 ASP A C 1
ATOM 1233 O O . ASP A 1 155 ? 1.292 69.919 -0.934 1.00 13.58 155 ASP A O 1
ATOM 1238 N N . ARG A 1 156 ? 2.591 68.167 -1.522 1.00 12.64 156 ARG A N 1
ATOM 1239 C CA . ARG A 1 156 ? 1.767 67.760 -2.662 1.00 12.37 156 ARG A CA 1
ATOM 1240 C C . ARG A 1 156 ? 1.219 66.338 -2.509 1.00 12.42 156 ARG A C 1
ATOM 1241 O O . ARG A 1 156 ? 0.082 66.063 -2.886 1.00 13.51 156 ARG A O 1
ATOM 1249 N N . VAL A 1 157 ? 2.010 65.448 -1.918 1.00 11.42 157 VAL A N 1
ATOM 1250 C CA . VAL A 1 157 ? 1.597 64.061 -1.744 1.00 11.11 157 VAL A CA 1
ATOM 1251 C C . VAL A 1 157 ? 0.807 63.924 -0.446 1.00 10.62 157 VAL A C 1
ATOM 1252 O O . VAL A 1 157 ? 1.292 64.303 0.626 1.00 10.48 157 VAL A O 1
ATOM 1256 N N . LYS A 1 158 ? -0.402 63.369 -0.535 1.00 10.82 158 LYS A N 1
ATOM 1257 C CA . LYS A 1 158 ? -1.240 63.197 0.660 1.00 10.45 158 LYS A CA 1
ATOM 1258 C C . LYS A 1 158 ? -1.594 61.758 1.034 1.00 10.64 158 LYS A C 1
ATOM 1259 O O . LYS A 1 158 ? -2.290 61.525 2.018 1.00 10.45 158 LYS A O 1
ATOM 1265 N N . GLN A 1 159 ? -1.116 60.795 0.251 1.00 9.75 159 GLN A N 1
ATOM 1266 C CA . GLN A 1 159 ? -1.425 59.396 0.507 1.00 9.80 159 GLN A CA 1
ATOM 1267 C C . GLN A 1 159 ? -0.139 58.609 0.413 1.00 9.46 159 GLN A C 1
ATOM 1268 O O . GLN A 1 159 ? 0.505 58.591 -0.632 1.00 9.67 159 GLN A O 1
ATOM 1274 N N . TRP A 1 160 ? 0.236 57.988 1.526 1.00 9.37 160 TRP A N 1
ATOM 1275 C CA . TRP A 1 160 ? 1.549 57.365 1.663 1.00 9.37 160 TRP A CA 1
ATOM 1276 C C . TRP A 1 160 ? 1.443 55.907 2.053 1.00 9.23 160 TRP A C 1
ATOM 1277 O O . TRP A 1 160 ? 0.637 55.550 2.924 1.00 9.38 160 TRP A O 1
ATOM 1288 N N . ILE A 1 161 ? 2.288 55.079 1.434 1.00 9.31 161 ILE A N 1
ATOM 1289 C CA . ILE A 1 161 ? 2.510 53.703 1.874 1.00 9.37 161 ILE A CA 1
ATOM 1290 C C . ILE A 1 161 ? 3.957 53.645 2.336 1.00 9.34 161 ILE A C 1
ATOM 1291 O O . ILE A 1 161 ? 4.871 53.816 1.534 1.00 9.29 161 ILE A O 1
ATOM 1296 N N . THR A 1 162 ? 4.162 53.445 3.631 1.00 9.12 162 THR A N 1
ATOM 1297 C CA . THR A 1 162 ? 5.512 53.494 4.191 1.00 9.47 162 THR A CA 1
ATOM 1298 C C . THR A 1 162 ? 6.349 52.343 3.654 1.00 9.48 162 THR A C 1
ATOM 1299 O O . THR A 1 162 ? 7.425 52.551 3.102 1.00 10.32 162 THR A O 1
ATOM 1303 N N . ILE A 1 163 ? 5.827 51.131 3.818 1.00 9.44 163 ILE A N 1
ATOM 1304 C CA . ILE A 1 163 ? 6.543 49.921 3.463 1.00 9.34 163 ILE A CA 1
ATOM 1305 C C . ILE A 1 163 ? 5.629 49.041 2.617 1.00 9.51 163 ILE A C 1
ATOM 1306 O O . ILE A 1 163 ? 4.536 48.683 3.065 1.00 9.67 163 ILE A O 1
ATOM 1311 N N . ASN A 1 164 ? 6.074 48.685 1.411 1.00 9.48 164 ASN A N 1
ATOM 1312 C CA . ASN A 1 164 ? 5.356 47.692 0.612 1.00 9.68 164 ASN A CA 1
ATOM 1313 C C . ASN A 1 164 ? 5.469 46.296 1.221 1.00 9.75 164 ASN A C 1
ATOM 1314 O O . ASN A 1 164 ? 6.579 45.802 1.435 1.00 9.79 164 ASN A O 1
ATOM 1319 N N . GLU A 1 165 ? 4.317 45.676 1.476 1.00 9.62 165 GLU A N 1
ATOM 1320 C CA . GLU A 1 165 ? 4.226 44.271 1.924 1.00 9.84 165 GLU A CA 1
ATOM 1321 C C . GLU A 1 165 ? 5.327 43.808 2.879 1.00 10.20 165 GLU A C 1
ATOM 1322 O O . GLU A 1 165 ? 6.132 42.927 2.544 1.00 10.48 165 GLU A O 1
ATOM 1328 N N . ALA A 1 166 ? 5.356 44.404 4.066 1.00 10.48 166 ALA A N 1
ATOM 1329 C CA . ALA A 1 166 ? 6.285 44.000 5.120 1.00 10.86 166 ALA A CA 1
ATOM 1330 C C . ALA A 1 166 ? 6.232 42.495 5.391 1.00 11.29 166 ALA A C 1
ATOM 1331 O O . ALA A 1 166 ? 7.240 41.895 5.785 1.00 11.47 166 ALA A O 1
ATOM 1333 N N . ASN A 1 167 ? 5.057 41.893 5.187 1.00 11.37 167 ASN A N 1
ATOM 1334 C CA . ASN A 1 167 ? 4.900 40.449 5.370 1.00 11.24 167 ASN A CA 1
ATOM 1335 C C . ASN A 1 167 ? 5.668 39.620 4.334 1.00 11.39 167 ASN A C 1
ATOM 1336 O O . ASN A 1 167 ? 6.409 38.697 4.692 1.00 11.95 167 ASN A O 1
ATOM 1341 N N . VAL A 1 168 ? 5.518 39.969 3.062 1.00 11.18 168 VAL A N 1
ATOM 1342 C CA . VAL A 1 168 ? 6.269 39.299 2.005 1.00 11.12 168 VAL A CA 1
ATOM 1343 C C . VAL A 1 168 ? 7.771 39.566 2.135 1.00 11.48 168 VAL A C 1
ATOM 1344 O O . VAL A 1 168 ? 8.590 38.660 1.960 1.00 11.49 168 VAL A O 1
ATOM 1348 N N . LEU A 1 169 ? 8.135 40.807 2.452 1.00 11.57 169 LEU A N 1
ATOM 1349 C CA . LEU A 1 169 ? 9.546 41.158 2.606 1.00 11.92 169 LEU A CA 1
ATOM 1350 C C . LEU A 1 169 ? 10.215 40.335 3.704 1.00 11.93 169 LEU A C 1
ATOM 1351 O O . LEU A 1 169 ? 11.288 39.756 3.491 1.00 11.82 169 LEU A O 1
ATOM 1356 N N . SER A 1 170 ? 9.581 40.283 4.873 1.00 12.21 170 SER A N 1
ATOM 1357 C CA A SER A 1 170 ? 10.079 39.498 6.006 0.60 12.49 170 SER A CA 1
ATOM 1358 C CA B SER A 1 170 ? 10.152 39.530 5.982 0.40 12.45 170 SER A CA 1
ATOM 1359 C C . SER A 1 170 ? 10.396 38.072 5.596 1.00 12.82 170 SER A C 1
ATOM 1360 O O . SER A 1 170 ? 11.464 37.530 5.901 1.00 13.35 170 SER A O 1
ATOM 1365 N N . VAL A 1 171 ? 9.436 37.456 4.910 1.00 13.12 171 VAL A N 1
ATOM 1366 C CA . VAL A 1 171 ? 9.567 36.057 4.521 1.00 13.43 171 VAL A CA 1
ATOM 1367 C C . VAL A 1 171 ? 10.601 35.880 3.421 1.00 13.40 171 VAL A C 1
ATOM 1368 O O . VAL A 1 171 ? 11.508 35.066 3.543 1.00 14.07 171 VAL A O 1
ATOM 1372 N N . MET A 1 172 ? 10.466 36.655 2.352 1.00 13.01 172 MET A N 1
ATOM 1373 C CA . MET A 1 172 ? 11.302 36.447 1.174 1.00 13.18 172 MET A CA 1
ATOM 1374 C C . MET A 1 172 ? 12.766 36.834 1.384 1.00 13.33 172 MET A C 1
ATOM 1375 O O . MET A 1 172 ? 13.667 36.093 0.986 1.00 13.56 172 MET A O 1
ATOM 1380 N N . SER A 1 173 ? 12.996 37.989 2.003 1.00 13.22 173 SER A N 1
ATOM 1381 C CA . SER A 1 173 ? 14.345 38.484 2.219 1.00 13.95 173 SER A CA 1
ATOM 1382 C C . SER A 1 173 ? 15.038 37.819 3.402 1.00 13.95 173 SER A C 1
ATOM 1383 O O . SER A 1 173 ? 16.230 37.530 3.331 1.00 14.90 173 SER A O 1
ATOM 1386 N N . TYR A 1 174 ? 14.299 37.569 4.480 1.00 14.01 174 TYR A N 1
ATOM 1387 C CA . TYR A 1 174 ? 14.939 37.222 5.748 1.00 14.39 174 TYR A CA 1
ATOM 1388 C C . TYR A 1 174 ? 14.649 35.839 6.307 1.00 14.81 174 TYR A C 1
ATOM 1389 O O . TYR A 1 174 ? 15.396 35.360 7.159 1.00 14.95 174 TYR A O 1
ATOM 1398 N N . ASP A 1 175 ? 13.586 35.189 5.842 1.00 15.20 175 ASP A N 1
ATOM 1399 C CA . ASP A 1 175 ? 13.318 33.824 6.289 1.00 15.94 175 ASP A CA 1
ATOM 1400 C C . ASP A 1 175 ? 13.753 32.801 5.247 1.00 16.29 175 ASP A C 1
ATOM 1401 O O . ASP A 1 175 ? 14.577 31.922 5.528 1.00 16.34 175 ASP A O 1
ATOM 1406 N N . LEU A 1 176 ? 13.211 32.924 4.041 1.00 16.22 176 LEU A N 1
ATOM 1407 C CA . LEU A 1 176 ? 13.519 31.981 2.972 1.00 16.61 176 LEU A CA 1
ATOM 1408 C C . LEU A 1 176 ? 14.803 32.355 2.250 1.00 16.70 176 LEU A C 1
ATOM 1409 O O . LEU A 1 176 ? 15.468 31.496 1.668 1.00 16.76 176 LEU A O 1
ATOM 1414 N N . GLY A 1 177 ? 15.137 33.642 2.274 1.00 16.53 177 GLY A N 1
ATOM 1415 C CA . GLY A 1 177 ? 16.327 34.146 1.600 1.00 16.80 177 GLY A CA 1
ATOM 1416 C C . GLY A 1 177 ? 16.246 34.020 0.089 1.00 16.95 177 GLY A C 1
ATOM 1417 O O . GLY A 1 177 ? 17.261 33.783 -0.572 1.00 17.43 177 GLY A O 1
ATOM 1418 N N . MET A 1 178 ? 15.035 34.160 -0.451 1.00 16.96 178 MET A N 1
ATOM 1419 C CA A MET A 1 178 ? 14.833 34.097 -1.895 0.50 16.98 178 MET A CA 1
ATOM 1420 C CA B MET A 1 178 ? 14.810 34.107 -1.895 0.50 16.91 178 MET A CA 1
ATOM 1421 C C . MET A 1 178 ? 15.046 35.467 -2.538 1.00 16.54 178 MET A C 1
ATOM 1422 O O . MET A 1 178 ? 15.406 35.558 -3.710 1.00 16.39 178 MET A O 1
ATOM 1431 N N . PHE A 1 179 ? 14.824 36.520 -1.754 1.00 15.97 179 PHE A N 1
ATOM 1432 C CA . PHE A 1 179 ? 15.123 37.894 -2.142 1.00 15.81 179 PHE A CA 1
ATOM 1433 C C . PHE A 1 179 ? 16.435 38.293 -1.452 1.00 15.64 179 PHE A C 1
ATOM 1434 O O . PHE A 1 179 ? 16.836 37.643 -0.482 1.00 15.33 179 PHE A O 1
ATOM 1442 N N . PRO A 1 180 ? 17.103 39.367 -1.931 1.00 15.63 180 PRO A N 1
ATOM 1443 C CA . PRO A 1 180 ? 18.290 39.849 -1.221 1.00 15.94 180 PRO A CA 1
ATOM 1444 C C . PRO A 1 180 ? 17.984 40.133 0.250 1.00 15.91 180 PRO A C 1
ATOM 1445 O O . PRO A 1 180 ? 16.940 40.697 0.563 1.00 15.44 180 PRO A O 1
ATOM 1449 N N . PRO A 1 181 ? 18.920 39.807 1.145 1.00 16.40 181 PRO A N 1
ATOM 1450 C CA . PRO A 1 181 ? 20.282 39.386 0.826 1.00 17.18 181 PRO A CA 1
ATOM 1451 C C . PRO A 1 181 ? 20.631 37.908 1.025 1.00 17.99 181 PRO A C 1
ATOM 1452 O O . PRO A 1 181 ? 21.816 37.595 0.970 1.00 18.86 181 PRO A O 1
ATOM 1456 N N . GLY A 1 182 ? 19.705 36.957 1.054 1.00 18.55 182 GLY A N 1
ATOM 1457 C CA . GLY A 1 182 ? 19.485 36.035 -0.053 1.00 18.91 182 GLY A CA 1
ATOM 1458 C C . GLY A 1 182 ? 20.046 34.834 0.748 1.00 19.37 182 GLY A C 1
ATOM 1459 O O . GLY A 1 182 ? 20.520 33.827 0.202 1.00 19.20 182 GLY A O 1
ATOM 1460 N N . ILE A 1 183 ? 20.001 34.984 2.078 1.00 19.97 183 ILE A N 1
ATOM 1461 C CA . ILE A 1 183 ? 20.500 33.997 3.049 1.00 20.61 183 ILE A CA 1
ATOM 1462 C C . ILE A 1 183 ? 19.325 33.380 3.807 1.00 20.84 183 ILE A C 1
ATOM 1463 O O . ILE A 1 183 ? 18.583 34.097 4.479 1.00 20.59 183 ILE A O 1
ATOM 1468 N N . PRO A 1 184 ? 19.143 32.050 3.704 1.00 21.14 184 PRO A N 1
ATOM 1469 C CA . PRO A 1 184 ? 18.068 31.404 4.466 1.00 21.45 184 PRO A CA 1
ATOM 1470 C C . PRO A 1 184 ? 18.244 31.473 5.991 1.00 21.79 184 PRO A C 1
ATOM 1471 O O . PRO A 1 184 ? 19.341 31.238 6.511 1.00 22.11 184 PRO A O 1
ATOM 1475 N N . HIS A 1 185 ? 17.165 31.832 6.683 1.00 21.66 185 HIS A N 1
ATOM 1476 C CA . HIS A 1 185 ? 17.086 31.747 8.139 1.00 21.71 185 HIS A CA 1
ATOM 1477 C C . HIS A 1 185 ? 15.714 31.178 8.506 1.00 21.03 185 HIS A C 1
ATOM 1478 O O . HIS A 1 185 ? 14.905 31.868 9.131 1.00 20.58 185 HIS A O 1
ATOM 1485 N N . PHE A 1 186 ? 15.451 29.932 8.108 1.00 20.53 186 PHE A N 1
ATOM 1486 C CA . PHE A 1 186 ? 14.132 29.306 8.292 1.00 20.51 186 PHE A CA 1
ATOM 1487 C C . PHE A 1 186 ? 13.624 29.371 9.728 1.00 19.72 186 PHE A C 1
ATOM 1488 O O . PHE A 1 186 ? 14.287 28.905 10.660 1.00 19.72 186 PHE A O 1
ATOM 1496 N N . GLY A 1 187 ? 12.444 29.964 9.894 1.00 18.84 187 GLY A N 1
ATOM 1497 C CA . GLY A 1 187 ? 11.772 30.022 11.187 1.00 18.11 187 GLY A CA 1
ATOM 1498 C C . GLY A 1 187 ? 12.332 31.041 12.164 1.00 17.57 187 GLY A C 1
ATOM 1499 O O . GLY A 1 187 ? 11.820 31.174 13.275 1.00 17.40 187 GLY A O 1
ATOM 1500 N N . THR A 1 188 ? 13.375 31.765 11.758 1.00 17.41 188 THR A N 1
ATOM 1501 C CA . THR A 1 188 ? 14.007 32.745 12.650 1.00 17.57 188 THR A CA 1
ATOM 1502 C C . THR A 1 188 ? 14.076 34.161 12.075 1.00 16.88 188 THR A C 1
ATOM 1503 O O . THR A 1 188 ? 13.663 35.119 12.730 1.00 17.11 188 THR A O 1
ATOM 1507 N N . GLY A 1 189 ? 14.611 34.288 10.862 1.00 16.54 189 GLY A N 1
ATOM 1508 C CA . GLY A 1 189 ? 14.840 35.595 10.251 1.00 15.79 189 GLY A CA 1
ATOM 1509 C C . GLY A 1 189 ? 13.585 36.395 9.950 1.00 15.50 189 GLY A C 1
ATOM 1510 O O . GLY A 1 189 ? 13.588 37.628 10.048 1.00 15.34 189 GLY A O 1
ATOM 1511 N N . GLY A 1 190 ? 12.511 35.699 9.585 1.00 14.96 190 GLY A N 1
ATOM 1512 C CA . GLY A 1 190 ? 11.252 36.362 9.243 1.00 14.51 190 GLY A CA 1
ATOM 1513 C C . GLY A 1 190 ? 10.677 37.157 10.405 1.00 14.22 190 GLY A C 1
ATOM 1514 O O . GLY A 1 190 ? 10.343 38.341 10.255 1.00 14.33 190 GLY A O 1
ATOM 1515 N N . TYR A 1 191 ? 10.561 36.508 11.564 1.00 13.78 191 TYR A N 1
ATOM 1516 C CA . TYR A 1 191 ? 10.017 37.154 12.765 1.00 13.68 191 TYR A CA 1
ATOM 1517 C C . TYR A 1 191 ? 10.881 38.320 13.245 1.00 13.70 191 TYR A C 1
ATOM 1518 O O . TYR A 1 191 ? 10.360 39.341 13.709 1.00 13.81 191 TYR A O 1
ATOM 1527 N N . GLN A 1 192 ? 12.198 38.161 13.149 1.00 14.08 192 GLN A N 1
ATOM 1528 C CA A GLN A 1 192 ? 13.098 39.226 13.578 0.60 13.90 192 GLN A CA 1
ATOM 1529 C CA B GLN A 1 192 ? 13.155 39.198 13.535 0.40 13.99 192 GLN A CA 1
ATOM 1530 C C . GLN A 1 192 ? 12.937 40.456 12.689 1.00 14.04 192 GLN A C 1
ATOM 1531 O O . GLN A 1 192 ? 12.827 41.575 13.201 1.00 14.24 192 GLN A O 1
ATOM 1542 N N . ALA A 1 193 ? 12.877 40.253 11.377 1.00 13.68 193 ALA A N 1
ATOM 1543 C CA . ALA A 1 193 ? 12.649 41.353 10.441 1.00 13.69 193 ALA A CA 1
ATOM 1544 C C . ALA A 1 193 ? 11.264 41.972 10.649 1.00 13.53 193 ALA A C 1
ATOM 1545 O O . ALA A 1 193 ? 11.123 43.199 10.671 1.00 13.69 193 ALA A O 1
ATOM 1547 N N . ALA A 1 194 ? 10.251 41.122 10.822 1.00 13.13 194 ALA A N 1
ATOM 1548 C CA . ALA A 1 194 ? 8.875 41.586 11.027 1.00 13.17 194 ALA A CA 1
ATOM 1549 C C . ALA A 1 194 ? 8.795 42.569 12.197 1.00 13.14 194 ALA A C 1
ATOM 1550 O O . ALA A 1 194 ? 8.155 43.623 12.112 1.00 12.96 194 ALA A O 1
ATOM 1552 N N . HIS A 1 195 ? 9.496 42.233 13.273 1.00 13.23 195 HIS A N 1
ATOM 1553 C CA . HIS A 1 195 ? 9.479 43.023 14.484 1.00 13.58 195 HIS A CA 1
ATOM 1554 C C . HIS A 1 195 ? 10.000 44.437 14.213 1.00 13.18 195 HIS A C 1
ATOM 1555 O O . HIS A 1 195 ? 9.378 45.424 14.619 1.00 13.56 195 HIS A O 1
ATOM 1562 N N . ASN A 1 196 ? 11.121 44.525 13.498 1.00 12.71 196 ASN A N 1
ATOM 1563 C CA . ASN A 1 196 ? 11.718 45.819 13.171 1.00 12.64 196 ASN A CA 1
ATOM 1564 C C . ASN A 1 196 ? 10.913 46.590 12.121 1.00 12.22 196 ASN A C 1
ATOM 1565 O O . ASN A 1 196 ? 10.820 47.818 12.189 1.00 11.92 196 ASN A O 1
ATOM 1570 N N . LEU A 1 197 ? 10.321 45.871 11.164 1.00 11.88 197 LEU A N 1
ATOM 1571 C CA . LEU A 1 197 ? 9.470 46.504 10.146 1.00 11.10 197 LEU A CA 1
ATOM 1572 C C . LEU A 1 197 ? 8.263 47.179 10.796 1.00 11.50 197 LEU A C 1
ATOM 1573 O O . LEU A 1 197 ? 7.918 48.315 10.460 1.00 11.63 197 LEU A O 1
ATOM 1578 N N . ILE A 1 198 ? 7.647 46.475 11.745 1.00 11.22 198 ILE A N 1
ATOM 1579 C CA . ILE A 1 198 ? 6.498 46.995 12.479 1.00 11.32 198 ILE A CA 1
ATOM 1580 C C . ILE A 1 198 ? 6.905 48.239 13.280 1.00 11.33 198 ILE A C 1
ATOM 1581 O O . ILE A 1 198 ? 6.241 49.281 13.201 1.00 11.25 198 ILE A O 1
ATOM 1586 N N . LYS A 1 199 ? 8.013 48.147 14.018 1.00 11.49 199 LYS A N 1
ATOM 1587 C CA . LYS A 1 199 ? 8.484 49.284 14.818 1.00 12.13 199 LYS A CA 1
ATOM 1588 C C . LYS A 1 199 ? 8.821 50.493 13.940 1.00 11.85 199 LYS A C 1
ATOM 1589 O O . LYS A 1 199 ? 8.457 51.625 14.275 1.00 12.50 199 LYS A O 1
ATOM 1595 N N . ALA A 1 200 ? 9.496 50.246 12.817 1.00 11.52 200 ALA A N 1
ATOM 1596 C CA . ALA A 1 200 ? 9.877 51.312 11.884 1.00 11.44 200 ALA A CA 1
ATOM 1597 C C . ALA A 1 200 ? 8.644 51.976 11.284 1.00 11.42 200 ALA A C 1
ATOM 1598 O O . ALA A 1 200 ? 8.565 53.208 11.202 1.00 12.03 200 ALA A O 1
ATOM 1600 N N . HIS A 1 201 ? 7.675 51.160 10.869 1.00 11.23 201 HIS A N 1
ATOM 1601 C CA . HIS A 1 201 ? 6.438 51.729 10.383 1.00 11.32 201 HIS A CA 1
ATOM 1602 C C . HIS A 1 201 ? 5.775 52.652 11.411 1.00 11.23 201 HIS A C 1
ATOM 1603 O O . HIS A 1 201 ? 5.426 53.795 11.099 1.00 11.05 201 HIS A O 1
ATOM 161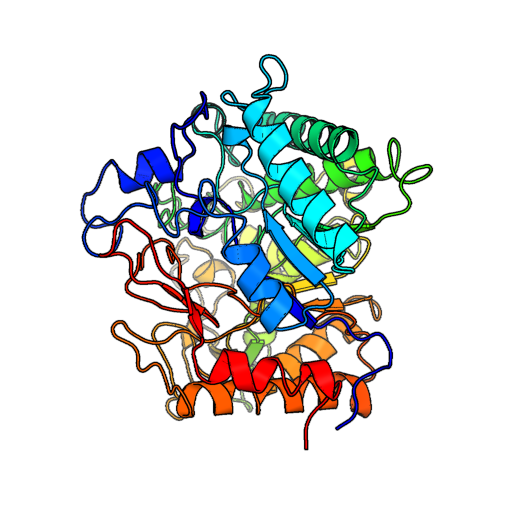0 N N . ALA A 1 202 ? 5.584 52.135 12.622 1.00 11.03 202 ALA A N 1
ATOM 1611 C CA . ALA A 1 202 ? 4.950 52.895 13.703 1.00 11.33 202 ALA A CA 1
ATOM 1612 C C . ALA A 1 202 ? 5.701 54.199 13.984 1.00 11.37 202 ALA A C 1
ATOM 1613 O O . ALA A 1 202 ? 5.086 55.265 14.151 1.00 11.24 202 ALA A O 1
ATOM 1615 N N . ARG A 1 203 ? 7.030 54.126 14.008 1.00 12.23 203 ARG A N 1
ATOM 1616 C CA . ARG A 1 203 ? 7.849 55.314 14.229 1.00 12.72 203 ARG A CA 1
ATOM 1617 C C . ARG A 1 203 ? 7.592 56.368 13.155 1.00 12.37 203 ARG A C 1
ATOM 1618 O O . ARG A 1 203 ? 7.389 57.544 13.465 1.00 12.72 203 ARG A O 1
ATOM 1626 N N . SER A 1 204 ? 7.566 55.937 11.897 1.00 11.58 204 SER A N 1
ATOM 1627 C CA . SER A 1 204 ? 7.330 56.854 10.782 1.00 11.27 204 SER A CA 1
ATOM 1628 C C . SER A 1 204 ? 5.923 57.479 10.831 1.00 11.47 204 SER A C 1
ATOM 1629 O O . SER A 1 204 ? 5.743 58.652 10.479 1.00 11.46 204 SER A O 1
ATOM 1632 N N . TRP A 1 205 ? 4.941 56.695 11.278 1.00 11.39 205 TRP A N 1
ATOM 1633 C CA . TRP A 1 205 ? 3.575 57.193 11.458 1.00 11.67 205 TRP A CA 1
ATOM 1634 C C . TRP A 1 205 ? 3.559 58.287 12.514 1.00 11.76 205 TRP A C 1
ATOM 1635 O O . TRP A 1 205 ? 2.959 59.344 12.306 1.00 11.59 205 TRP A O 1
ATOM 1646 N N . HIS A 1 206 ? 4.217 58.034 13.643 1.00 12.09 206 HIS A N 1
ATOM 1647 C CA . HIS A 1 206 ? 4.298 59.051 14.694 1.00 12.42 206 HIS A CA 1
ATOM 1648 C C . HIS A 1 206 ? 5.019 60.306 14.236 1.00 12.37 206 HIS A C 1
ATOM 1649 O O . HIS A 1 206 ? 4.603 61.416 14.582 1.00 12.60 206 HIS A O 1
ATOM 1656 N N . SER A 1 207 ? 6.076 60.144 13.442 1.00 12.03 207 SER A N 1
ATOM 1657 C CA . SER A 1 207 ? 6.755 61.302 12.854 1.00 11.95 207 SER A CA 1
ATOM 1658 C C . SER A 1 207 ? 5.803 62.097 11.969 1.00 12.08 207 SER A C 1
ATOM 1659 O O . SER A 1 207 ? 5.753 63.326 12.043 1.00 12.68 207 SER A O 1
ATOM 1662 N N . TYR A 1 208 ? 5.025 61.393 11.151 1.00 11.92 208 TYR A N 1
ATOM 1663 C CA . TYR A 1 208 ? 4.036 62.064 10.318 1.00 11.68 208 TYR A CA 1
ATOM 1664 C C . TYR A 1 208 ? 3.015 62.805 11.180 1.00 12.43 208 TYR A C 1
ATOM 1665 O O . TYR A 1 208 ? 2.753 63.998 10.979 1.00 12.03 208 TYR A O 1
ATOM 1674 N N . ASP A 1 209 ? 2.461 62.083 12.142 1.00 12.85 209 ASP A N 1
ATOM 1675 C CA . ASP A 1 209 ? 1.402 62.598 12.982 1.00 14.17 209 ASP A CA 1
ATOM 1676 C C . ASP A 1 209 ? 1.833 63.858 13.725 1.00 14.41 209 ASP A C 1
ATOM 1677 O O . ASP A 1 209 ? 1.067 64.827 13.801 1.00 14.94 209 ASP A O 1
ATOM 1682 N N . SER A 1 210 ? 3.060 63.847 14.244 1.00 14.79 210 SER A N 1
ATOM 1683 C CA A SER A 1 210 ? 3.551 64.926 15.105 0.50 15.18 210 SER A CA 1
ATOM 1684 C CA B SER A 1 210 ? 3.522 64.942 15.100 0.50 15.02 210 SER A CA 1
ATOM 1685 C C . SER A 1 210 ? 4.137 66.110 14.338 1.00 15.14 210 SER A C 1
ATOM 1686 O O . SER A 1 210 ? 4.033 67.264 14.784 1.00 15.96 210 SER A O 1
ATOM 1691 N N . LEU A 1 211 ? 4.760 65.830 13.194 1.00 14.97 211 LEU A N 1
ATOM 1692 C CA . LEU A 1 211 ? 5.514 66.858 12.475 1.00 14.52 211 LEU A CA 1
ATOM 1693 C C . LEU A 1 211 ? 4.904 67.344 11.163 1.00 14.15 211 LEU A C 1
ATOM 1694 O O . LEU A 1 211 ? 5.215 68.450 10.704 1.00 14.42 211 LEU A O 1
ATOM 1699 N N . PHE A 1 212 ? 4.050 66.526 10.553 1.00 13.30 212 PHE A N 1
ATOM 1700 C CA . PHE A 1 212 ? 3.579 66.829 9.205 1.00 12.63 212 PHE A CA 1
ATOM 1701 C C . PHE A 1 212 ? 2.068 66.867 8.988 1.00 12.55 212 PHE A C 1
ATOM 1702 O O . PHE A 1 212 ? 1.597 67.542 8.074 1.00 12.16 212 PHE A O 1
ATOM 1710 N N . ARG A 1 213 ? 1.316 66.145 9.812 1.00 12.74 213 ARG A N 1
ATOM 1711 C CA . ARG A 1 213 ? -0.108 65.955 9.553 1.00 13.23 213 ARG A CA 1
ATOM 1712 C C . ARG A 1 213 ? -0.909 67.254 9.629 1.00 13.57 213 ARG A C 1
ATOM 1713 O O . ARG A 1 213 ? -1.768 67.499 8.782 1.00 13.64 213 ARG A O 1
ATOM 1721 N N . LYS A 1 214 ? -0.624 68.082 10.633 1.00 14.34 214 LYS A N 1
ATOM 1722 C CA . LYS A 1 214 ? -1.380 69.320 10.819 1.00 15.32 214 LYS A CA 1
ATOM 1723 C C . LYS A 1 214 ? -1.350 70.179 9.551 1.00 14.91 214 LYS A C 1
ATOM 1724 O O . LYS A 1 214 ? -2.398 70.640 9.094 1.00 15.05 214 LYS A O 1
ATOM 1730 N N . LYS A 1 215 ? -0.169 70.345 8.959 1.00 14.56 215 LYS A N 1
ATOM 1731 C CA A LYS A 1 215 ? -0.041 71.198 7.784 0.70 15.00 215 LYS A CA 1
ATOM 1732 C CA B LYS A 1 215 ? -0.009 71.193 7.778 0.30 14.49 215 LYS A CA 1
ATOM 1733 C C . LYS A 1 215 ? -0.392 70.471 6.485 1.00 14.54 215 LYS A C 1
ATOM 1734 O O . LYS A 1 215 ? -1.071 71.035 5.624 1.00 14.56 215 LYS A O 1
ATOM 1745 N N . GLN A 1 216 ? 0.067 69.228 6.350 1.00 13.90 216 GLN A N 1
ATOM 1746 C CA . GLN A 1 216 ? -0.095 68.474 5.101 1.00 13.26 216 GLN A CA 1
ATOM 1747 C C . GLN A 1 216 ? -1.441 67.776 4.934 1.00 13.79 216 GLN A C 1
ATOM 1748 O O . GLN A 1 216 ? -1.912 67.627 3.811 1.00 14.09 216 GLN A O 1
ATOM 1754 N N . LYS A 1 217 ? -2.038 67.350 6.048 1.00 14.17 217 LYS A N 1
ATOM 1755 C CA . LYS A 1 217 ? -3.406 66.793 6.078 1.00 14.60 217 LYS A CA 1
ATOM 1756 C C . LYS A 1 217 ? -3.570 65.580 5.163 1.00 15.08 217 LYS A C 1
ATOM 1757 O O . LYS A 1 217 ? -4.572 65.442 4.439 1.00 16.10 217 LYS A O 1
ATOM 1763 N N . GLY A 1 218 ? -2.569 64.712 5.192 1.00 14.72 218 GLY A N 1
ATOM 1764 C CA . GLY A 1 218 ? -2.625 63.474 4.432 1.00 14.21 218 GLY A CA 1
ATOM 1765 C C . GLY A 1 218 ? -2.850 62.285 5.333 1.00 13.99 218 GLY A C 1
ATOM 1766 O O . GLY A 1 218 ? -3.226 62.421 6.502 1.00 14.18 218 GLY A O 1
ATOM 1767 N N . MET A 1 219 ? -2.633 61.099 4.787 1.00 13.62 219 MET A N 1
ATOM 1768 C CA . MET A 1 219 ? -2.724 59.906 5.600 1.00 14.01 219 MET A CA 1
ATOM 1769 C C . MET A 1 219 ? -1.711 58.876 5.164 1.00 13.02 219 MET A C 1
ATOM 1770 O O . MET A 1 219 ? -1.210 58.903 4.030 1.00 12.23 219 MET A O 1
ATOM 1775 N N . VAL A 1 220 ? -1.417 57.990 6.106 1.00 12.17 220 VAL A N 1
ATOM 1776 C CA . VAL A 1 220 ? -0.282 57.091 6.040 1.00 11.35 220 VAL A CA 1
ATOM 1777 C C . VAL A 1 220 ? -0.717 55.688 6.419 1.00 11.29 220 VAL A C 1
ATOM 1778 O O . VAL A 1 220 ? -1.377 55.473 7.439 1.00 11.08 220 VAL A O 1
ATOM 1782 N N . SER A 1 221 ? -0.341 54.726 5.587 1.00 10.52 221 SER A N 1
ATOM 1783 C CA . SER A 1 221 ? -0.481 53.330 5.963 1.00 10.45 221 SER A CA 1
ATOM 1784 C C . SER A 1 221 ? 0.732 52.517 5.504 1.00 10.39 221 SER A C 1
ATOM 1785 O O . SER A 1 221 ? 1.743 53.072 5.076 1.00 10.59 221 SER A O 1
ATOM 1788 N N . LEU A 1 222 ? 0.624 51.201 5.628 1.00 10.02 222 LEU A N 1
ATOM 1789 C CA . LEU A 1 222 ? 1.598 50.273 5.051 1.00 9.73 222 LEU A CA 1
ATOM 1790 C C . LEU A 1 222 ? 0.777 49.229 4.319 1.00 9.81 222 LEU A C 1
ATOM 1791 O O . LEU A 1 222 ? -0.353 48.947 4.718 1.00 9.61 222 LEU A O 1
ATOM 1796 N N . SER A 1 223 ? 1.318 48.664 3.244 1.00 9.59 223 SER A N 1
ATOM 1797 C CA . SER A 1 223 ? 0.532 47.701 2.472 1.00 10.16 223 SER A CA 1
ATOM 1798 C C . SER A 1 223 ? 0.852 46.277 2.898 1.00 10.41 223 SER A C 1
ATOM 1799 O O . SER A 1 223 ? 1.995 45.955 3.240 1.00 10.92 223 SER A O 1
ATOM 1802 N N . LEU A 1 224 ? -0.177 45.439 2.909 1.00 10.62 224 LEU A N 1
ATOM 1803 C CA . LEU A 1 224 ? -0.023 44.059 3.324 1.00 10.93 224 LEU A CA 1
ATOM 1804 C C . LEU A 1 224 ? -0.534 43.134 2.228 1.00 11.05 224 LEU A C 1
ATOM 1805 O O . LEU A 1 224 ? -1.644 43.307 1.721 1.00 11.49 224 LEU A O 1
ATOM 1810 N N . PHE A 1 225 ? 0.302 42.176 1.842 1.00 11.55 225 PHE A N 1
ATOM 1811 C CA . PHE A 1 225 ? -0.103 41.110 0.935 1.00 11.37 225 PHE A CA 1
ATOM 1812 C C . PHE A 1 225 ? -1.130 40.231 1.654 1.00 11.77 225 PHE A C 1
ATOM 1813 O O . PHE A 1 225 ? -0.969 39.903 2.832 1.00 11.32 225 PHE A O 1
ATOM 1821 N N . ALA A 1 226 ? -2.187 39.853 0.946 1.00 11.54 226 ALA A N 1
ATOM 1822 C CA . ALA A 1 226 ? -3.171 38.940 1.508 1.00 11.93 226 ALA A CA 1
ATOM 1823 C C . ALA A 1 226 ? -3.575 37.906 0.476 1.00 12.55 226 ALA A C 1
ATOM 1824 O O . ALA A 1 226 ? -3.923 38.251 -0.657 1.00 12.33 226 ALA A O 1
ATOM 1826 N N . VAL A 1 227 ? -3.481 36.642 0.883 1.00 12.68 227 VAL A N 1
ATOM 1827 C CA . VAL A 1 227 ? -3.997 35.514 0.125 1.00 13.54 227 VAL A CA 1
ATOM 1828 C C . VAL A 1 227 ? -5.273 35.113 0.857 1.00 13.63 227 VAL A C 1
ATOM 1829 O O . VAL A 1 227 ? -5.239 34.864 2.070 1.00 13.93 227 VAL A O 1
ATOM 1833 N N . TRP A 1 228 ? -6.410 35.078 0.163 1.00 14.27 228 TRP A N 1
ATOM 1834 C CA . TRP A 1 228 ? -7.594 34.571 0.842 1.00 14.47 228 TRP A CA 1
ATOM 1835 C C . TRP A 1 228 ? -7.434 33.066 1.068 1.00 14.60 228 TRP A C 1
ATOM 1836 O O . TRP A 1 228 ? -6.829 32.380 0.255 1.00 14.31 228 TRP A O 1
ATOM 1847 N N . LEU A 1 229 ? -7.926 32.568 2.199 1.00 15.15 229 LEU A N 1
ATOM 1848 C CA . LEU A 1 229 ? -7.702 31.165 2.553 1.00 15.88 229 LEU A CA 1
ATOM 1849 C C . LEU A 1 229 ? -8.979 30.463 2.996 1.00 16.40 229 LEU A C 1
ATOM 1850 O O . LEU A 1 229 ? -9.750 30.992 3.807 1.00 16.41 229 LEU A O 1
ATOM 1855 N N . GLU A 1 230 ? -9.180 29.266 2.444 1.00 17.32 230 GLU A N 1
ATOM 1856 C CA . GLU A 1 230 ? -10.337 28.426 2.741 1.00 18.54 230 GLU A CA 1
ATOM 1857 C C . GLU A 1 230 ? -9.883 27.053 3.226 1.00 18.69 230 GLU A C 1
ATOM 1858 O O . GLU A 1 230 ? -8.818 26.586 2.825 1.00 18.43 230 GLU A O 1
ATOM 1864 N N . PRO A 1 231 ? -10.685 26.404 4.096 1.00 19.52 231 PRO A N 1
ATOM 1865 C CA . PRO A 1 231 ? -10.374 25.031 4.497 1.00 19.99 231 PRO A CA 1
ATOM 1866 C C . PRO A 1 231 ? -10.390 24.097 3.289 1.00 20.77 231 PRO A C 1
ATOM 1867 O O . PRO A 1 231 ? -11.273 24.214 2.436 1.00 20.55 231 PRO A O 1
ATOM 1871 N N . ALA A 1 232 ? -9.414 23.193 3.216 1.00 21.65 232 ALA A N 1
ATOM 1872 C CA . ALA A 1 232 ? -9.331 22.227 2.119 1.00 22.83 232 ALA A CA 1
ATOM 1873 C C . ALA A 1 232 ? -10.563 21.324 2.119 1.00 23.69 232 ALA A C 1
ATOM 1874 O O . ALA A 1 232 ? -11.199 21.118 1.081 1.00 23.92 232 ALA A O 1
ATOM 1876 N N . ASP A 1 233 ? -10.884 20.803 3.300 1.00 24.85 233 ASP A N 1
ATOM 1877 C CA . ASP A 1 233 ? -12.124 20.088 3.550 1.00 25.96 233 ASP A CA 1
ATOM 1878 C C . ASP A 1 233 ? -13.027 21.022 4.355 1.00 26.56 233 ASP A C 1
ATOM 1879 O O . ASP A 1 233 ? -12.748 21.292 5.528 1.00 26.44 233 ASP A O 1
ATOM 1884 N N . PRO A 1 234 ? -14.106 21.533 3.727 1.00 27.38 234 PRO A N 1
ATOM 1885 C CA . PRO A 1 234 ? -14.996 22.486 4.400 1.00 27.93 234 PRO A CA 1
ATOM 1886 C C . PRO A 1 234 ? -15.690 21.896 5.631 1.00 28.37 234 PRO A C 1
ATOM 1887 O O . PRO A 1 234 ? -16.099 22.643 6.521 1.00 28.61 234 PRO A O 1
ATOM 1891 N N . ASN A 1 235 ? -15.813 20.569 5.672 1.00 28.90 235 ASN A N 1
ATOM 1892 C CA . ASN A 1 235 ? -16.452 19.869 6.792 1.00 29.37 235 ASN A CA 1
ATOM 1893 C C . ASN A 1 235 ? -15.486 19.515 7.925 1.00 29.25 235 ASN A C 1
ATOM 1894 O O . ASN A 1 235 ? -15.898 18.974 8.954 1.00 29.45 235 ASN A O 1
ATOM 1899 N N . SER A 1 236 ? -14.205 19.819 7.733 1.00 29.07 236 SER A N 1
ATOM 1900 C CA . SER A 1 236 ? -13.188 19.547 8.743 1.00 28.56 236 SER A CA 1
ATOM 1901 C C . SER A 1 236 ? -13.022 20.741 9.683 1.00 28.38 236 SER A C 1
ATOM 1902 O O . SER A 1 236 ? -12.747 21.856 9.232 1.00 28.37 236 SER A O 1
ATOM 1905 N N . VAL A 1 237 ? -13.200 20.503 10.983 1.00 27.99 237 VAL A N 1
ATOM 1906 C CA . VAL A 1 237 ? -12.995 21.543 11.997 1.00 27.69 237 VAL A CA 1
ATOM 1907 C C . VAL A 1 237 ? -11.521 21.954 12.049 1.00 27.34 237 VAL A C 1
ATOM 1908 O O . VAL A 1 237 ? -11.206 23.144 12.129 1.00 27.37 237 VAL A O 1
ATOM 1912 N N . SER A 1 238 ? -10.624 20.972 11.973 1.00 26.87 238 SER A N 1
ATOM 1913 C CA . SER A 1 238 ? -9.189 21.248 11.964 1.00 26.35 238 SER A CA 1
ATOM 1914 C C . SER A 1 238 ? -8.770 22.088 10.753 1.00 25.68 238 SER A C 1
ATOM 1915 O O . SER A 1 238 ? -7.930 22.978 10.885 1.00 25.55 238 SER A O 1
ATOM 1918 N N . ASP A 1 239 ? -9.356 21.808 9.588 1.00 24.82 239 ASP A N 1
ATOM 1919 C CA . ASP A 1 239 ? -9.093 22.598 8.378 1.00 24.13 239 ASP A CA 1
ATOM 1920 C C . ASP A 1 239 ? -9.699 23.997 8.468 1.00 24.01 239 ASP A C 1
ATOM 1921 O O . ASP A 1 239 ? -9.101 24.966 7.989 1.00 23.69 239 ASP A O 1
ATOM 1926 N N . GLN A 1 240 ? -10.889 24.094 9.062 1.00 23.74 240 GLN A N 1
ATOM 1927 C CA . GLN A 1 240 ? -11.528 25.389 9.305 1.00 23.71 240 GLN A CA 1
ATOM 1928 C C . GLN A 1 240 ? -10.623 26.268 10.159 1.00 23.23 240 GLN A C 1
ATOM 1929 O O . GLN A 1 240 ? -10.333 27.410 9.787 1.00 23.52 240 GLN A O 1
ATOM 1935 N N . GLU A 1 241 ? -10.179 25.724 11.295 1.00 22.86 241 GLU A N 1
ATOM 1936 C CA A GLU A 1 241 ? -9.308 26.427 12.248 0.70 22.57 241 GLU A CA 1
ATOM 1937 C CA B GLU A 1 241 ? -9.341 26.489 12.208 0.30 22.43 241 GLU A CA 1
ATOM 1938 C C . GLU A 1 241 ? -7.956 26.752 11.622 1.00 22.17 241 GLU A C 1
ATOM 1939 O O . GLU A 1 241 ? -7.382 27.813 11.868 1.00 22.02 241 GLU A O 1
ATOM 1950 N N . ALA A 1 242 ? -7.448 25.810 10.826 1.00 21.25 242 ALA A N 1
ATOM 1951 C CA . ALA A 1 242 ? -6.165 25.973 10.139 1.00 20.51 242 ALA A CA 1
ATOM 1952 C C . ALA A 1 242 ? -6.195 27.129 9.140 1.00 20.12 242 ALA A C 1
ATOM 1953 O O . ALA A 1 242 ? -5.251 27.915 9.078 1.00 19.76 242 ALA A O 1
ATOM 1955 N N . ALA A 1 243 ? -7.275 27.232 8.363 1.00 19.69 243 ALA A N 1
ATOM 1956 C CA . ALA A 1 243 ? -7.420 28.338 7.411 1.00 19.53 243 ALA A CA 1
ATOM 1957 C C . ALA A 1 243 ? -7.470 29.696 8.111 1.00 19.35 243 ALA A C 1
ATOM 1958 O O . ALA A 1 243 ? -6.812 30.641 7.672 1.00 19.37 243 ALA A O 1
ATOM 1960 N N . LYS A 1 244 ? -8.226 29.795 9.202 1.00 19.35 244 LYS A N 1
ATOM 1961 C CA . LYS A 1 244 ? -8.273 31.043 9.971 1.00 19.25 244 LYS A CA 1
ATOM 1962 C C . LYS A 1 244 ? -6.919 31.371 10.594 1.00 18.65 244 LYS A C 1
ATOM 1963 O O . LYS A 1 244 ? -6.490 32.528 10.590 1.00 18.51 244 LYS A O 1
ATOM 1969 N N . ARG A 1 245 ? -6.245 30.345 11.110 1.00 17.87 245 ARG A N 1
ATOM 1970 C CA . ARG A 1 245 ? -4.922 30.516 11.711 1.00 17.22 245 ARG A CA 1
ATOM 1971 C C . ARG A 1 245 ? -3.897 30.982 10.668 1.00 16.51 245 ARG A C 1
ATOM 1972 O O . ARG A 1 245 ? -3.013 31.791 10.971 1.00 15.90 245 ARG A O 1
ATOM 1980 N N . ALA A 1 246 ? -4.029 30.476 9.443 1.00 16.04 246 ALA A N 1
ATOM 1981 C CA . ALA A 1 246 ? -3.144 30.862 8.344 1.00 15.60 246 ALA A CA 1
ATOM 1982 C C . ALA A 1 246 ? -3.358 32.318 7.938 1.00 15.28 246 ALA A C 1
ATOM 1983 O O . ALA A 1 246 ? -2.395 33.017 7.607 1.00 15.10 246 ALA A O 1
ATOM 1985 N N . ILE A 1 247 ? -4.612 32.767 7.952 1.00 14.91 247 ILE A N 1
ATOM 1986 C CA . ILE A 1 247 ? -4.909 34.190 7.730 1.00 14.57 247 ILE A CA 1
ATOM 1987 C C . ILE A 1 247 ? -4.267 35.025 8.836 1.00 14.77 247 ILE A C 1
ATOM 1988 O O . ILE A 1 247 ? -3.633 36.052 8.571 1.00 14.61 247 ILE A O 1
ATOM 1993 N N . THR A 1 248 ? -4.423 34.557 10.071 1.00 14.79 248 THR A N 1
ATOM 1994 C CA . THR A 1 248 ? -3.879 35.236 11.241 1.00 15.24 248 THR A CA 1
ATOM 1995 C C . THR A 1 248 ? -2.355 35.353 11.167 1.00 14.94 248 THR A C 1
ATOM 1996 O O . THR A 1 248 ? -1.803 36.419 11.446 1.00 14.82 248 THR A O 1
ATOM 2000 N N . PHE A 1 249 ? -1.692 34.261 10.780 1.00 14.78 249 PHE A N 1
ATOM 2001 C CA . PHE A 1 249 ? -0.233 34.239 10.640 1.00 14.90 249 PHE A CA 1
ATOM 2002 C C . PHE A 1 249 ? 0.324 35.182 9.571 1.00 14.70 249 PHE A C 1
ATOM 2003 O O . PHE A 1 249 ? 1.307 35.860 9.828 1.00 15.68 249 PHE A O 1
ATOM 2011 N N . HIS A 1 250 ? -0.289 35.228 8.386 1.00 14.38 250 HIS A N 1
ATOM 2012 C CA . HIS A 1 250 ? 0.311 35.994 7.282 1.00 14.05 250 HIS A CA 1
ATOM 2013 C C . HIS A 1 250 ? -0.156 37.447 7.185 1.00 13.66 250 HIS A C 1
ATOM 2014 O O . HIS A 1 250 ? 0.579 38.309 6.684 1.00 14.04 250 HIS A O 1
ATOM 2021 N N . LEU A 1 251 ? -1.361 37.712 7.680 1.00 13.60 251 LEU A N 1
ATOM 2022 C CA . LEU A 1 251 ? -1.959 39.039 7.556 1.00 13.20 251 LEU A CA 1
ATOM 2023 C C . LEU A 1 251 ? -2.090 39.733 8.908 1.00 13.54 251 LEU A C 1
ATOM 202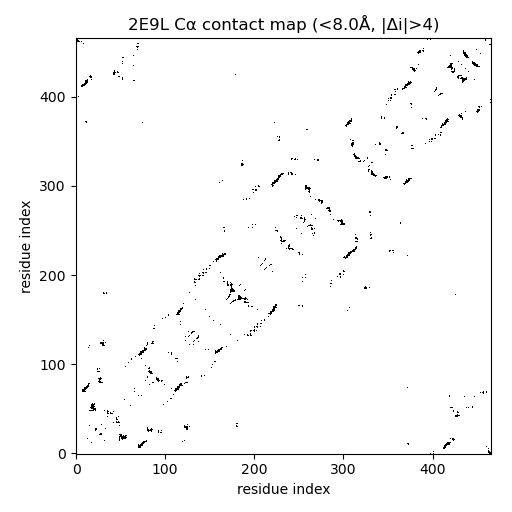4 O O . LEU A 1 251 ? -1.587 40.847 9.091 1.00 13.86 251 LEU A O 1
ATOM 2029 N N . ASP A 1 252 ? -2.761 39.081 9.856 1.00 13.38 252 ASP A N 1
ATOM 2030 C CA . ASP A 1 252 ? -3.046 39.719 11.142 1.00 13.73 252 ASP A CA 1
ATOM 2031 C C . ASP A 1 252 ? -1.803 39.878 12.013 1.00 13.34 252 ASP A C 1
ATOM 2032 O O . ASP A 1 252 ? -1.783 40.703 12.925 1.00 13.49 252 ASP A O 1
ATOM 2037 N N . LEU A 1 253 ? -0.762 39.103 11.718 1.00 13.39 253 LEU A N 1
ATOM 2038 C CA . LEU A 1 253 ? 0.501 39.223 12.441 1.00 13.30 253 LEU A CA 1
ATOM 2039 C C . LEU A 1 253 ? 0.985 40.673 12.388 1.00 13.13 253 LEU A C 1
ATOM 2040 O O . LEU A 1 253 ? 1.459 41.208 13.389 1.00 12.74 253 LEU A O 1
ATOM 2045 N N . PHE A 1 254 ? 0.840 41.297 11.220 1.00 12.97 254 PHE A N 1
ATOM 2046 C CA . PHE A 1 254 ? 1.175 42.708 11.049 1.00 13.07 254 PHE A CA 1
ATOM 2047 C C . PHE A 1 254 ? 0.032 43.659 11.373 1.00 13.06 254 PHE A C 1
ATOM 2048 O O . PHE A 1 254 ? 0.246 44.693 11.999 1.00 13.18 254 PHE A O 1
ATOM 2056 N N . ALA A 1 255 ? -1.178 43.311 10.948 1.00 13.03 255 ALA A N 1
ATOM 2057 C CA . ALA A 1 255 ? -2.294 44.243 11.064 1.00 13.13 255 ALA A CA 1
ATOM 2058 C C . ALA A 1 255 ? -2.820 44.381 12.492 1.00 13.35 255 ALA A C 1
ATOM 2059 O O . ALA A 1 255 ? -3.233 45.471 12.891 1.00 13.55 255 ALA A O 1
ATOM 2061 N N . LYS A 1 256 ? -2.812 43.298 13.269 1.00 13.40 256 LYS A N 1
ATOM 2062 C CA . LYS A 1 256 ? -3.284 43.409 14.652 1.00 13.51 256 LYS A CA 1
ATOM 2063 C C . LYS A 1 256 ? -2.483 44.433 15.479 1.00 13.44 256 LYS A C 1
ATOM 2064 O O . LYS A 1 256 ? -3.080 45.326 16.083 1.00 13.88 256 LYS A O 1
ATOM 2070 N N . PRO A 1 257 ? -1.141 44.314 15.524 1.00 13.44 257 PRO A N 1
ATOM 2071 C CA . PRO A 1 257 ? -0.435 45.345 16.307 1.00 13.41 257 PRO A CA 1
ATOM 2072 C C . PRO A 1 257 ? -0.703 46.782 15.832 1.00 13.63 257 PRO A C 1
ATOM 2073 O O . PRO A 1 257 ? -0.944 47.679 16.649 1.00 13.89 257 PRO A O 1
ATOM 2077 N N . ILE A 1 258 ? -0.708 46.986 14.519 1.00 13.74 258 ILE A N 1
ATOM 2078 C CA . ILE A 1 258 ? -0.772 48.335 13.956 1.00 13.69 258 ILE A CA 1
ATOM 2079 C C . ILE A 1 258 ? -2.179 48.941 14.012 1.00 13.97 258 ILE A C 1
ATOM 2080 O O . ILE A 1 258 ? -2.335 50.129 14.317 1.00 14.43 258 ILE A O 1
ATOM 2085 N N . PHE A 1 259 ? -3.199 48.121 13.760 1.00 14.23 259 PHE A N 1
ATOM 2086 C CA . PHE A 1 259 ? -4.580 48.612 13.745 1.00 14.91 259 PHE A CA 1
ATOM 2087 C C . PHE A 1 259 ? -5.353 48.436 15.052 1.00 15.73 259 PHE A C 1
ATOM 2088 O O . PHE A 1 259 ? -6.299 49.189 15.309 1.00 16.43 259 PHE A O 1
ATOM 2096 N N . ILE A 1 260 ? -4.968 47.462 15.875 1.00 16.17 260 ILE A N 1
ATOM 2097 C CA A ILE A 1 260 ? -5.798 47.061 17.021 0.50 16.50 260 ILE A CA 1
ATOM 2098 C CA B ILE A 1 260 ? -5.809 47.093 17.014 0.50 16.39 260 ILE A CA 1
ATOM 2099 C C . ILE A 1 260 ? -5.213 47.411 18.391 1.00 16.70 260 ILE A C 1
ATOM 2100 O O . ILE A 1 260 ? -5.749 48.264 19.104 1.00 17.12 260 ILE A O 1
ATOM 2109 N N . ASP A 1 261 ? -4.123 46.751 18.772 1.00 16.66 261 ASP A N 1
ATOM 2110 C CA . ASP A 1 261 ? -3.645 46.900 20.147 1.00 17.06 261 ASP A CA 1
ATOM 2111 C C . ASP A 1 261 ? -2.136 46.857 20.365 1.00 17.01 261 ASP A C 1
ATOM 2112 O O . ASP A 1 261 ? -1.681 46.743 21.507 1.00 17.52 261 ASP A O 1
ATOM 2117 N N . GLY A 1 262 ? -1.362 46.948 19.288 1.00 16.49 262 GLY A N 1
ATOM 2118 C CA . GLY A 1 262 ? 0.093 47.025 19.414 1.00 16.13 262 GLY A CA 1
ATOM 2119 C C . GLY A 1 262 ? 0.792 45.725 19.755 1.00 15.76 262 GLY A C 1
ATOM 2120 O O . GLY A 1 262 ? 1.982 45.727 20.069 1.00 15.87 262 GLY A O 1
ATOM 2121 N N . ASP A 1 263 ? 0.070 44.609 19.690 1.00 15.86 263 ASP A N 1
ATOM 2122 C CA . ASP A 1 263 ? 0.681 43.308 19.961 1.00 15.98 263 ASP A CA 1
ATOM 2123 C C . ASP A 1 263 ? 0.271 42.281 18.914 1.00 15.66 263 ASP A C 1
ATOM 2124 O O . ASP A 1 263 ? -0.744 42.441 18.238 1.00 15.49 263 ASP A O 1
ATOM 2129 N N . TYR A 1 264 ? 1.073 41.228 18.799 1.00 15.58 264 TYR A N 1
ATOM 2130 C CA . TYR A 1 264 ? 0.808 40.113 17.895 1.00 15.50 264 TYR A CA 1
ATOM 2131 C C . TYR A 1 264 ? -0.468 39.359 18.292 1.00 15.84 264 TYR A C 1
ATOM 2132 O O . TYR A 1 264 ? -0.932 39.481 19.433 1.00 15.94 264 TYR A O 1
ATOM 2141 N N . PRO A 1 265 ? -1.053 38.597 17.348 1.00 16.16 265 PRO A N 1
ATOM 2142 C CA . PRO A 1 265 ? -2.137 37.684 17.695 1.00 16.48 265 PRO A CA 1
ATOM 2143 C C . PRO A 1 265 ? -1.702 36.633 18.713 1.00 16.98 265 PRO A C 1
ATOM 2144 O O . PRO A 1 265 ? -0.566 36.147 18.678 1.00 16.78 265 PRO A O 1
ATOM 2148 N N . GLU A 1 266 ? -2.625 36.298 19.609 1.00 17.59 266 GLU A N 1
ATOM 2149 C CA . GLU A 1 266 ? -2.357 35.362 20.690 1.00 18.63 266 GLU A CA 1
ATOM 2150 C C . GLU A 1 266 ? -1.979 33.982 20.174 1.00 18.48 266 GLU A C 1
ATOM 2151 O O . GLU A 1 266 ? -1.072 33.347 20.716 1.00 18.44 266 GLU A O 1
ATOM 2157 N N . VAL A 1 267 ? -2.659 33.530 19.120 1.00 18.34 267 VAL A N 1
ATOM 2158 C CA . VAL A 1 267 ? -2.365 32.222 18.527 1.00 18.33 267 VAL A CA 1
ATOM 2159 C C . VAL A 1 267 ? -0.973 32.172 17.890 1.00 18.09 267 VAL A C 1
ATOM 2160 O O . VAL A 1 267 ? -0.331 31.120 17.874 1.00 18.30 267 VAL A O 1
ATOM 2164 N N . VAL A 1 268 ? -0.511 33.311 17.379 1.00 17.45 268 VAL A N 1
ATOM 2165 C CA . VAL A 1 268 ? 0.820 33.412 16.794 1.00 17.27 268 VAL A CA 1
ATOM 2166 C C . VAL A 1 268 ? 1.851 33.270 17.916 1.00 17.57 268 VAL A C 1
ATOM 2167 O O . VAL A 1 268 ? 2.769 32.440 17.830 1.00 17.16 268 VAL A O 1
ATOM 2171 N N . LYS A 1 269 ? 1.667 34.060 18.974 1.00 18.14 269 LYS A N 1
ATOM 2172 C CA . LYS A 1 269 ? 2.556 34.039 20.133 1.00 18.95 269 LYS A CA 1
ATOM 2173 C C . LYS A 1 269 ? 2.599 32.664 20.786 1.00 19.14 269 LYS A C 1
ATOM 2174 O O . LYS A 1 269 ? 3.678 32.167 21.099 1.00 19.46 269 LYS A O 1
ATOM 2180 N N . SER A 1 270 ? 1.434 32.047 20.971 1.00 19.27 270 SER A N 1
ATOM 2181 C CA . SER A 1 270 ? 1.368 30.740 21.633 1.00 19.70 270 SER A CA 1
ATOM 2182 C C . SER A 1 270 ? 1.990 29.616 20.793 1.00 19.42 270 SER A C 1
ATOM 2183 O O . SER A 1 270 ? 2.764 28.813 21.322 1.00 19.69 270 SER A O 1
ATOM 2186 N N . GLN A 1 271 ? 1.674 29.571 19.496 1.00 19.39 271 GLN A N 1
ATOM 2187 C CA . GLN A 1 271 ? 2.236 28.555 18.588 1.00 19.38 271 GLN A CA 1
ATOM 2188 C C . GLN A 1 271 ? 3.762 28.617 18.518 1.00 19.03 271 GLN A C 1
ATOM 2189 O O . GLN A 1 271 ? 4.444 27.603 18.694 1.00 18.95 271 GLN A O 1
ATOM 2195 N N . ILE A 1 272 ? 4.299 29.807 18.263 1.00 18.09 272 ILE A N 1
ATOM 2196 C CA . ILE A 1 272 ? 5.744 29.954 18.133 1.00 17.61 272 ILE A CA 1
ATOM 2197 C C . ILE A 1 272 ? 6.462 29.692 19.461 1.00 17.74 272 ILE A C 1
ATOM 2198 O O . ILE A 1 272 ? 7.503 29.043 19.468 1.00 17.65 272 ILE A O 1
ATOM 2203 N N . ALA A 1 273 ? 5.893 30.161 20.573 1.00 17.93 273 ALA A N 1
ATOM 2204 C CA . ALA A 1 273 ? 6.476 29.912 21.898 1.00 18.22 273 ALA A CA 1
ATOM 2205 C C . ALA A 1 273 ? 6.550 28.418 22.210 1.00 18.65 273 ALA A C 1
ATOM 2206 O O . ALA A 1 273 ? 7.574 27.931 22.692 1.00 18.63 273 ALA A O 1
ATOM 2208 N N . SER A 1 274 ? 5.466 27.698 21.920 1.00 18.96 274 SER A N 1
ATOM 2209 C CA . SER A 1 274 ? 5.395 26.262 22.196 1.00 19.46 274 SER A CA 1
ATOM 2210 C C . SER A 1 274 ? 6.421 25.491 21.370 1.00 19.14 274 SER A C 1
ATOM 2211 O O . SER A 1 274 ? 7.144 24.642 21.907 1.00 19.63 274 SER A O 1
ATOM 2214 N N . MET A 1 275 ? 6.498 25.802 20.075 1.00 18.68 275 MET A N 1
ATOM 2215 C CA A MET A 1 275 ? 7.473 25.183 19.170 0.50 18.06 275 MET A CA 1
ATOM 2216 C CA B MET A 1 275 ? 7.462 25.134 19.221 0.50 18.60 275 MET A CA 1
ATOM 2217 C C . MET A 1 275 ? 8.893 25.490 19.613 1.00 18.17 275 MET A C 1
ATOM 2218 O O . MET A 1 275 ? 9.754 24.610 19.652 1.00 17.94 275 MET A O 1
ATOM 2227 N N . SER A 1 276 ? 9.133 26.764 19.929 1.00 17.81 276 SER A N 1
ATOM 2228 C CA . SER A 1 276 ? 10.462 27.223 20.319 1.00 17.80 276 SER A CA 1
ATOM 2229 C C . SER A 1 276 ? 10.961 26.483 21.549 1.00 18.04 276 SER A C 1
ATOM 2230 O O . SER A 1 276 ? 12.110 26.048 21.575 1.00 17.85 276 SER A O 1
ATOM 2233 N N . GLN A 1 277 ? 10.091 26.337 22.549 1.00 18.54 277 GLN A N 1
ATOM 2234 C CA A GLN A 1 277 ? 10.458 25.623 23.766 0.60 19.11 277 GLN A CA 1
ATOM 2235 C CA B GLN A 1 277 ? 10.418 25.613 23.777 0.40 18.91 277 GLN A CA 1
ATOM 2236 C C . GLN A 1 277 ? 10.837 24.171 23.464 1.00 19.20 277 GLN A C 1
ATOM 2237 O O . GLN A 1 277 ? 11.842 23.677 23.980 1.00 19.03 277 GLN A O 1
ATOM 2248 N N . LYS A 1 278 ? 10.055 23.500 22.615 1.00 19.47 278 LYS A N 1
ATOM 2249 C CA . LYS A 1 278 ? 10.336 22.101 22.242 1.00 19.96 278 LYS A CA 1
ATOM 2250 C C . LYS A 1 278 ? 11.667 21.969 21.502 1.00 19.61 278 LYS A C 1
ATOM 2251 O O . LYS A 1 278 ? 12.365 20.957 21.624 1.00 20.05 278 LYS A O 1
ATOM 2257 N N . GLN A 1 279 ? 12.010 23.009 20.746 1.00 18.67 279 GLN A N 1
ATOM 2258 C CA . GLN A 1 279 ? 13.224 23.044 19.943 1.00 18.13 279 GLN A CA 1
ATOM 2259 C C . GLN A 1 279 ? 14.487 23.357 20.749 1.00 17.64 279 GLN A C 1
ATOM 2260 O O . GLN A 1 279 ? 15.590 23.265 20.219 1.00 17.84 279 GLN A O 1
ATOM 2266 N N . GLY A 1 280 ? 14.324 23.724 22.018 1.00 17.22 280 GLY A N 1
ATOM 2267 C CA . GLY A 1 280 ? 15.466 23.977 22.897 1.00 16.69 280 GLY A CA 1
ATOM 2268 C C . GLY A 1 280 ? 15.916 25.426 22.981 1.00 16.26 280 GLY A C 1
ATOM 2269 O O . GLY A 1 280 ? 17.032 25.710 23.421 1.00 16.42 280 GLY A O 1
ATOM 2270 N N . TYR A 1 281 ? 15.059 26.350 22.546 1.00 15.79 281 TYR A N 1
ATOM 2271 C CA . TYR A 1 281 ? 15.317 27.773 22.742 1.00 15.44 281 TYR A CA 1
ATOM 2272 C C . TYR A 1 281 ? 14.911 28.194 24.153 1.00 15.20 281 TYR A C 1
ATOM 2273 O O . TYR A 1 281 ? 13.860 27.772 24.651 1.00 15.38 281 TYR A O 1
ATOM 2282 N N . PRO A 1 282 ? 15.737 29.034 24.805 1.00 15.03 282 PRO A N 1
ATOM 2283 C CA . PRO A 1 282 ? 15.379 29.604 26.103 1.00 15.12 282 PRO A CA 1
ATOM 2284 C C . PRO A 1 282 ? 14.353 30.737 26.005 1.00 15.23 282 PRO A C 1
ATOM 2285 O O . PRO A 1 282 ? 13.833 31.185 27.022 1.00 15.54 282 PRO A O 1
ATOM 2289 N N . SER A 1 283 ? 14.070 31.184 24.785 1.00 15.25 283 SER A N 1
ATOM 2290 C CA . SER A 1 283 ? 13.103 32.251 24.549 1.00 15.53 283 SER A CA 1
ATOM 2291 C C . SER A 1 283 ? 12.426 31.987 23.214 1.00 15.37 283 SER A C 1
ATOM 2292 O O . SER A 1 283 ? 12.982 31.288 22.368 1.00 15.37 283 SER A O 1
ATOM 2295 N N . SER A 1 284 ? 11.226 32.533 23.025 1.00 15.31 284 SER A N 1
ATOM 2296 C CA . SER A 1 284 ? 10.499 32.318 21.773 1.00 15.34 284 SER A CA 1
ATOM 2297 C C . SER A 1 284 ? 11.210 32.946 20.581 1.00 15.17 284 SER A C 1
ATOM 2298 O O . SER A 1 284 ? 11.833 34.000 20.711 1.00 15.22 284 SER A O 1
ATOM 2301 N N . ARG A 1 285 ? 11.094 32.299 19.424 1.00 14.78 285 ARG A N 1
ATOM 2302 C CA . ARG A 1 285 ? 11.628 32.849 18.178 1.00 14.50 285 ARG A CA 1
ATOM 2303 C C . ARG A 1 285 ? 10.848 34.089 17.730 1.00 14.73 285 ARG A C 1
ATOM 2304 O O . ARG A 1 285 ? 11.316 34.842 16.881 1.00 14.31 285 ARG A O 1
ATOM 2312 N N . LEU A 1 286 ? 9.666 34.294 18.305 1.00 14.89 286 LEU A N 1
ATOM 2313 C CA . LEU A 1 286 ? 8.908 35.522 18.067 1.00 15.62 286 LEU A CA 1
ATOM 2314 C C . LEU A 1 286 ? 9.309 36.544 19.126 1.00 16.00 286 LEU A C 1
ATOM 2315 O O . LEU A 1 286 ? 9.072 36.317 20.317 1.00 16.30 286 LEU A O 1
ATOM 2320 N N . PRO A 1 287 ? 9.928 37.668 18.708 1.00 16.74 287 PRO A N 1
ATOM 2321 C CA . PRO A 1 287 ? 10.287 38.692 19.694 1.00 16.97 287 PRO A CA 1
ATOM 2322 C C . PRO A 1 287 ? 9.069 39.303 20.395 1.00 17.62 287 PRO A C 1
ATOM 2323 O O . PRO A 1 287 ? 7.958 39.297 19.849 1.00 17.57 287 PRO A O 1
ATOM 2327 N N . GLU A 1 288 ? 9.288 39.831 21.594 1.00 18.13 288 GLU A N 1
ATOM 2328 C CA . GLU A 1 288 ? 8.220 40.444 22.372 1.00 19.06 288 GLU A CA 1
ATOM 2329 C C . GLU A 1 288 ? 8.287 41.965 22.304 1.00 19.51 288 GLU A C 1
ATOM 2330 O O . GLU A 1 288 ? 9.373 42.556 22.393 1.00 20.31 288 GLU A O 1
ATOM 2336 N N . PHE A 1 289 ? 7.126 42.593 22.134 1.00 19.92 289 PHE A N 1
ATOM 2337 C CA . PHE A 1 289 ? 7.019 44.031 22.305 1.00 20.36 289 PHE A CA 1
ATOM 2338 C C . PHE A 1 289 ? 6.924 44.321 23.792 1.00 21.24 289 PHE A C 1
ATOM 2339 O O . PHE A 1 289 ? 6.204 43.634 24.521 1.00 21.16 289 PHE A O 1
ATOM 2347 N N . THR A 1 290 ? 7.646 45.343 24.238 1.00 22.63 290 THR A N 1
ATOM 2348 C CA . THR A 1 290 ? 7.475 45.864 25.595 1.00 24.03 290 THR A CA 1
ATOM 2349 C C . THR A 1 290 ? 6.126 46.568 25.670 1.00 24.71 290 THR A C 1
ATOM 2350 O O . THR A 1 290 ? 5.509 46.838 24.634 1.00 24.86 290 THR A O 1
ATOM 2354 N N . GLU A 1 291 ? 5.659 46.865 26.881 1.00 25.30 291 GLU A N 1
ATOM 2355 C CA . GLU A 1 291 ? 4.388 47.574 27.023 1.00 26.04 291 GLU A CA 1
ATOM 2356 C C . GLU A 1 291 ? 4.440 48.956 26.368 1.00 25.93 291 GLU A C 1
ATOM 2357 O O . GLU A 1 291 ? 3.474 49.380 25.741 1.00 25.66 291 GLU A O 1
ATOM 2363 N N . GLU A 1 292 ? 5.578 49.636 26.481 1.00 25.98 292 GLU A N 1
ATOM 2364 C CA . GLU A 1 292 ? 5.740 50.949 25.856 1.00 26.01 292 GLU A CA 1
ATOM 2365 C C . GLU A 1 292 ? 5.716 50.854 24.325 1.00 25.30 292 GLU A C 1
ATOM 2366 O O . GLU A 1 292 ? 5.125 51.707 23.659 1.00 25.32 292 GLU A O 1
ATOM 2372 N N . GLU A 1 293 ? 6.347 49.811 23.781 1.00 24.36 293 GLU A N 1
ATOM 2373 C CA . GLU A 1 293 ? 6.295 49.535 22.341 1.00 23.35 293 GLU A CA 1
ATOM 2374 C C . GLU A 1 293 ? 4.870 49.247 21.862 1.00 22.52 293 GLU A C 1
ATOM 2375 O O . GLU A 1 293 ? 4.462 49.741 20.813 1.00 22.01 293 GLU A O 1
ATOM 2381 N N . LYS A 1 294 ? 4.112 48.464 22.632 1.00 21.66 294 LYS A N 1
ATOM 2382 C CA . LYS A 1 294 ? 2.701 48.203 22.309 1.00 21.05 294 LYS A CA 1
ATOM 2383 C C . LYS A 1 294 ? 1.907 49.513 22.213 1.00 20.82 294 LYS A C 1
ATOM 2384 O O . LYS A 1 294 ? 1.121 49.710 21.287 1.00 20.63 294 LYS A O 1
ATOM 2390 N N . LYS A 1 295 ? 2.148 50.417 23.158 1.00 20.61 295 LYS A N 1
ATOM 2391 C CA . LYS A 1 295 ? 1.468 51.714 23.203 1.00 20.57 295 LYS A CA 1
ATOM 2392 C C . LYS A 1 295 ? 1.813 52.586 21.997 1.00 19.92 295 LYS A C 1
ATOM 2393 O O . LYS A 1 295 ? 0.969 53.325 21.484 1.00 19.92 295 LYS A O 1
ATOM 2399 N N . MET A 1 296 ? 3.061 52.481 21.555 1.00 19.58 296 MET A N 1
ATOM 2400 C CA A MET A 1 296 ? 3.613 53.246 20.446 0.50 19.20 296 MET A CA 1
ATOM 2401 C CA B MET A 1 296 ? 3.508 53.302 20.436 0.50 19.45 296 MET A CA 1
ATOM 2402 C C . MET A 1 296 ? 3.136 52.727 19.078 1.00 18.96 296 MET A C 1
ATOM 2403 O O . MET A 1 296 ? 2.949 53.488 18.124 1.00 19.19 296 MET A O 1
ATOM 2412 N N . ILE A 1 297 ? 2.978 51.410 18.992 1.00 17.86 297 ILE A N 1
ATOM 2413 C CA . ILE A 1 297 ? 2.605 50.752 17.737 1.00 16.90 297 ILE A CA 1
ATOM 2414 C C . ILE A 1 297 ? 1.096 50.809 17.474 1.00 16.69 297 ILE A C 1
ATOM 2415 O O . ILE A 1 297 ? 0.661 50.958 16.327 1.00 16.28 297 ILE A O 1
ATOM 2420 N N . LYS A 1 298 ? 0.302 50.704 18.539 1.00 16.83 298 LYS A N 1
ATOM 2421 C CA . LYS A 1 298 ? -1.156 50.727 18.420 1.00 17.10 298 LYS A CA 1
ATOM 2422 C C . LYS A 1 298 ? -1.673 51.964 17.687 1.00 16.77 298 LYS A C 1
ATOM 2423 O O . LYS A 1 298 ? -1.329 53.099 18.032 1.00 17.03 298 LYS A O 1
ATOM 2429 N N . GLY A 1 299 ? -2.505 51.725 16.677 1.00 16.28 299 GLY A N 1
ATOM 2430 C CA . GLY A 1 299 ? -3.214 52.789 15.976 1.00 15.68 299 GLY A CA 1
ATOM 2431 C C . GLY A 1 299 ? -2.356 53.634 15.056 1.00 15.58 299 GLY A C 1
ATOM 2432 O O . GLY A 1 299 ? -2.550 54.851 14.965 1.00 16.43 299 GLY A O 1
ATOM 2433 N N . THR A 1 300 ? -1.418 52.989 14.367 1.00 14.86 300 THR A N 1
ATOM 2434 C CA . THR A 1 300 ? -0.486 53.701 13.497 1.00 14.39 300 THR A CA 1
ATOM 2435 C C . THR A 1 300 ? -0.758 53.485 12.008 1.00 14.17 300 THR A C 1
ATOM 2436 O O . THR A 1 300 ? 0.166 53.413 11.201 1.00 14.43 300 THR A O 1
ATOM 2440 N N . ALA A 1 301 ? -2.034 53.391 11.644 1.00 14.10 301 ALA A N 1
ATOM 2441 C CA . ALA A 1 301 ? -2.409 53.389 10.230 1.00 14.46 301 ALA A CA 1
ATOM 2442 C C . ALA A 1 301 ? -3.728 54.113 10.029 1.00 14.28 301 ALA A C 1
ATOM 2443 O O . ALA A 1 301 ? -4.670 53.943 10.809 1.00 15.69 301 ALA A O 1
ATOM 2445 N N . ASP A 1 302 ? -3.787 54.915 8.973 1.00 13.50 302 ASP A N 1
ATOM 2446 C CA . ASP A 1 302 ? -4.923 55.795 8.734 1.00 12.58 302 ASP A CA 1
ATOM 2447 C C . ASP A 1 302 ? -5.962 55.178 7.811 1.00 12.41 302 ASP A C 1
ATOM 2448 O O . ASP A 1 302 ? -7.090 55.672 7.703 1.00 13.46 302 ASP A O 1
ATOM 2453 N N . PHE A 1 303 ? -5.561 54.109 7.133 1.00 11.39 303 PHE A N 1
ATOM 2454 C CA . PHE A 1 303 ? -6.429 53.336 6.252 1.00 10.96 303 PHE A CA 1
ATOM 2455 C C . PHE A 1 303 ? -5.810 51.955 6.089 1.00 11.06 303 PHE A C 1
ATOM 2456 O O . PHE A 1 303 ? -4.652 51.741 6.462 1.00 11.47 303 PHE A O 1
ATOM 2464 N N . PHE A 1 304 ? -6.587 51.020 5.554 1.00 11.16 304 PHE A N 1
ATOM 2465 C CA . PHE A 1 304 ? -6.093 49.670 5.321 1.00 11.07 304 PHE A CA 1
ATOM 2466 C C . PHE A 1 304 ? -5.693 49.507 3.860 1.00 10.94 304 PHE A C 1
ATOM 2467 O O . PHE A 1 304 ? -6.523 49.640 2.959 1.00 11.36 304 PHE A O 1
ATOM 2475 N N . ALA A 1 305 ? -4.411 49.230 3.635 1.00 10.71 305 ALA A N 1
ATOM 2476 C CA . ALA A 1 305 ? -3.888 49.028 2.293 1.00 10.46 305 ALA A CA 1
ATOM 2477 C C . ALA A 1 305 ? -3.593 47.555 2.106 1.00 10.77 305 ALA A C 1
ATOM 2478 O O . ALA A 1 305 ? -2.723 46.999 2.781 1.00 11.12 305 ALA A O 1
ATOM 2480 N N . VAL A 1 306 ? -4.320 46.932 1.188 1.00 11.01 306 VAL A N 1
ATOM 2481 C CA . VAL A 1 306 ? -4.196 45.497 0.970 1.00 10.89 306 VAL A CA 1
ATOM 2482 C C . VAL A 1 306 ? -3.845 45.202 -0.492 1.00 10.63 306 VAL A C 1
ATOM 2483 O O . VAL A 1 306 ? -4.242 45.933 -1.400 1.00 10.85 306 VAL A O 1
ATOM 2487 N N . GLN A 1 307 ? -3.082 44.135 -0.703 1.00 10.90 307 GLN A N 1
ATOM 2488 C CA . GLN A 1 307 ? -2.632 43.752 -2.034 1.00 10.70 307 GLN A CA 1
ATOM 2489 C C . GLN A 1 307 ? -3.036 42.306 -2.238 1.00 11.47 307 GLN A C 1
ATOM 2490 O O . GLN A 1 307 ? -2.535 41.411 -1.559 1.00 11.97 307 GLN A O 1
ATOM 2496 N N . TYR A 1 308 ? -4.001 42.103 -3.137 1.00 11.95 308 TYR A N 1
ATOM 2497 C CA . TYR A 1 308 ? -4.609 40.790 -3.337 1.00 12.27 308 TYR A CA 1
ATOM 2498 C C . TYR A 1 308 ? -4.349 40.274 -4.745 1.00 12.33 308 TYR A C 1
ATOM 2499 O O . TYR A 1 308 ? -4.559 40.999 -5.723 1.00 12.48 308 TYR A O 1
ATOM 2508 N N . TYR A 1 309 ? -3.943 39.009 -4.839 1.00 12.65 309 TYR A N 1
ATOM 2509 C CA . TYR A 1 309 ? -3.770 38.350 -6.133 1.00 12.62 309 TYR A CA 1
ATOM 2510 C C . TYR A 1 309 ? -4.460 36.994 -6.250 1.00 12.92 309 TYR A C 1
ATOM 2511 O O . TYR A 1 309 ? -4.865 36.600 -7.348 1.00 13.05 309 TYR A O 1
ATOM 2520 N N . THR A 1 310 ? -4.562 36.266 -5.141 1.00 12.92 310 THR A N 1
ATOM 2521 C CA . THR A 1 310 ? -4.922 34.848 -5.239 1.00 12.95 310 THR A CA 1
ATOM 2522 C C . THR A 1 310 ? -5.452 34.261 -3.936 1.00 12.87 310 THR A C 1
ATOM 2523 O O . THR A 1 310 ? -5.416 34.904 -2.888 1.00 11.92 310 THR A O 1
ATOM 2527 N N . THR A 1 311 ? -5.930 33.022 -4.026 1.00 12.75 311 THR A N 1
ATOM 2528 C CA . THR A 1 311 ? -6.523 32.297 -2.909 1.00 13.34 311 THR A CA 1
ATOM 2529 C C . THR A 1 311 ? -5.857 30.912 -2.820 1.00 13.44 311 THR A C 1
ATOM 2530 O O . THR A 1 311 ? -5.327 30.417 -3.816 1.00 13.60 311 THR A O 1
ATOM 2534 N N . ARG A 1 312 ? -5.858 30.313 -1.630 1.00 14.21 312 ARG A N 1
ATOM 2535 C CA . ARG A 1 312 ? -5.394 28.928 -1.457 1.00 14.55 312 ARG A CA 1
ATOM 2536 C C . ARG A 1 312 ? -6.314 28.144 -0.535 1.00 15.21 312 ARG A C 1
ATOM 2537 O O . ARG A 1 312 ? -7.045 28.721 0.275 1.00 15.32 312 ARG A O 1
ATOM 2545 N N . LEU A 1 313 ? -6.268 26.821 -0.676 1.00 16.13 313 LEU A N 1
ATOM 2546 C CA . LEU A 1 313 ? -6.869 25.908 0.291 1.00 17.12 313 LEU A CA 1
ATOM 2547 C C . LEU A 1 313 ? -5.857 25.586 1.385 1.00 17.38 313 LEU A C 1
ATOM 2548 O O . LEU A 1 313 ? -4.656 25.503 1.121 1.00 17.88 313 LEU A O 1
ATOM 2553 N N . ILE A 1 314 ? -6.348 25.406 2.609 1.00 18.00 314 ILE A N 1
ATOM 2554 C CA . ILE A 1 314 ? -5.482 25.160 3.764 1.00 18.60 314 ILE A CA 1
ATOM 2555 C C . ILE A 1 314 ? -5.850 23.844 4.435 1.00 19.21 314 ILE A C 1
ATOM 2556 O O . ILE A 1 314 ? -7.025 23.576 4.689 1.00 19.03 314 ILE A O 1
ATOM 2561 N N . LYS A 1 315 ? -4.838 23.030 4.712 1.00 20.04 315 LYS A N 1
ATOM 2562 C CA . LYS A 1 315 ? -5.020 21.808 5.479 1.00 21.06 315 LYS A CA 1
ATOM 2563 C C . LYS A 1 315 ? -4.205 21.888 6.767 1.00 21.27 315 LYS A C 1
ATOM 2564 O O . LYS A 1 315 ? -3.064 22.351 6.753 1.00 21.07 315 LYS A O 1
ATOM 2570 N N . TYR A 1 316 ? -4.797 21.451 7.876 1.00 21.77 316 TYR A N 1
ATOM 2571 C CA . TYR A 1 316 ? -4.049 21.277 9.117 1.00 22.11 316 TYR A CA 1
ATOM 2572 C C . TYR A 1 316 ? -2.916 20.283 8.879 1.00 22.63 316 TYR A C 1
ATOM 2573 O O . TYR A 1 316 ? -3.118 19.230 8.264 1.00 22.55 316 TYR A O 1
ATOM 2582 N N . GLN A 1 317 ? -1.721 20.638 9.338 1.00 23.07 317 GLN A N 1
ATOM 2583 C CA . GLN A 1 317 ? -0.575 19.744 9.250 1.00 23.56 317 GLN A CA 1
ATOM 2584 C C . GLN A 1 317 ? 0.211 19.809 10.552 1.00 23.82 317 GLN A C 1
ATOM 2585 O O . GLN A 1 317 ? 0.980 20.742 10.772 1.00 23.19 317 GLN A O 1
ATOM 2591 N N . GLU A 1 318 ? 0.002 18.818 11.419 1.00 24.46 318 GLU A N 1
ATOM 2592 C CA . GLU A 1 318 ? 0.650 18.800 12.731 1.00 25.32 318 GLU A CA 1
ATOM 2593 C C . GLU A 1 318 ? 2.166 18.782 12.590 1.00 25.52 318 GLU A C 1
ATOM 2594 O O . GLU A 1 318 ? 2.714 18.026 11.786 1.00 25.41 318 GLU A O 1
ATOM 2600 N N . ASN A 1 319 ? 2.838 19.624 13.369 1.00 25.83 319 ASN A N 1
ATOM 2601 C CA . ASN A 1 319 ? 4.293 19.635 13.385 1.00 26.11 319 ASN A CA 1
ATOM 2602 C C . ASN A 1 319 ? 4.812 18.564 14.344 1.00 26.84 319 ASN A C 1
ATOM 2603 O O . ASN A 1 319 ? 5.412 18.867 15.381 1.00 26.99 319 ASN A O 1
ATOM 2608 N N . LYS A 1 320 ? 4.565 17.308 13.978 1.00 27.71 320 LYS A N 1
ATOM 2609 C CA . LYS A 1 320 ? 4.881 16.158 14.826 1.00 28.44 320 LYS A CA 1
ATOM 2610 C C . LYS A 1 320 ? 6.369 16.070 15.175 1.00 28.56 320 LYS A C 1
ATOM 2611 O O . LYS A 1 320 ? 6.724 15.720 16.303 1.00 28.86 320 LYS A O 1
ATOM 2617 N N . LYS A 1 321 ? 7.222 16.404 14.206 1.00 28.59 321 LYS A N 1
ATOM 2618 C CA . LYS A 1 321 ? 8.676 16.299 14.350 1.00 28.41 321 LYS A CA 1
ATOM 2619 C C . LYS A 1 321 ? 9.341 17.543 14.947 1.00 27.96 321 LYS A C 1
ATOM 2620 O O . LYS A 1 321 ? 10.555 17.554 15.170 1.00 28.02 321 LYS A O 1
ATOM 2626 N N . GLY A 1 322 ? 8.550 18.585 15.195 1.00 27.09 322 GLY A N 1
ATOM 2627 C CA . GLY A 1 322 ? 9.072 19.837 15.736 1.00 26.15 322 GLY A CA 1
ATOM 2628 C C . GLY A 1 322 ? 10.062 20.506 14.799 1.00 25.56 322 GLY A C 1
ATOM 2629 O O . GLY A 1 322 ? 11.066 21.068 15.241 1.00 25.61 322 GLY A O 1
ATOM 2630 N N . GLU A 1 323 ? 9.776 20.436 13.501 1.00 24.62 323 GLU A N 1
ATOM 2631 C CA . GLU A 1 323 ? 10.617 21.055 12.483 1.00 24.02 323 GLU A CA 1
ATOM 2632 C C . GLU A 1 323 ? 10.569 22.568 12.604 1.00 22.83 323 GLU A C 1
ATOM 2633 O O . GLU A 1 323 ? 9.610 23.127 13.143 1.00 22.66 323 GLU A O 1
ATOM 2639 N N . LEU A 1 324 ? 11.604 23.215 12.080 1.00 21.67 324 LEU A N 1
ATOM 2640 C CA . LEU A 1 324 ? 11.771 24.658 12.191 1.00 20.64 324 LEU A CA 1
ATOM 2641 C C . LEU A 1 324 ? 11.380 25.378 10.900 1.00 20.02 324 LEU A C 1
ATOM 2642 O O . LEU A 1 324 ? 11.967 25.146 9.840 1.00 20.45 324 LEU A O 1
ATOM 2647 N N . GLY A 1 325 ? 10.387 26.255 11.006 1.00 19.31 325 GLY A N 1
ATOM 2648 C CA . GLY A 1 325 ? 9.908 27.033 9.867 1.00 18.66 325 GLY A CA 1
ATOM 2649 C C . GLY A 1 325 ? 8.560 27.658 10.169 1.00 17.96 325 GLY A C 1
ATOM 2650 O O . GLY A 1 325 ? 7.897 27.283 11.137 1.00 17.65 325 GLY A O 1
ATOM 2651 N N . ILE A 1 326 ? 8.145 28.604 9.330 1.00 17.79 326 ILE A N 1
ATOM 2652 C CA . ILE A 1 326 ? 6.900 29.340 9.562 1.00 17.56 326 ILE A CA 1
ATOM 2653 C C . ILE A 1 326 ? 5.649 28.487 9.333 1.00 17.54 326 ILE A C 1
ATOM 2654 O O . ILE A 1 326 ? 4.704 28.544 10.127 1.00 17.51 326 ILE A O 1
ATOM 2659 N N . LEU A 1 327 ? 5.641 27.709 8.253 1.00 17.94 327 LEU A N 1
ATOM 2660 C CA . LEU A 1 327 ? 4.525 26.800 7.983 1.00 18.24 327 LEU A CA 1
ATOM 2661 C C . LEU A 1 327 ? 4.362 25.802 9.118 1.00 18.28 327 LEU A C 1
ATOM 2662 O O . LEU A 1 327 ? 3.241 25.468 9.507 1.00 18.03 327 LEU A O 1
ATOM 2667 N N . GLN A 1 328 ? 5.493 25.350 9.655 1.00 18.42 328 GLN A N 1
ATOM 2668 C CA . GLN A 1 328 ? 5.499 24.408 10.769 1.00 18.79 328 GLN A CA 1
ATOM 2669 C C . GLN A 1 328 ? 4.987 25.042 12.061 1.00 18.58 328 GLN A C 1
ATOM 2670 O O . GLN A 1 328 ? 4.261 24.399 12.817 1.00 18.94 328 GLN A O 1
ATOM 2676 N N . ASP A 1 329 ? 5.349 26.306 12.294 1.00 18.10 329 ASP A N 1
ATOM 2677 C CA . ASP A 1 329 ? 4.813 27.071 13.421 1.00 17.89 329 ASP A CA 1
ATOM 2678 C C . ASP A 1 329 ? 3.295 27.188 13.339 1.00 17.82 329 ASP A C 1
ATOM 2679 O O . ASP A 1 329 ? 2.600 27.029 14.344 1.00 18.00 329 ASP A O 1
ATOM 2684 N N . ALA A 1 330 ? 2.792 27.459 12.135 1.00 17.87 330 ALA A N 1
ATOM 2685 C CA . ALA A 1 330 ? 1.361 27.625 11.910 1.00 18.13 330 ALA A CA 1
ATOM 2686 C C . ALA A 1 330 ? 0.625 26.285 11.842 1.00 18.44 330 ALA A C 1
ATOM 2687 O O . ALA A 1 330 ? -0.596 26.237 11.991 1.00 18.64 330 ALA A O 1
ATOM 2689 N N . GLU A 1 331 ? 1.386 25.208 11.635 1.00 18.64 331 GLU A N 1
ATOM 2690 C CA . GLU A 1 331 ? 0.853 23.844 11.487 1.00 19.13 331 GLU A CA 1
ATOM 2691 C C . GLU A 1 331 ? -0.202 23.756 10.388 1.00 19.21 331 GLU A C 1
ATOM 2692 O O . GLU A 1 331 ? -1.335 23.305 10.609 1.00 18.71 331 GLU A O 1
ATOM 2698 N N . ILE A 1 332 ? 0.199 24.228 9.209 1.00 19.32 332 ILE A N 1
ATOM 2699 C CA A ILE A 1 332 ? -0.646 24.200 8.024 0.50 19.54 332 ILE A CA 1
ATOM 2700 C CA B ILE A 1 332 ? -0.654 24.172 8.017 0.50 19.63 332 ILE A CA 1
ATOM 2701 C C . ILE A 1 332 ? 0.132 23.663 6.805 1.00 19.73 332 ILE A C 1
ATOM 2702 O O . ILE A 1 332 ? 1.357 23.477 6.860 1.00 20.19 332 ILE A O 1
ATOM 2711 N N . GLU A 1 333 ? -0.599 23.409 5.727 1.00 19.52 333 GLU A N 1
ATOM 2712 C CA . GLU A 1 333 ? -0.036 23.268 4.392 1.00 19.69 333 GLU A CA 1
ATOM 2713 C C . GLU A 1 333 ? -1.024 23.982 3.473 1.00 19.22 333 GLU A C 1
ATOM 2714 O O . GLU A 1 333 ? -2.217 24.076 3.787 1.00 18.57 333 GLU A O 1
ATOM 2720 N N . PHE A 1 334 ? -0.525 24.517 2.364 1.00 19.11 334 PHE A N 1
ATOM 2721 C CA . PHE A 1 334 ? -1.392 25.174 1.392 1.00 19.35 334 PHE A CA 1
ATOM 2722 C C . PHE A 1 334 ? -1.246 24.559 0.009 1.00 19.43 334 PHE A C 1
ATOM 2723 O O . PHE A 1 334 ? -0.175 24.060 -0.356 1.00 19.32 334 PHE A O 1
ATOM 2731 N N . PHE A 1 335 ? -2.342 24.595 -0.743 1.00 19.90 335 PHE A N 1
ATOM 2732 C CA . PHE A 1 335 ? -2.374 24.132 -2.121 1.00 20.54 335 PHE A CA 1
ATOM 2733 C C . PHE A 1 335 ? -3.609 24.690 -2.823 1.00 20.82 335 PHE A C 1
ATOM 2734 O O . PHE A 1 335 ? -4.567 25.100 -2.164 1.00 20.09 335 PHE A O 1
ATOM 2742 N N . PRO A 1 336 ? -3.582 24.734 -4.163 1.00 21.72 336 PRO A N 1
ATOM 2743 C CA . PRO A 1 336 ? -4.755 25.215 -4.886 1.00 22.74 336 PRO A CA 1
ATOM 2744 C C . PRO A 1 336 ? -5.829 24.141 -5.084 1.00 23.88 336 PRO A C 1
ATOM 2745 O O . PRO A 1 336 ? -5.548 22.944 -4.951 1.00 24.22 336 PRO A O 1
ATOM 2749 N N . ASP A 1 337 ? -7.050 24.584 -5.377 1.00 25.01 337 ASP A N 1
ATOM 2750 C CA . ASP A 1 337 ? -8.090 23.706 -5.902 1.00 26.39 337 ASP A CA 1
ATOM 2751 C C . ASP A 1 337 ? -7.692 23.376 -7.339 1.00 26.94 337 ASP A C 1
ATOM 2752 O O . ASP A 1 337 ? -7.331 24.279 -8.097 1.00 27.11 337 ASP A O 1
ATOM 2757 N N . PRO A 1 338 ? -7.733 22.080 -7.714 1.00 27.66 338 PRO A N 1
ATOM 2758 C CA . PRO A 1 338 ? -7.380 21.637 -9.069 1.00 28.10 338 PRO A CA 1
ATOM 2759 C C . PRO A 1 338 ? -8.151 22.341 -10.190 1.00 28.31 338 PRO A C 1
ATOM 2760 O O . PRO A 1 338 ? -7.633 22.475 -11.300 1.00 28.54 338 PRO A O 1
ATOM 2764 N N . SER A 1 339 ? -9.367 22.793 -9.894 1.00 28.41 339 SER A N 1
ATOM 2765 C CA . SER A 1 339 ? -10.226 23.428 -10.895 1.00 28.54 339 SER A CA 1
ATOM 2766 C C . SER A 1 339 ? -9.838 24.866 -11.273 1.00 28.16 339 SER A C 1
ATOM 2767 O O . SER A 1 339 ? -10.287 25.371 -12.304 1.00 28.54 339 SER A O 1
ATOM 2770 N N . TRP A 1 340 ? -9.013 25.523 -10.456 1.00 27.56 340 TRP A N 1
ATOM 2771 C CA . TRP A 1 340 ? -8.615 26.913 -10.729 1.00 26.78 340 TRP A CA 1
ATOM 2772 C C . TRP A 1 340 ? -7.560 27.031 -11.833 1.00 26.94 340 TRP A C 1
ATOM 2773 O O . TRP A 1 340 ? -6.620 26.235 -11.897 1.00 27.06 340 TRP A O 1
ATOM 2784 N N . LYS A 1 341 ? -7.717 28.040 -12.688 1.00 27.05 341 LYS A N 1
ATOM 2785 C CA . LYS A 1 341 ? -6.701 28.395 -13.680 1.00 27.25 341 LYS A CA 1
ATOM 2786 C C . LYS A 1 341 ? -5.558 29.154 -13.006 1.00 27.04 341 LYS A C 1
ATOM 2787 O O . LYS A 1 341 ? -5.741 29.709 -11.920 1.00 27.14 341 LYS A O 1
ATOM 2793 N N . ASN A 1 342 ? -4.388 29.170 -13.646 1.00 26.94 342 ASN A N 1
ATOM 2794 C CA . ASN A 1 342 ? -3.209 29.862 -13.104 1.00 26.60 342 ASN A CA 1
ATOM 2795 C C . ASN A 1 342 ? -2.146 30.261 -14.128 1.00 26.41 342 ASN A C 1
ATOM 2796 O O . ASN A 1 342 ? -2.001 29.630 -15.180 1.00 26.57 342 ASN A O 1
ATOM 2801 N N . VAL A 1 343 ? -1.423 31.333 -13.804 1.00 25.93 343 VAL A N 1
ATOM 2802 C CA . VAL A 1 343 ? -0.097 31.602 -14.356 1.00 25.46 343 VAL A CA 1
ATOM 2803 C C . VAL A 1 343 ? 0.828 31.703 -13.144 1.00 24.99 343 VAL A C 1
ATOM 2804 O O . VAL A 1 343 ? 0.612 32.550 -12.266 1.00 24.97 343 VAL A O 1
ATOM 2808 N N . ASP A 1 344 ? 1.846 30.838 -13.111 1.00 24.42 344 ASP A N 1
ATOM 2809 C CA A ASP A 1 344 ? 2.715 30.694 -11.940 0.50 24.06 344 ASP A CA 1
ATOM 2810 C CA B ASP A 1 344 ? 2.714 30.649 -11.942 0.50 24.06 344 ASP A CA 1
ATOM 2811 C C . ASP A 1 344 ? 1.880 30.555 -10.656 1.00 23.67 344 ASP A C 1
ATOM 2812 O O . ASP A 1 344 ? 0.950 29.745 -10.591 1.00 23.89 344 ASP A O 1
ATOM 2821 N N . TRP A 1 345 ? 2.197 31.360 -9.641 1.00 22.71 345 TRP A N 1
ATOM 2822 C CA . TRP A 1 345 ? 1.506 31.281 -8.343 1.00 21.48 345 TRP A CA 1
ATOM 2823 C C . TRP A 1 345 ? 0.152 32.005 -8.302 1.00 20.97 345 TRP A C 1
ATOM 2824 O O . TRP A 1 345 ? -0.584 31.916 -7.309 1.00 20.30 345 TRP A O 1
ATOM 2835 N N . ILE A 1 346 ? -0.168 32.730 -9.371 1.00 20.62 346 ILE A N 1
ATOM 2836 C CA . ILE A 1 346 ? -1.395 33.506 -9.414 1.00 20.26 346 ILE A CA 1
ATOM 2837 C C . ILE A 1 346 ? -2.523 32.623 -9.939 1.00 20.00 346 ILE A C 1
ATOM 2838 O O . ILE A 1 346 ? -2.760 32.551 -11.147 1.00 19.54 346 ILE A O 1
ATOM 2843 N N . TYR A 1 347 ? -3.181 31.921 -9.019 1.00 19.72 347 TYR A N 1
ATOM 2844 C CA . TYR A 1 347 ? -4.402 31.193 -9.336 1.00 19.86 347 TYR A CA 1
ATOM 2845 C C . TYR A 1 347 ? -5.582 32.155 -9.340 1.00 19.65 347 TYR A C 1
ATOM 2846 O O . TYR A 1 347 ? -5.756 32.954 -8.414 1.00 19.46 347 TYR A O 1
ATOM 2855 N N . VAL A 1 348 ? -6.380 32.080 -10.399 1.00 19.29 348 VAL A N 1
ATOM 2856 C CA . VAL A 1 348 ? -7.489 33.006 -10.606 1.00 19.02 348 VAL A CA 1
ATOM 2857 C C . VAL A 1 348 ? -8.685 32.620 -9.742 1.00 18.71 348 VAL A C 1
ATOM 2858 O O . VAL A 1 348 ? -9.400 31.657 -10.036 1.00 19.13 348 VAL A O 1
ATOM 2862 N N . VAL A 1 349 ? -8.887 33.373 -8.665 1.00 18.35 349 VAL A N 1
ATOM 2863 C CA . VAL A 1 349 ? -9.986 33.130 -7.744 1.00 17.75 349 VAL A CA 1
ATOM 2864 C C . VAL A 1 349 ? -10.579 34.491 -7.373 1.00 17.58 349 VAL A C 1
ATOM 2865 O O . VAL A 1 349 ? -10.323 35.009 -6.283 1.00 17.35 349 VAL A O 1
ATOM 2869 N N . PRO A 1 350 ? -11.350 35.094 -8.298 1.00 17.33 350 PRO A N 1
ATOM 2870 C CA . PRO A 1 350 ? -11.847 36.456 -8.085 1.00 17.01 350 PRO A CA 1
ATOM 2871 C C . PRO A 1 350 ? -12.665 36.630 -6.809 1.00 16.71 350 PRO A C 1
ATOM 2872 O O . PRO A 1 350 ? -12.544 37.659 -6.144 1.00 16.41 350 PRO A O 1
ATOM 2876 N N . TRP A 1 351 ? -13.469 35.634 -6.446 1.00 16.42 351 TRP A N 1
ATOM 2877 C CA . TRP A 1 351 ? -14.298 35.749 -5.246 1.00 16.57 351 TRP A CA 1
ATOM 2878 C C . TRP A 1 351 ? -13.483 35.878 -3.955 1.00 16.00 351 TRP A C 1
ATOM 2879 O O . TRP A 1 351 ? -13.999 36.350 -2.942 1.00 15.91 351 TRP A O 1
ATOM 2890 N N . GLY A 1 352 ? -12.215 35.470 -4.003 1.00 15.69 352 GLY A N 1
ATOM 2891 C CA . GLY A 1 352 ? -11.307 35.634 -2.871 1.00 15.52 352 GLY A CA 1
ATOM 2892 C C . GLY A 1 352 ? -11.207 37.079 -2.411 1.00 15.21 352 GLY A C 1
ATOM 2893 O O . GLY A 1 352 ? -11.111 37.342 -1.206 1.00 15.53 352 GLY A O 1
ATOM 2894 N N . VAL A 1 353 ? -11.245 38.019 -3.358 1.00 15.23 353 VAL A N 1
ATOM 2895 C CA . VAL A 1 353 ? -11.159 39.446 -2.990 1.00 14.83 353 VAL A CA 1
ATOM 2896 C C . VAL A 1 353 ? -12.377 39.933 -2.198 1.00 15.39 353 VAL A C 1
ATOM 2897 O O . VAL A 1 353 ? -12.245 40.780 -1.315 1.00 15.10 353 VAL A O 1
ATOM 2901 N N . CYS A 1 354 ? -13.550 39.381 -2.505 1.00 15.82 354 CYS A N 1
ATOM 2902 C CA . CYS A 1 354 ? -14.767 39.728 -1.788 1.00 16.49 354 CYS A CA 1
ATOM 2903 C C . CYS A 1 354 ? -14.710 39.230 -0.346 1.00 16.16 354 CYS A C 1
ATOM 2904 O O . CYS A 1 354 ? -15.001 39.976 0.595 1.00 15.94 354 CYS A O 1
ATOM 2907 N N . LYS A 1 355 ? -14.321 37.966 -0.183 1.00 16.20 355 LYS A N 1
ATOM 2908 C CA . LYS A 1 355 ? -14.159 37.365 1.138 1.00 16.43 355 LYS A CA 1
ATOM 2909 C C . LYS A 1 355 ? -13.127 38.134 1.963 1.00 15.51 355 LYS A C 1
ATOM 2910 O O . LYS A 1 355 ? -13.338 38.391 3.145 1.00 15.30 355 LYS A O 1
ATOM 2916 N N . LEU A 1 356 ? -12.028 38.514 1.316 1.00 14.85 356 LEU A N 1
ATOM 2917 C CA . LEU A 1 356 ? -10.967 39.293 1.948 1.00 14.05 356 LEU A CA 1
ATOM 2918 C C . LEU A 1 356 ? -11.446 40.660 2.422 1.00 13.90 356 LEU A C 1
ATOM 2919 O O . LEU A 1 356 ? -11.193 41.051 3.559 1.00 13.29 356 LEU A O 1
ATOM 2924 N N . LEU A 1 357 ? -12.117 41.387 1.536 1.00 13.29 357 LEU A N 1
ATOM 2925 C CA . LEU A 1 357 ? -12.627 42.708 1.878 1.00 13.37 357 LEU A CA 1
ATOM 2926 C C . LEU A 1 357 ? -13.614 42.660 3.049 1.00 13.68 357 LEU A C 1
ATOM 2927 O O . LEU A 1 357 ? -13.549 43.504 3.938 1.00 13.62 357 LEU A O 1
ATOM 2932 N N . LYS A 1 358 ? -14.499 41.657 3.062 1.00 14.33 358 LYS A N 1
ATOM 2933 C CA . LYS A 1 358 ? -15.427 41.471 4.185 1.00 15.16 358 LYS A CA 1
ATOM 2934 C C . LYS A 1 358 ? -14.677 41.134 5.477 1.00 15.02 358 LYS A C 1
ATOM 2935 O O . LYS A 1 358 ? -15.014 41.641 6.551 1.00 15.10 358 LYS A O 1
ATOM 2941 N N . TYR A 1 359 ? -13.652 40.294 5.360 1.00 14.93 359 TYR A N 1
ATOM 2942 C CA . TYR A 1 359 ? -12.788 39.979 6.489 1.00 14.97 359 TYR A CA 1
ATOM 2943 C C . TYR A 1 359 ? -12.147 41.239 7.071 1.00 14.61 359 TYR A C 1
ATOM 2944 O O . TYR A 1 359 ? -12.134 41.421 8.283 1.00 15.01 359 TYR A O 1
ATOM 2953 N N . ILE A 1 360 ? -11.617 42.102 6.206 1.00 14.42 360 ILE A N 1
ATOM 2954 C CA . ILE A 1 360 ? -10.981 43.341 6.669 1.00 14.28 360 ILE A CA 1
ATOM 2955 C C . ILE A 1 360 ? -12.001 44.240 7.371 1.00 14.43 360 ILE A C 1
ATOM 2956 O O . ILE A 1 360 ? -11.732 44.771 8.451 1.00 14.09 360 ILE A O 1
ATOM 2961 N N . LYS A 1 361 ? -13.180 44.378 6.769 1.00 14.60 361 LYS A N 1
ATOM 2962 C CA . LYS A 1 361 ? -14.259 45.152 7.377 1.00 15.32 361 LYS A CA 1
ATOM 2963 C C . LYS A 1 361 ? -14.643 44.625 8.766 1.00 15.55 361 LYS A C 1
ATOM 2964 O O . LYS A 1 361 ? -14.790 45.407 9.713 1.00 15.76 361 LYS A O 1
ATOM 2970 N N . ASP A 1 362 ? -14.799 43.306 8.875 1.00 16.19 362 ASP A N 1
ATOM 2971 C CA . ASP A 1 362 ? -15.228 42.665 10.122 1.00 17.01 362 ASP A CA 1
ATOM 2972 C C . ASP A 1 362 ? -14.158 42.652 11.207 1.00 17.18 362 ASP A C 1
ATOM 2973 O O . ASP A 1 362 ? -14.476 42.653 12.399 1.00 17.52 362 ASP A O 1
ATOM 2978 N N . THR A 1 363 ? -12.896 42.633 10.790 1.00 16.89 363 THR A N 1
ATOM 2979 C CA . THR A 1 363 ? -11.787 42.434 11.718 1.00 16.76 363 THR A CA 1
ATOM 2980 C C . THR A 1 363 ? -11.146 43.754 12.145 1.00 16.79 363 THR A C 1
ATOM 2981 O O . THR A 1 363 ? -10.663 43.876 13.277 1.00 17.14 363 THR A O 1
ATOM 2985 N N . TYR A 1 364 ? -11.162 44.737 11.243 1.00 16.47 364 TYR A N 1
ATOM 2986 C CA . TYR A 1 364 ? -10.471 46.011 11.466 1.00 16.23 364 TYR A CA 1
ATOM 2987 C C . TYR A 1 364 ? -11.381 47.241 11.558 1.00 16.62 364 TYR A C 1
ATOM 2988 O O . TYR A 1 364 ? -10.997 48.343 11.159 1.00 16.94 364 TYR A O 1
ATOM 2997 N N . ASN A 1 365 ? -12.576 47.023 12.122 1.00 16.93 365 ASN A N 1
ATOM 2998 C CA A ASN A 1 365 ? -13.532 48.089 12.445 0.50 17.01 365 ASN A CA 1
ATOM 2999 C CA B ASN A 1 365 ? -13.507 48.110 12.443 0.50 17.10 365 ASN A CA 1
ATOM 3000 C C . ASN A 1 365 ? -13.926 48.935 11.233 1.00 16.90 365 ASN A C 1
ATOM 3001 O O . ASN A 1 365 ? -13.939 50.173 11.286 1.00 17.04 365 ASN A O 1
ATOM 3010 N N . ASN A 1 366 ? -14.251 48.248 10.140 1.00 16.22 366 ASN A N 1
ATOM 3011 C CA . ASN A 1 366 ? -14.784 48.901 8.950 1.00 15.88 366 ASN A CA 1
ATOM 3012 C C . ASN A 1 366 ? -13.917 50.084 8.488 1.00 15.25 366 ASN A C 1
ATOM 3013 O O . ASN A 1 366 ? -14.384 51.229 8.452 1.00 15.12 366 ASN A O 1
ATOM 3018 N N . PRO A 1 367 ? -12.643 49.812 8.141 1.00 14.56 367 PRO A N 1
ATOM 3019 C CA . PRO A 1 367 ? -11.728 50.897 7.797 1.00 14.15 367 PRO A CA 1
ATOM 3020 C C . PRO A 1 367 ? -11.918 51.349 6.351 1.00 13.65 367 PRO A C 1
ATOM 3021 O O . PRO A 1 367 ? -12.571 50.659 5.564 1.00 13.54 367 PRO A O 1
ATOM 3025 N N . VAL A 1 368 ? -11.351 52.503 6.018 1.00 12.94 368 VAL A N 1
ATOM 3026 C CA . VAL A 1 368 ? -11.134 52.872 4.629 1.00 12.39 368 VAL A CA 1
ATOM 3027 C C . VAL A 1 368 ? -10.177 51.840 4.055 1.00 11.59 368 VAL A C 1
ATOM 3028 O O . VAL A 1 368 ? -9.149 51.539 4.668 1.00 11.43 368 VAL A O 1
ATOM 3032 N N . ILE A 1 369 ? -10.539 51.270 2.908 1.00 10.68 369 ILE A N 1
ATOM 3033 C CA . ILE A 1 369 ? -9.672 50.301 2.245 1.00 10.52 369 ILE A CA 1
ATOM 3034 C C . ILE A 1 369 ? -9.204 50.824 0.893 1.00 10.33 369 ILE A C 1
ATOM 3035 O O . ILE A 1 369 ? -10.012 51.301 0.081 1.00 10.35 369 ILE A O 1
ATOM 3040 N N . TYR A 1 370 ? -7.892 50.753 0.673 1.00 10.26 370 TYR A N 1
ATOM 3041 C CA . TYR A 1 370 ? -7.298 50.882 -0.658 1.00 9.94 370 TYR A CA 1
ATOM 3042 C C . TYR A 1 370 ? -6.742 49.515 -1.052 1.00 10.14 370 TYR A C 1
ATOM 3043 O O . TYR A 1 370 ? -5.976 48.923 -0.293 1.00 10.17 370 TYR A O 1
ATOM 3052 N N . ILE A 1 371 ? -7.133 49.006 -2.217 1.00 9.91 371 ILE A N 1
ATOM 3053 C CA . ILE A 1 371 ? -6.424 47.872 -2.808 1.00 10.31 371 ILE A CA 1
ATOM 3054 C C . ILE A 1 371 ? -5.256 48.483 -3.577 1.00 10.04 371 ILE A C 1
ATOM 3055 O O . ILE A 1 371 ? -5.434 49.072 -4.653 1.00 10.01 371 ILE A O 1
ATOM 3060 N N . THR A 1 372 ? -4.062 48.390 -2.999 1.00 9.77 372 THR A N 1
ATOM 3061 C CA . THR A 1 372 ? -2.898 49.064 -3.587 1.00 9.49 372 THR A CA 1
ATOM 3062 C C . THR A 1 372 ? -2.179 48.229 -4.658 1.00 9.77 372 THR A C 1
ATOM 3063 O O . THR A 1 372 ? -1.325 48.750 -5.392 1.00 9.43 372 THR A O 1
ATOM 3067 N N . GLU A 1 373 ? -2.541 46.948 -4.749 1.00 10.33 373 GLU A N 1
ATOM 3068 C CA . GLU A 1 373 ? -2.169 46.091 -5.886 1.00 10.37 373 GLU A CA 1
ATOM 3069 C C . GLU A 1 373 ? -3.167 44.971 -6.085 1.00 10.60 373 GLU A C 1
ATOM 3070 O O . GLU A 1 373 ? -3.612 44.357 -5.126 1.00 10.64 373 GLU A O 1
ATOM 3076 N N . ASN A 1 374 ? -3.474 44.709 -7.351 1.00 11.08 374 ASN A N 1
ATOM 3077 C CA . ASN A 1 374 ? -4.187 43.516 -7.799 1.00 11.30 374 ASN A CA 1
ATOM 3078 C C . ASN A 1 374 ? -3.925 43.387 -9.291 1.00 11.40 374 ASN A C 1
ATOM 3079 O O . ASN A 1 374 ? -3.866 44.387 -9.995 1.00 11.44 374 ASN A O 1
ATOM 3084 N N . GLY A 1 375 ? -3.747 42.166 -9.784 1.00 11.67 375 GLY A N 1
ATOM 3085 C CA . GLY A 1 375 ? -3.562 41.996 -11.217 1.00 12.05 375 GLY A CA 1
ATOM 3086 C C . GLY A 1 375 ? -3.303 40.564 -11.612 1.00 12.35 375 GLY A C 1
ATOM 3087 O O . GLY A 1 375 ? -3.428 39.655 -10.796 1.00 12.36 375 GLY A O 1
ATOM 3088 N N . PHE A 1 376 ? -2.939 40.390 -12.878 1.00 12.55 376 PHE A N 1
ATOM 3089 C CA . PHE A 1 376 ? -2.746 39.073 -13.481 1.00 12.69 376 PHE A CA 1
ATOM 3090 C C . PHE A 1 376 ? -1.583 39.144 -14.450 1.00 12.92 376 PHE A C 1
ATOM 3091 O O . PHE A 1 376 ? -1.500 40.076 -15.246 1.00 12.97 376 PHE A O 1
ATOM 3099 N N . PRO A 1 377 ? -0.679 38.153 -14.391 1.00 13.29 377 PRO A N 1
ATOM 3100 C CA . PRO A 1 377 ? 0.424 38.121 -15.338 1.00 13.63 377 PRO A CA 1
ATOM 3101 C C . PRO A 1 377 ? 0.083 37.311 -16.585 1.00 14.89 377 PRO A C 1
ATOM 3102 O O . PRO A 1 377 ? -0.798 36.452 -16.544 1.00 14.81 377 PRO A O 1
ATOM 3106 N N . GLN A 1 378 ? 0.785 37.601 -17.673 1.00 16.00 378 GLN A N 1
ATOM 3107 C CA . GLN A 1 378 ? 0.854 36.694 -18.808 1.00 17.40 378 GLN A CA 1
ATOM 3108 C C . GLN A 1 378 ? 2.282 36.208 -18.972 1.00 18.66 378 GLN A C 1
ATOM 3109 O O . GLN A 1 378 ? 3.239 36.954 -18.740 1.00 18.26 378 GLN A O 1
ATOM 3115 N N . SER A 1 379 ? 2.416 34.950 -19.380 1.00 20.20 379 SER A N 1
ATOM 3116 C CA . SER A 1 379 ? 3.718 34.382 -19.683 1.00 22.26 379 SER A CA 1
ATOM 3117 C C . SER A 1 379 ? 4.306 35.023 -20.932 1.00 23.38 379 SER A C 1
ATOM 3118 O O . SER A 1 379 ? 3.589 35.353 -21.882 1.00 23.72 379 SER A O 1
ATOM 3121 N N . ASP A 1 380 ? 5.621 35.212 -20.906 1.00 24.79 380 ASP A N 1
ATOM 3122 C CA . ASP A 1 380 ? 6.321 35.835 -22.008 1.00 26.13 380 ASP A CA 1
ATOM 3123 C C . ASP A 1 380 ? 6.656 34.771 -23.032 1.00 26.62 380 ASP A C 1
ATOM 3124 O O . ASP A 1 380 ? 7.251 33.747 -22.695 1.00 26.95 380 ASP A O 1
ATOM 3129 N N . PRO A 1 381 ? 6.290 35.012 -24.292 1.00 27.11 381 PRO A N 1
ATOM 3130 C CA . PRO A 1 381 ? 5.624 36.213 -24.765 1.00 27.24 381 PRO A CA 1
ATOM 3131 C C . PRO A 1 381 ? 4.115 36.070 -25.133 1.00 27.07 381 PRO A C 1
ATOM 3132 O O . PRO A 1 381 ? 3.616 34.941 -25.153 1.00 27.49 381 PRO A O 1
ATOM 3136 N N . ALA A 1 382 ? 3.380 37.188 -25.347 1.00 26.63 382 ALA A N 1
ATOM 3137 C CA . ALA A 1 382 ? 2.285 37.481 -24.290 1.00 25.72 382 ALA A CA 1
ATOM 3138 C C . ALA A 1 382 ? 1.474 38.203 -25.365 1.00 25.04 382 ALA A C 1
ATOM 3139 O O . ALA A 1 382 ? 1.990 39.144 -25.972 1.00 24.89 382 ALA A O 1
ATOM 3141 N N . PRO A 1 383 ? 0.255 37.738 -25.669 1.00 24.44 383 PRO A N 1
ATOM 3142 C CA . PRO A 1 383 ? -0.498 38.367 -26.759 1.00 23.87 383 PRO A CA 1
ATOM 3143 C C . PRO A 1 383 ? -0.945 39.775 -26.377 1.00 23.03 383 PRO A C 1
ATOM 3144 O O . PRO A 1 383 ? -1.318 39.996 -25.225 1.00 23.03 383 PRO A O 1
ATOM 3148 N N . LEU A 1 384 ? -0.893 40.712 -27.324 1.00 22.27 384 LEU A N 1
ATOM 3149 C CA . LEU A 1 384 ? -1.412 42.067 -27.102 1.00 21.64 384 LEU A CA 1
ATOM 3150 C C . LEU A 1 384 ? -2.927 42.064 -26.896 1.00 21.02 384 LEU A C 1
ATOM 3151 O O . LEU A 1 384 ? -3.457 42.810 -26.073 1.00 20.39 384 LEU A O 1
ATOM 3156 N N . ASP A 1 385 ? -3.622 41.216 -27.647 1.00 20.40 385 ASP A N 1
ATOM 3157 C CA . ASP A 1 385 ? -5.062 41.086 -27.502 1.00 20.03 385 ASP A CA 1
ATOM 3158 C C . ASP A 1 385 ? -5.364 40.049 -26.415 1.00 19.67 385 ASP A C 1
ATOM 3159 O O . ASP A 1 385 ? -5.727 38.904 -26.703 1.00 19.60 385 ASP A O 1
ATOM 3164 N N . ASP A 1 386 ? -5.203 40.473 -25.160 1.00 19.04 386 ASP A N 1
ATOM 3165 C CA . ASP A 1 386 ? -5.266 39.581 -24.005 1.00 18.85 386 ASP A CA 1
ATOM 3166 C C . ASP A 1 386 ? -6.689 39.440 -23.463 1.00 19.17 386 ASP A C 1
ATOM 3167 O O . ASP A 1 386 ? -6.971 39.778 -22.311 1.00 18.86 386 ASP A O 1
ATOM 3172 N N . THR A 1 387 ? -7.584 38.922 -24.300 1.00 19.42 387 THR A N 1
ATOM 3173 C CA . THR A 1 387 ? -8.997 38.815 -23.939 1.00 20.03 387 THR A CA 1
ATOM 3174 C C . THR A 1 387 ? -9.241 37.894 -22.742 1.00 19.65 387 THR A C 1
ATOM 3175 O O . THR A 1 387 ? -10.124 38.159 -21.927 1.00 19.93 387 THR A O 1
ATOM 3179 N N . GLN A 1 388 ? -8.469 36.814 -22.643 1.00 19.50 388 GLN A N 1
ATOM 3180 C CA . GLN A 1 388 ? -8.592 35.893 -21.516 1.00 19.61 388 GLN A CA 1
ATOM 3181 C C . GLN A 1 388 ? -8.264 36.589 -20.195 1.00 18.61 388 GLN A C 1
ATOM 3182 O O . GLN A 1 388 ? -9.017 36.477 -19.222 1.00 18.61 388 GLN A O 1
ATOM 3188 N N . ARG A 1 389 ? -7.148 37.312 -20.170 1.00 17.70 389 ARG A N 1
ATOM 3189 C CA . ARG A 1 389 ? -6.752 38.021 -18.960 1.00 16.78 389 ARG A CA 1
ATOM 3190 C C . ARG A 1 389 ? -7.779 39.083 -18.600 1.00 16.75 389 ARG A C 1
ATOM 3191 O O . ARG A 1 389 ? -8.104 39.267 -17.418 1.00 16.54 389 ARG A O 1
ATOM 3199 N N . TRP A 1 390 ? -8.297 39.778 -19.613 1.00 16.57 390 TRP A N 1
ATOM 3200 C CA . TRP A 1 390 ? -9.294 40.799 -19.339 1.00 16.94 390 TRP A CA 1
ATOM 3201 C C . TRP A 1 390 ? -10.533 40.237 -18.636 1.00 16.98 390 TRP A C 1
ATOM 3202 O O . TRP A 1 390 ? -11.095 40.887 -17.752 1.00 16.64 390 TRP A O 1
ATOM 3213 N N . GLU A 1 391 ? -10.951 39.035 -19.028 1.00 17.53 391 GLU A N 1
ATOM 3214 C CA . GLU A 1 391 ? -12.050 38.346 -18.349 1.00 18.10 391 GLU A CA 1
ATOM 3215 C C . GLU A 1 391 ? -11.786 38.180 -16.843 1.00 17.64 391 GLU A C 1
ATOM 3216 O O . GLU A 1 391 ? -12.696 38.359 -16.032 1.00 17.64 391 GLU A O 1
ATOM 3222 N N . TYR A 1 392 ? -10.540 37.870 -16.476 1.00 17.21 392 TYR A N 1
ATOM 3223 C CA . TYR A 1 392 ? -10.164 37.752 -15.064 1.00 16.69 392 TYR A CA 1
ATOM 3224 C C . TYR A 1 392 ? -10.350 39.082 -14.340 1.00 16.28 392 TYR A C 1
ATOM 3225 O O . TYR A 1 392 ? -10.851 39.106 -13.217 1.00 16.12 392 TYR A O 1
ATOM 3234 N N . PHE A 1 393 ? -9.952 40.180 -14.986 1.00 15.87 393 PHE A N 1
ATOM 3235 C CA . PHE A 1 393 ? -10.185 41.524 -14.433 1.00 15.88 393 PHE A CA 1
ATOM 3236 C C . PHE A 1 393 ? -11.680 41.812 -14.248 1.00 16.07 393 PHE A C 1
ATOM 3237 O O . PHE A 1 393 ? -12.110 42.220 -13.164 1.00 15.49 393 PHE A O 1
ATOM 3245 N N . ARG A 1 394 ? -12.463 41.592 -15.307 1.00 16.49 394 ARG A N 1
ATOM 3246 C CA A ARG A 1 394 ? -13.913 41.799 -15.269 0.60 16.76 394 ARG A CA 1
ATOM 3247 C CA B ARG A 1 394 ? -13.904 41.824 -15.256 0.40 16.67 394 ARG A CA 1
ATOM 3248 C C . ARG A 1 394 ? -14.553 41.065 -14.093 1.00 16.51 394 ARG A C 1
ATOM 3249 O O . ARG A 1 394 ? -15.351 41.642 -13.347 1.00 16.44 394 ARG A O 1
ATOM 3264 N N . GLN A 1 395 ? -14.206 39.787 -13.936 1.00 16.41 395 GLN A N 1
ATOM 3265 C CA . GLN A 1 395 ? -14.719 38.988 -12.825 1.00 16.28 395 GLN A CA 1
ATOM 3266 C C . GLN A 1 395 ? -14.302 39.588 -11.480 1.00 15.80 395 GLN A C 1
ATOM 3267 O O . GLN A 1 395 ? -15.101 39.635 -10.540 1.00 15.25 395 GLN A O 1
ATOM 3273 N N . THR A 1 396 ? -13.060 40.067 -11.395 1.00 15.28 396 THR A N 1
ATOM 3274 C CA . THR A 1 396 ? -12.585 40.684 -10.158 1.00 14.72 396 THR A CA 1
ATOM 3275 C C . THR A 1 396 ? -13.361 41.965 -9.848 1.00 14.77 396 THR A C 1
ATOM 3276 O O . THR A 1 396 ? -13.753 42.186 -8.703 1.00 14.32 396 THR A O 1
ATOM 3280 N N . PHE A 1 397 ? -13.617 42.775 -10.873 1.00 14.97 397 PHE A N 1
ATOM 3281 C CA . PHE A 1 397 ? -14.383 44.014 -10.697 1.00 15.47 397 PHE A CA 1
ATOM 3282 C C . PHE A 1 397 ? -15.807 43.745 -10.213 1.00 15.72 397 PHE A C 1
ATOM 3283 O O . PHE A 1 397 ? -16.322 44.474 -9.365 1.00 15.50 397 PHE A O 1
ATOM 3291 N N . GLN A 1 398 ? -16.423 42.683 -10.731 1.00 16.37 398 GLN A N 1
ATOM 3292 C CA . GLN A 1 398 ? -17.754 42.270 -10.286 1.00 17.23 398 GLN A CA 1
ATOM 3293 C C . GLN A 1 398 ? -17.761 41.910 -8.801 1.00 16.87 398 GLN A C 1
ATOM 3294 O O . GLN A 1 398 ? -18.720 42.210 -8.083 1.00 17.05 398 GLN A O 1
ATOM 3300 N N . GLU A 1 399 ? -16.670 41.300 -8.342 1.00 16.67 399 GLU A N 1
ATOM 3301 C CA . GLU A 1 399 ? -16.513 40.959 -6.931 1.00 16.45 399 GLU A CA 1
ATOM 3302 C C . GLU A 1 399 ? -16.275 42.199 -6.065 1.00 15.87 399 GLU A C 1
ATOM 3303 O O . GLU A 1 399 ? -16.759 42.265 -4.934 1.00 15.87 399 GLU A O 1
ATOM 3309 N N . LEU A 1 400 ? -15.545 43.182 -6.596 1.00 15.43 400 LEU A N 1
ATOM 3310 C CA . LEU A 1 400 ? -15.363 44.452 -5.886 1.00 14.94 400 LEU A CA 1
ATOM 3311 C C . LEU A 1 400 ? -16.696 45.150 -5.729 1.00 14.96 400 LEU A C 1
ATOM 3312 O O . LEU A 1 400 ? -16.987 45.714 -4.680 1.00 14.50 400 LEU A O 1
ATOM 3317 N N . PHE A 1 401 ? -17.500 45.113 -6.788 1.00 14.98 401 PHE A N 1
ATOM 3318 C CA . PHE A 1 401 ? -18.817 45.727 -6.748 1.00 15.99 401 PHE A CA 1
ATOM 3319 C C . PHE A 1 401 ? -19.686 45.054 -5.690 1.00 16.19 401 PHE A C 1
ATOM 3320 O O . PHE A 1 401 ? -20.365 45.731 -4.924 1.00 16.71 401 PHE A O 1
ATOM 3328 N N . LYS A 1 402 ? -19.635 43.724 -5.639 1.00 16.67 402 LYS A N 1
ATOM 3329 C CA . LYS A 1 402 ? -20.364 42.949 -4.636 1.00 16.97 402 LYS A CA 1
ATOM 3330 C C . LYS A 1 402 ? -19.956 43.344 -3.212 1.00 16.67 402 LYS A C 1
ATOM 3331 O O . LYS A 1 402 ? -20.809 43.546 -2.346 1.00 16.60 402 LYS A O 1
ATOM 3337 N N . ALA A 1 403 ? -18.647 43.460 -2.983 1.00 16.20 403 ALA A N 1
ATOM 3338 C CA . ALA A 1 403 ? -18.113 43.862 -1.682 1.00 16.25 403 ALA A CA 1
ATOM 3339 C C . ALA A 1 403 ? -18.677 45.209 -1.243 1.00 16.24 403 ALA A C 1
ATOM 3340 O O . ALA A 1 403 ? -19.070 45.383 -0.088 1.00 16.25 403 ALA A O 1
ATOM 3342 N N . ILE A 1 404 ? -18.716 46.155 -2.176 1.00 16.28 404 ILE A N 1
ATOM 3343 C CA . ILE A 1 404 ? -19.222 47.496 -1.895 1.00 16.90 404 ILE A CA 1
ATOM 3344 C C . ILE A 1 404 ? -20.738 47.477 -1.681 1.00 17.61 404 ILE A C 1
ATOM 3345 O O . ILE A 1 404 ? -21.245 48.052 -0.718 1.00 17.34 404 ILE A O 1
ATOM 3350 N N . GLN A 1 405 ? -21.452 46.799 -2.572 1.00 19.02 405 GLN A N 1
ATOM 3351 C CA . GLN A 1 405 ? -22.909 46.880 -2.589 1.00 20.37 405 GLN A CA 1
ATOM 3352 C C . GLN A 1 405 ? -23.579 45.974 -1.563 1.00 20.74 405 GLN A C 1
ATOM 3353 O O . GLN A 1 405 ? -24.433 46.426 -0.803 1.00 20.76 405 GLN A O 1
ATOM 3359 N N . LEU A 1 406 ? -23.189 44.702 -1.541 1.00 21.13 406 LEU A N 1
ATOM 3360 C CA . LEU A 1 406 ? -23.765 43.750 -0.601 1.00 21.51 406 LEU A CA 1
ATOM 3361 C C . LEU A 1 406 ? -23.153 43.869 0.793 1.00 21.30 406 LEU A C 1
ATOM 3362 O O . LEU A 1 406 ? -23.880 43.912 1.782 1.00 21.55 406 LEU A O 1
ATOM 3367 N N . ASP A 1 407 ? -21.823 43.927 0.870 1.00 20.71 407 ASP A N 1
ATOM 3368 C CA . ASP A 1 407 ? -21.138 43.892 2.162 1.00 20.25 407 ASP A CA 1
ATOM 3369 C C . ASP A 1 407 ? -20.795 45.258 2.751 1.00 19.42 407 ASP A C 1
ATOM 3370 O O . ASP A 1 407 ? -20.271 45.330 3.863 1.00 19.66 407 ASP A O 1
ATOM 3375 N N . LYS A 1 408 ? -21.097 46.325 2.002 1.00 18.83 408 LYS A N 1
ATOM 3376 C CA A LYS A 1 408 ? -20.858 47.717 2.430 0.60 18.34 408 LYS A CA 1
ATOM 3377 C CA B LYS A 1 408 ? -20.871 47.707 2.451 0.40 18.2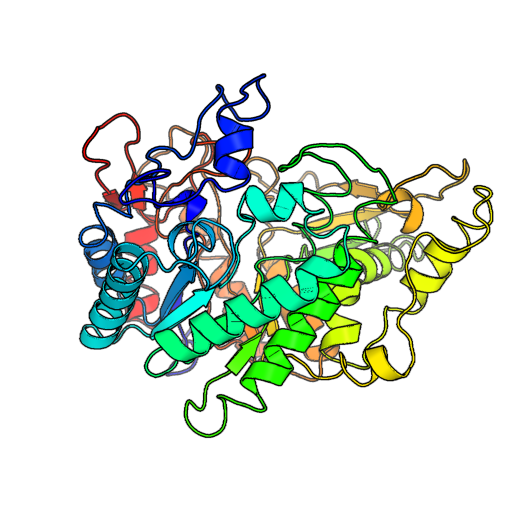3 408 LYS A CA 1
ATOM 3378 C C . LYS A 1 408 ? -19.426 47.961 2.901 1.00 17.83 408 LYS A C 1
ATOM 3379 O O . LYS A 1 408 ? -19.180 48.689 3.873 1.00 17.80 408 LYS A O 1
ATOM 3390 N N . VAL A 1 409 ? -18.481 47.349 2.197 1.00 16.88 409 VAL A N 1
ATOM 3391 C CA . VAL A 1 409 ? -17.065 47.548 2.464 1.00 16.00 409 VAL A CA 1
ATOM 3392 C C . VAL A 1 409 ? -16.676 48.919 1.939 1.00 15.38 409 VAL A C 1
ATOM 3393 O O . VAL A 1 409 ? -17.102 49.319 0.857 1.00 15.48 409 VAL A O 1
ATOM 3397 N N . ASN A 1 410 ? -15.869 49.634 2.716 1.00 14.65 410 ASN A N 1
ATOM 3398 C CA . ASN A 1 410 ? -15.469 50.986 2.359 1.00 13.84 410 ASN A CA 1
ATOM 3399 C C . ASN A 1 410 ? -14.230 50.997 1.471 1.00 13.35 410 ASN A C 1
ATOM 3400 O O . ASN A 1 410 ? -13.195 51.570 1.820 1.00 12.98 410 ASN A O 1
ATOM 3405 N N . LEU A 1 411 ? -14.342 50.329 0.329 1.00 12.52 411 LEU A N 1
ATOM 3406 C CA . LEU A 1 411 ? -13.277 50.322 -0.659 1.00 12.12 411 LEU A CA 1
ATOM 3407 C C . LEU A 1 411 ? -13.332 51.636 -1.428 1.00 11.76 411 LEU A C 1
ATOM 3408 O O . LEU A 1 411 ? -14.337 51.926 -2.082 1.00 11.32 411 LEU A O 1
ATOM 3413 N N . GLN A 1 412 ? -12.260 52.427 -1.341 1.00 11.46 412 GLN A N 1
ATOM 3414 C CA . GLN A 1 412 ? -12.197 53.739 -2.011 1.00 11.32 412 GLN A CA 1
ATOM 3415 C C . GLN A 1 412 ? -11.292 53.798 -3.241 1.00 11.34 412 GLN A C 1
ATOM 3416 O O . GLN A 1 412 ? -11.498 54.641 -4.114 1.00 11.61 412 GLN A O 1
ATOM 3422 N N . VAL A 1 413 ? -10.275 52.939 -3.294 1.00 11.34 413 VAL A N 1
ATOM 3423 C CA . VAL A 1 413 ? -9.323 52.957 -4.405 1.00 11.44 413 VAL A CA 1
ATOM 3424 C C . VAL A 1 413 ? -8.968 51.536 -4.813 1.00 11.62 413 VAL A C 1
ATOM 3425 O O . VAL A 1 413 ? -8.725 50.680 -3.963 1.00 12.12 413 VAL A O 1
ATOM 3429 N N . TYR A 1 414 ? -8.954 51.304 -6.122 1.00 11.63 414 TYR A N 1
ATOM 3430 C CA . TYR A 1 414 ? -8.442 50.062 -6.688 1.00 11.27 414 TYR A CA 1
ATOM 3431 C C . TYR A 1 414 ? -7.233 50.377 -7.559 1.00 11.09 414 TYR A C 1
ATOM 3432 O O . TYR A 1 414 ? -7.316 51.219 -8.458 1.00 10.82 414 TYR A O 1
ATOM 3441 N N . CYS A 1 415 ? -6.123 49.685 -7.294 1.00 11.18 415 CYS A N 1
ATOM 3442 C CA A CYS A 1 415 ? -4.864 49.897 -8.030 0.50 10.85 415 CYS A CA 1
ATOM 3443 C CA B CYS A 1 415 ? -4.903 49.892 -8.034 0.50 11.50 415 CYS A CA 1
ATOM 3444 C C . CYS A 1 415 ? -4.448 48.632 -8.759 1.00 11.10 415 CYS A C 1
ATOM 3445 O O . CYS A 1 415 ? -4.114 47.624 -8.122 1.00 11.38 415 CYS A O 1
ATOM 3450 N N . ALA A 1 416 ? -4.436 48.698 -10.086 1.00 10.88 416 ALA A N 1
ATOM 3451 C CA . ALA A 1 416 ? -3.970 47.586 -10.903 1.00 10.89 416 ALA A CA 1
ATOM 3452 C C . ALA A 1 416 ? -2.446 47.484 -10.854 1.00 10.75 416 ALA A C 1
ATOM 3453 O O . ALA A 1 416 ? -1.756 48.461 -11.133 1.00 11.02 416 ALA A O 1
ATOM 3455 N N . TRP A 1 417 ? -1.939 46.304 -10.485 1.00 10.76 417 TRP A N 1
ATOM 3456 C CA . TRP A 1 417 ? -0.527 45.960 -10.736 1.00 10.71 417 TRP A CA 1
ATOM 3457 C C . TRP A 1 417 ? -0.429 45.228 -12.087 1.00 10.93 417 TRP A C 1
ATOM 3458 O O . TRP A 1 417 ? -0.927 44.111 -12.181 1.00 11.24 417 TRP A O 1
ATOM 3469 N N . SER A 1 418 ? 0.199 45.800 -13.131 1.00 11.23 418 SER A N 1
ATOM 3470 C CA . SER A 1 418 ? 1.001 47.036 -13.126 1.00 11.41 418 SER A CA 1
ATOM 3471 C C . SER A 1 418 ? 0.448 48.014 -14.181 1.00 11.77 418 SER A C 1
ATOM 3472 O O . SER A 1 418 ? -0.080 47.579 -15.204 1.00 11.53 418 SER A O 1
ATOM 3475 N N . LEU A 1 419 ? 0.728 49.355 -14.062 1.00 11.65 419 LEU A N 1
ATOM 3476 C CA . LEU A 1 419 ? 1.043 50.062 -15.390 1.00 11.94 419 LEU A CA 1
ATOM 3477 C C . LEU A 1 419 ? 1.738 49.399 -16.541 1.00 12.22 419 LEU A C 1
ATOM 3478 O O . LEU A 1 419 ? 1.218 49.404 -17.656 1.00 13.23 419 LEU A O 1
ATOM 3483 N N . LEU A 1 420 ? 2.924 48.886 -16.262 1.00 12.62 420 LEU A N 1
ATOM 3484 C CA . LEU A 1 420 ? 3.810 48.397 -17.304 1.00 12.75 420 LEU A CA 1
ATOM 3485 C C . LEU A 1 420 ? 4.238 46.987 -17.007 1.00 12.56 420 LEU A C 1
ATOM 3486 O O . LEU A 1 420 ? 4.395 46.605 -15.845 1.00 12.52 420 LEU A O 1
ATOM 3491 N N . ASP A 1 421 ? 4.542 46.218 -18.064 1.00 11.87 421 ASP A N 1
ATOM 3492 C CA . ASP A 1 421 ? 5.327 45.016 -17.882 1.00 11.90 421 ASP A CA 1
ATOM 3493 C C . ASP A 1 421 ? 6.643 45.462 -17.285 1.00 11.66 421 ASP A C 1
ATOM 3494 O O . ASP A 1 421 ? 7.177 46.489 -17.673 1.00 12.00 421 ASP A O 1
ATOM 3499 N N . ASN A 1 422 ? 7.159 44.699 -16.334 1.00 11.38 422 ASN A N 1
ATOM 3500 C CA . ASN A 1 422 ? 8.326 45.155 -15.609 1.00 11.53 422 ASN A CA 1
ATOM 3501 C C . ASN A 1 422 ? 9.187 44.004 -15.082 1.00 11.60 422 ASN A C 1
ATOM 3502 O O . ASN A 1 422 ? 8.966 42.833 -15.431 1.00 11.98 422 ASN A O 1
ATOM 3507 N N . PHE A 1 423 ? 10.194 44.351 -14.287 1.00 11.51 423 PHE A N 1
ATOM 3508 C CA . PHE A 1 423 ? 11.069 43.365 -13.682 1.00 11.56 423 PHE A CA 1
ATOM 3509 C C . PHE A 1 423 ? 10.358 42.680 -12.516 1.00 11.76 423 PHE A C 1
ATOM 3510 O O . PHE A 1 423 ? 10.288 43.212 -11.401 1.00 11.86 423 PHE A O 1
ATOM 3518 N N . GLU A 1 424 ? 9.826 41.491 -12.783 1.00 12.14 424 GLU A N 1
ATOM 3519 C CA . GLU A 1 424 ? 9.050 40.758 -11.790 1.00 12.67 424 GLU A CA 1
ATOM 3520 C C . GLU A 1 424 ? 9.961 39.954 -10.849 1.00 12.58 424 GLU A C 1
ATOM 3521 O O . GLU A 1 424 ? 9.898 38.721 -10.778 1.00 12.40 424 GLU A O 1
ATOM 3527 N N . TRP A 1 425 ? 10.814 40.680 -10.126 1.00 12.28 425 TRP A N 1
ATOM 3528 C CA . TRP A 1 425 ? 11.716 40.082 -9.136 1.00 12.51 425 TRP A CA 1
ATOM 3529 C C . TRP A 1 425 ? 12.391 38.824 -9.694 1.00 13.04 425 TRP A C 1
ATOM 3530 O O . TRP A 1 425 ? 12.962 38.894 -10.780 1.00 12.51 425 TRP A O 1
ATOM 3541 N N . ASN A 1 426 ? 12.320 37.689 -9.003 1.00 14.13 426 ASN A N 1
ATOM 3542 C CA . ASN A 1 426 ? 13.065 36.502 -9.461 1.00 15.30 426 ASN A CA 1
ATOM 3543 C C . ASN A 1 426 ? 12.619 35.927 -10.811 1.00 15.36 426 ASN A C 1
ATOM 3544 O O . ASN A 1 426 ? 13.346 35.126 -11.417 1.00 15.53 426 ASN A O 1
ATOM 3549 N N . GLN A 1 427 ? 11.434 36.334 -11.265 1.00 15.46 427 GLN A N 1
ATOM 3550 C CA A GLN A 1 427 ? 10.911 35.929 -12.570 0.50 15.45 427 GLN A CA 1
ATOM 3551 C CA B GLN A 1 427 ? 10.922 35.914 -12.569 0.50 15.39 427 GLN A CA 1
ATOM 3552 C C . GLN A 1 427 ? 11.448 36.804 -13.694 1.00 15.15 427 GLN A C 1
ATOM 3553 O O . GLN A 1 427 ? 11.232 36.517 -14.872 1.00 15.16 427 GLN A O 1
ATOM 3564 N N . GLY A 1 428 ? 12.152 37.874 -13.333 1.00 14.94 428 GLY A N 1
ATOM 3565 C CA . GLY A 1 428 ? 12.655 38.824 -14.325 1.00 14.62 428 GLY A CA 1
ATOM 3566 C C . GLY A 1 428 ? 11.552 39.292 -15.263 1.00 14.93 428 GLY A C 1
ATOM 3567 O O . GLY A 1 428 ? 10.441 39.578 -14.820 1.00 14.48 428 GLY A O 1
ATOM 3568 N N . TYR A 1 429 ? 11.848 39.333 -16.560 1.00 15.07 429 TYR A N 1
ATOM 3569 C CA . TYR A 1 429 ? 10.883 39.829 -17.553 1.00 15.81 429 TYR A CA 1
ATOM 3570 C C . TYR A 1 429 ? 9.954 38.751 -18.108 1.00 16.30 429 TYR A C 1
ATOM 3571 O O . TYR A 1 429 ? 9.133 39.031 -18.984 1.00 17.23 429 TYR A O 1
ATOM 3580 N N . SER A 1 430 ? 10.058 37.541 -17.556 1.00 16.23 430 SER A N 1
ATOM 3581 C CA . SER A 1 430 ? 9.285 36.381 -18.028 1.00 16.58 430 SER A CA 1
ATOM 3582 C C . SER A 1 430 ? 7.817 36.390 -17.596 1.00 16.41 430 SER A C 1
ATOM 3583 O O . SER A 1 430 ? 7.014 35.579 -18.081 1.00 16.74 430 SER A O 1
ATOM 3586 N N . SER A 1 431 ? 7.485 37.290 -16.675 1.00 16.29 431 SER A N 1
ATOM 3587 C CA . SER A 1 431 ? 6.145 37.428 -16.135 1.00 16.10 431 SER A CA 1
ATOM 3588 C C . SER A 1 431 ? 5.684 38.860 -16.394 1.00 15.69 431 SER A C 1
ATOM 3589 O O . SER A 1 431 ? 6.292 39.806 -15.900 1.00 15.74 431 SER A O 1
ATOM 3592 N N . ARG A 1 432 ? 4.628 39.008 -17.191 1.00 14.85 432 ARG A N 1
ATOM 3593 C CA . ARG A 1 432 ? 4.196 40.314 -17.699 1.00 14.16 432 ARG A CA 1
ATOM 3594 C C . ARG A 1 432 ? 2.857 40.746 -17.095 1.00 13.66 432 ARG A C 1
ATOM 3595 O O . ARG A 1 432 ? 1.789 40.258 -17.490 1.00 14.16 432 ARG A O 1
ATOM 3603 N N . PHE A 1 433 ? 2.928 41.654 -16.121 1.00 13.04 433 PHE A N 1
ATOM 3604 C CA . PHE A 1 433 ? 1.752 42.102 -15.362 1.00 12.24 433 PHE A CA 1
ATOM 3605 C C . PHE A 1 433 ? 1.157 43.408 -15.891 1.00 12.13 433 PHE A C 1
ATOM 3606 O O . PHE A 1 433 ? 0.144 43.887 -15.375 1.00 12.24 433 PHE A O 1
ATOM 3614 N N . GLY A 1 434 ? 1.802 44.009 -16.882 1.00 12.26 434 GLY A N 1
ATOM 3615 C CA . GLY A 1 434 ? 1.422 45.348 -17.316 1.00 12.37 434 GLY A CA 1
ATOM 3616 C C . GLY A 1 434 ? 0.086 45.453 -18.021 1.00 12.64 434 GLY A C 1
ATOM 3617 O O . GLY A 1 434 ? -0.378 44.491 -18.643 1.00 13.15 434 GLY A O 1
ATOM 3618 N N . LEU A 1 435 ? -0.539 46.624 -17.897 1.00 12.32 435 LEU A N 1
ATOM 3619 C CA . LEU A 1 435 ? -1.625 47.025 -18.776 1.00 12.37 435 LEU A CA 1
ATOM 3620 C C . LEU A 1 435 ? -1.025 47.478 -20.102 1.00 12.74 435 LEU A C 1
ATOM 3621 O O . LEU A 1 435 ? -1.682 47.422 -21.147 1.00 12.91 435 LEU A O 1
ATOM 3626 N N . PHE A 1 436 ? 0.226 47.938 -20.040 1.00 12.80 436 PHE A N 1
ATOM 3627 C CA . PHE A 1 436 ? 1.003 48.251 -21.222 1.00 13.06 436 PHE A CA 1
ATOM 3628 C C . PHE A 1 436 ? 2.153 47.269 -21.400 1.00 13.42 436 PHE A C 1
ATOM 3629 O O . PHE A 1 436 ? 2.874 46.947 -20.456 1.00 13.92 436 PHE A O 1
ATOM 3637 N N . HIS A 1 437 ? 2.274 46.762 -22.623 1.00 13.83 437 HIS A N 1
ATOM 3638 C CA . HIS A 1 437 ? 3.379 45.910 -23.029 1.00 14.42 437 HIS A CA 1
ATOM 3639 C C . HIS A 1 437 ? 4.658 46.740 -23.168 1.00 14.42 437 HIS A C 1
ATOM 3640 O O . HIS A 1 437 ? 4.625 47.874 -23.662 1.00 14.87 437 HIS A O 1
ATOM 3647 N N . VAL A 1 438 ? 5.781 46.184 -22.719 1.00 14.47 438 VAL A N 1
ATOM 3648 C CA . VAL A 1 438 ? 7.083 46.834 -22.899 1.00 14.28 438 VAL A CA 1
ATOM 3649 C C . VAL A 1 438 ? 8.016 45.879 -23.632 1.00 14.69 438 VAL A C 1
ATOM 3650 O O . VAL A 1 438 ? 8.101 44.709 -23.273 1.00 14.78 438 VAL A O 1
ATOM 3654 N N . ASP A 1 439 ? 8.694 46.376 -24.666 1.00 15.03 439 ASP A N 1
ATOM 3655 C CA . ASP A 1 439 ? 9.673 45.568 -25.394 1.00 15.63 439 ASP A CA 1
ATOM 3656 C C . ASP A 1 439 ? 11.054 45.797 -24.785 1.00 15.41 439 ASP A C 1
ATOM 3657 O O . ASP A 1 439 ? 11.680 46.829 -25.037 1.00 15.71 439 ASP A O 1
ATOM 3662 N N . PHE A 1 440 ? 11.514 44.826 -23.997 1.00 15.49 440 PHE A N 1
ATOM 3663 C CA . PHE A 1 440 ? 12.775 44.939 -23.246 1.00 15.60 440 PHE A CA 1
ATOM 3664 C C . PHE A 1 440 ? 14.009 44.682 -24.112 1.00 16.38 440 PHE A C 1
ATOM 3665 O O . PHE A 1 440 ? 15.140 44.878 -23.662 1.00 15.81 440 PHE A O 1
ATOM 3673 N N . GLU A 1 441 ? 13.775 44.246 -25.349 1.00 17.58 441 GLU A N 1
ATOM 3674 C CA . GLU A 1 441 ? 14.842 44.020 -26.331 1.00 18.80 441 GLU A CA 1
ATOM 3675 C C . GLU A 1 441 ? 15.104 45.259 -27.187 1.00 18.59 441 GLU A C 1
ATOM 3676 O O . GLU A 1 441 ? 16.046 45.290 -27.977 1.00 19.44 441 GLU A O 1
ATOM 3682 N N . ASP A 1 442 ? 14.253 46.269 -27.025 1.00 18.19 442 ASP A N 1
ATOM 3683 C CA . ASP A 1 442 ? 14.320 47.516 -27.773 1.00 17.36 442 ASP A CA 1
ATOM 3684 C C . ASP A 1 442 ? 14.881 48.582 -26.835 1.00 17.05 442 ASP A C 1
ATOM 3685 O O . ASP A 1 442 ? 14.321 48.797 -25.756 1.00 16.79 442 ASP A O 1
ATOM 3690 N N . PRO A 1 443 ? 15.989 49.243 -27.230 1.00 16.57 443 PRO A N 1
ATOM 3691 C CA . PRO A 1 443 ? 16.629 50.224 -26.344 1.00 16.04 443 PRO A CA 1
ATOM 3692 C C . PRO A 1 443 ? 15.753 51.432 -25.998 1.00 15.83 443 PRO A C 1
ATOM 3693 O O . PRO A 1 443 ? 16.044 52.129 -25.025 1.00 15.99 443 PRO A O 1
ATOM 3697 N N . ALA A 1 444 ? 14.696 51.665 -26.774 1.00 15.18 444 ALA A N 1
ATOM 3698 C CA . ALA A 1 444 ? 13.740 52.736 -26.486 1.00 15.13 444 ALA A CA 1
ATOM 3699 C C . ALA A 1 444 ? 12.621 52.280 -25.540 1.00 14.94 444 ALA A C 1
ATOM 3700 O O . ALA A 1 444 ? 11.829 53.100 -25.074 1.00 14.99 444 ALA A O 1
ATOM 3702 N N . ARG A 1 445 ? 12.572 50.982 -25.240 1.00 14.74 445 ARG A N 1
ATOM 3703 C CA . ARG A 1 445 ? 11.564 50.415 -24.318 1.00 14.55 445 ARG A CA 1
ATOM 3704 C C . ARG A 1 445 ? 10.124 50.888 -24.613 1.00 15.05 445 ARG A C 1
ATOM 3705 O O . ARG A 1 445 ? 9.431 51.396 -23.718 1.00 15.07 445 ARG A O 1
ATOM 3713 N N . PRO A 1 446 ? 9.660 50.712 -25.862 1.00 15.49 446 PRO A N 1
ATOM 3714 C CA . PRO A 1 446 ? 8.350 51.234 -26.232 1.00 15.47 446 PRO A CA 1
ATOM 3715 C C . PRO A 1 446 ? 7.226 50.599 -25.423 1.00 15.34 446 PRO A C 1
ATOM 3716 O O . PRO A 1 446 ? 7.263 49.389 -25.159 1.00 15.28 446 PRO A O 1
ATOM 3720 N N . ARG A 1 447 ? 6.255 51.424 -25.026 1.00 15.43 447 ARG A N 1
ATOM 3721 C CA . ARG A 1 447 ? 5.021 50.975 -24.378 1.00 15.41 447 ARG A CA 1
ATOM 3722 C C . ARG A 1 447 ? 3.884 50.908 -25.393 1.00 15.55 447 ARG A C 1
ATOM 3723 O O . ARG A 1 447 ? 3.662 51.859 -26.156 1.00 15.90 447 ARG A O 1
ATOM 3731 N N . VAL A 1 448 ? 3.164 49.789 -25.389 1.00 15.82 448 VAL A N 1
ATOM 3732 C CA . VAL A 1 448 ? 2.012 49.570 -26.276 1.00 16.17 448 VAL A CA 1
ATOM 3733 C C . VAL A 1 448 ? 0.881 48.930 -25.462 1.00 15.85 448 VAL A C 1
ATOM 3734 O O . VAL A 1 448 ? 1.123 47.978 -24.718 1.00 15.46 448 VAL A O 1
ATOM 3738 N N . PRO A 1 449 ? -0.357 49.453 -25.589 1.00 15.94 449 PRO A N 1
ATOM 3739 C CA . PRO A 1 449 ? -1.447 48.934 -24.768 1.00 15.95 449 PRO A CA 1
ATOM 3740 C C . PRO A 1 449 ? -1.797 47.483 -25.080 1.00 16.05 449 PRO A C 1
ATOM 3741 O O . PRO A 1 449 ? -1.848 47.098 -26.252 1.00 16.62 449 PRO A O 1
ATOM 3745 N N . TYR A 1 450 ? -2.009 46.688 -24.034 1.00 15.58 450 TYR A N 1
ATOM 3746 C CA . TYR A 1 450 ? -2.746 45.436 -24.174 1.00 15.40 450 TYR A CA 1
ATOM 3747 C C . TYR A 1 450 ? -4.215 45.804 -24.328 1.00 15.58 450 TYR A C 1
ATOM 3748 O O . TYR A 1 450 ? -4.613 46.939 -24.056 1.00 15.16 450 TYR A O 1
ATOM 3757 N N . THR A 1 451 ? -5.026 44.839 -24.746 1.00 15.74 451 THR A N 1
ATOM 3758 C CA . THR A 1 451 ? -6.471 45.029 -24.780 1.00 16.27 451 THR A CA 1
ATOM 3759 C C . THR A 1 451 ? -7.006 45.434 -23.403 1.00 16.20 451 THR A C 1
ATOM 3760 O O . THR A 1 451 ? -7.869 46.315 -23.305 1.00 16.37 451 THR A O 1
ATOM 3764 N N . SER A 1 452 ? -6.457 44.825 -22.350 1.00 15.95 452 SER A N 1
ATOM 3765 C CA . SER A 1 452 ? -6.829 45.170 -20.979 1.00 15.98 452 SER A CA 1
ATOM 3766 C C . SER A 1 452 ? -6.709 46.667 -20.694 1.00 15.85 452 SER A C 1
ATOM 3767 O O . SER A 1 452 ? -7.526 47.212 -19.956 1.00 15.82 452 SER A O 1
ATOM 3770 N N . ALA A 1 453 ? -5.710 47.336 -21.274 1.00 15.83 453 ALA A N 1
ATOM 3771 C CA . ALA A 1 453 ? -5.576 48.786 -21.077 1.00 15.70 453 ALA A CA 1
ATOM 3772 C C . ALA A 1 453 ? -6.771 49.544 -21.662 1.00 16.17 453 ALA A C 1
ATOM 3773 O O . ALA A 1 453 ? -7.295 50.475 -21.043 1.00 15.71 453 ALA A O 1
ATOM 3775 N N . LYS A 1 454 ? -7.201 49.134 -22.851 1.00 16.25 454 LYS A N 1
ATOM 3776 C CA . LYS A 1 454 ? -8.334 49.779 -23.508 1.00 17.08 454 LYS A CA 1
ATOM 3777 C C . LYS A 1 454 ? -9.624 49.511 -22.743 1.00 16.91 454 LYS A C 1
ATOM 3778 O O . LYS A 1 454 ? -10.442 50.414 -22.547 1.00 17.05 454 LYS A O 1
ATOM 3784 N N . GLU A 1 455 ? -9.780 48.277 -22.276 1.00 17.03 455 GLU A N 1
ATOM 3785 C CA . GLU A 1 455 ? -10.967 47.877 -21.532 1.00 17.15 455 GLU A CA 1
ATOM 3786 C C . GLU A 1 455 ? -11.025 48.534 -20.154 1.00 16.68 455 GLU A C 1
ATOM 3787 O O . GLU A 1 455 ? -12.094 48.943 -19.702 1.00 17.21 455 GLU A O 1
ATOM 3793 N N . TYR A 1 456 ? -9.871 48.657 -19.502 1.00 15.96 456 TYR A N 1
ATOM 3794 C CA . TYR A 1 456 ? -9.801 49.331 -18.207 1.00 15.20 456 TYR A CA 1
ATOM 3795 C C . TYR A 1 456 ? -10.145 50.816 -18.339 1.00 15.13 456 TYR A C 1
ATOM 3796 O O . TYR A 1 456 ? -10.872 51.365 -17.504 1.00 14.95 456 TYR A O 1
ATOM 3805 N N . ALA A 1 457 ? -9.651 51.464 -19.391 1.00 15.30 457 ALA A N 1
ATOM 3806 C CA . ALA A 1 457 ? -9.991 52.868 -19.619 1.00 15.58 457 ALA A CA 1
ATOM 3807 C C . ALA A 1 457 ? -11.509 53.057 -19.749 1.00 15.84 457 ALA A C 1
ATOM 3808 O O . ALA A 1 457 ? -12.054 54.050 -19.269 1.00 16.00 457 ALA A O 1
ATOM 3810 N N . LYS A 1 458 ? -12.177 52.089 -20.376 1.00 16.33 458 LYS A N 1
ATOM 3811 C CA A LYS A 1 458 ? -13.632 52.131 -20.524 0.60 16.73 458 LYS A CA 1
ATOM 3812 C CA B LYS A 1 458 ? -13.633 52.109 -20.530 0.40 16.59 458 LYS A CA 1
ATOM 3813 C C . LYS A 1 458 ? -14.329 52.033 -19.166 1.00 16.77 458 LYS A C 1
ATOM 3814 O O . LYS A 1 458 ? -15.237 52.821 -18.874 1.00 16.54 458 LYS A O 1
ATOM 3825 N N . ILE A 1 459 ? -13.893 51.085 -18.331 1.00 16.76 459 ILE A N 1
ATOM 3826 C CA . ILE A 1 459 ? -14.415 50.955 -16.963 1.00 17.05 459 ILE A CA 1
ATOM 3827 C C . ILE A 1 459 ? -14.265 52.275 -16.195 1.00 16.74 459 ILE A C 1
ATOM 3828 O O . ILE A 1 459 ? -15.218 52.755 -15.577 1.00 16.73 459 ILE A O 1
ATOM 3833 N N . ILE A 1 460 ? -13.072 52.862 -16.249 1.00 16.57 460 ILE A N 1
ATOM 3834 C CA . ILE A 1 460 ? -12.818 54.140 -15.584 1.00 16.37 460 ILE A CA 1
ATOM 3835 C C . ILE A 1 460 ? -13.754 55.244 -16.103 1.00 16.76 460 ILE A C 1
ATOM 3836 O O . ILE A 1 460 ? -14.362 55.969 -15.313 1.00 16.51 460 ILE A O 1
ATOM 3841 N N . ARG A 1 461 ? -13.878 55.344 -17.424 1.00 17.22 461 ARG A N 1
ATOM 3842 C CA . ARG A 1 461 ? -14.693 56.384 -18.058 1.00 18.16 461 ARG A CA 1
ATOM 3843 C C . ARG A 1 461 ? -16.164 56.262 -17.651 1.00 17.96 461 ARG A C 1
ATOM 3844 O O . ARG A 1 461 ? -16.832 57.266 -17.393 1.00 18.05 461 ARG A O 1
ATOM 3852 N N . ASN A 1 462 ? -16.653 55.027 -17.578 1.00 17.71 462 ASN A N 1
ATOM 3853 C CA . ASN A 1 462 ? -18.030 54.771 -17.172 1.00 17.74 462 ASN A CA 1
ATOM 3854 C C . ASN A 1 462 ? -18.210 54.673 -15.661 1.00 17.49 462 ASN A C 1
ATOM 3855 O O . ASN A 1 462 ? -19.340 54.614 -15.169 1.00 16.99 462 ASN A O 1
ATOM 3860 N N . ASN A 1 463 ? -17.090 54.688 -14.933 1.00 17.01 463 ASN A N 1
ATOM 3861 C CA . ASN A 1 463 ? -17.058 54.402 -13.493 1.00 17.22 463 ASN A CA 1
ATOM 3862 C C . ASN A 1 463 ? -17.808 53.120 -13.120 1.00 17.55 463 ASN A C 1
ATOM 3863 O O . ASN A 1 463 ? -18.586 53.075 -12.165 1.00 17.29 463 ASN A O 1
ATOM 3868 N N . GLY A 1 464 ? -17.568 52.069 -13.889 1.00 18.30 464 GLY A N 1
ATOM 3869 C CA . GLY A 1 464 ? -18.205 50.798 -13.615 1.00 19.94 464 GLY A CA 1
ATOM 3870 C C . GLY A 1 464 ? -18.351 49.924 -14.835 1.00 20.87 464 GLY A C 1
ATOM 3871 O O . GLY A 1 464 ? -17.752 50.190 -15.881 1.00 20.54 464 GLY A O 1
ATOM 3872 N N . LEU A 1 465 ? -19.179 48.894 -14.685 1.00 22.58 465 LEU A N 1
ATOM 3873 C CA . LEU A 1 465 ? -19.225 47.754 -15.596 1.00 24.34 465 LEU A CA 1
ATOM 3874 C C . LEU A 1 465 ? -20.638 47.556 -16.138 1.00 25.36 465 LEU A C 1
ATOM 3875 O O . LEU A 1 465 ? -21.602 48.059 -15.560 1.00 25.64 465 LEU A O 1
ATOM 3880 N N . GLU A 1 466 ? -20.755 46.814 -17.237 1.00 26.68 466 GLU A N 1
ATOM 3881 C CA . GLU A 1 466 ? -22.059 46.490 -17.814 1.00 27.53 466 GLU A CA 1
ATOM 3882 C C . GLU A 1 466 ? -22.457 45.031 -17.576 1.00 27.99 466 GLU A C 1
ATOM 3883 O O . GLU A 1 466 ? -21.699 44.244 -16.999 1.00 28.56 466 GLU A O 1
#

CATH classification: 3.20.20.80